Protein AF-A0A1Y4J5Z3-F1 (afdb_monomer)

Structure (mmCIF, N/CA/C/O backbone):
data_AF-A0A1Y4J5Z3-F1
#
_entry.id   AF-A0A1Y4J5Z3-F1
#
loop_
_atom_site.group_PDB
_atom_site.id
_atom_site.type_symbol
_atom_site.label_atom_id
_atom_site.label_alt_id
_atom_site.label_comp_id
_atom_site.label_asym_id
_atom_site.label_entity_id
_atom_site.label_seq_id
_atom_site.pdbx_PDB_ins_code
_atom_site.Cartn_x
_atom_site.Cartn_y
_atom_site.Cartn_z
_atom_site.occupancy
_atom_site.B_iso_or_equiv
_atom_site.auth_seq_id
_atom_site.auth_comp_id
_atom_site.auth_asym_id
_atom_site.auth_atom_id
_atom_site.pdbx_PDB_model_num
ATOM 1 N N . MET A 1 1 ? -24.390 13.255 18.422 1.00 36.12 1 MET A N 1
ATOM 2 C CA . MET A 1 1 ? -24.236 12.480 17.166 1.00 36.12 1 MET A CA 1
ATOM 3 C C . MET A 1 1 ? -24.350 13.373 15.941 1.00 36.12 1 MET A C 1
ATOM 5 O O . MET A 1 1 ? -23.391 13.435 15.186 1.00 36.12 1 MET A O 1
ATOM 9 N N . VAL A 1 2 ? -25.457 14.107 15.794 1.00 35.72 2 VAL A N 1
ATOM 10 C CA . VAL A 1 2 ? -25.795 14.897 14.596 1.00 35.72 2 VAL A CA 1
ATOM 11 C C . VAL A 1 2 ? -24.680 15.852 14.121 1.00 35.72 2 VAL A C 1
ATOM 13 O O . VAL A 1 2 ? -24.298 15.735 12.966 1.00 35.72 2 VAL A O 1
ATOM 16 N N . PRO A 1 3 ? -24.018 16.678 14.960 1.00 42.03 3 PRO A N 1
ATOM 17 C CA . PRO A 1 3 ? -23.011 17.621 14.451 1.00 42.03 3 PRO A CA 1
ATOM 18 C C . PRO A 1 3 ? -21.737 16.954 13.908 1.00 42.03 3 PRO A C 1
ATOM 20 O O . PRO A 1 3 ? -21.152 17.426 12.944 1.00 42.03 3 PRO A O 1
ATOM 23 N N . GLY A 1 4 ? -21.296 15.844 14.511 1.00 39.34 4 GLY A N 1
ATOM 24 C CA . GLY A 1 4 ? -20.069 15.142 14.099 1.00 39.34 4 GLY A CA 1
ATOM 25 C C . GLY A 1 4 ? -20.261 14.242 12.892 1.00 39.34 4 GLY A C 1
ATOM 26 O O . GLY A 1 4 ? -19.364 14.129 12.063 1.00 39.34 4 GLY A O 1
ATOM 27 N N . VAL A 1 5 ? -21.446 13.642 12.777 1.00 40.75 5 VAL A N 1
ATOM 28 C CA . VAL A 1 5 ? -21.857 12.895 11.586 1.00 40.75 5 VAL A CA 1
ATOM 29 C C . VAL A 1 5 ? -22.059 13.859 10.421 1.00 40.75 5 VAL A C 1
ATOM 31 O O . VAL A 1 5 ? -21.490 13.626 9.367 1.00 40.75 5 VAL A O 1
ATOM 34 N N . LEU A 1 6 ? -22.739 14.992 10.628 1.00 46.81 6 LEU A N 1
ATOM 35 C CA . LEU A 1 6 ? -22.904 16.024 9.598 1.00 46.81 6 LEU A CA 1
ATOM 36 C C . LEU A 1 6 ? -21.578 16.659 9.174 1.00 46.81 6 LEU A C 1
ATOM 38 O O . LEU A 1 6 ? -21.412 16.970 8.003 1.00 46.81 6 LEU A O 1
ATOM 42 N N . CYS A 1 7 ? -20.617 16.826 10.084 1.00 55.12 7 CYS A N 1
ATOM 43 C CA . CYS A 1 7 ? -19.304 17.351 9.721 1.00 55.12 7 CYS A CA 1
ATOM 44 C C . CYS A 1 7 ? -18.454 16.308 8.979 1.00 55.12 7 CYS A C 1
ATOM 46 O O . CYS A 1 7 ? -17.844 16.626 7.966 1.00 55.12 7 CYS A O 1
ATOM 48 N N . GLY A 1 8 ? -18.482 15.039 9.406 1.00 49.31 8 GLY A N 1
ATOM 49 C CA . GLY A 1 8 ? -17.863 13.938 8.661 1.00 49.31 8 GLY A CA 1
ATOM 50 C C . GLY A 1 8 ? -18.477 13.747 7.269 1.00 49.31 8 GLY A C 1
ATOM 51 O O . GLY A 1 8 ? -17.743 13.582 6.301 1.00 49.31 8 GLY A O 1
ATOM 52 N N . TRP A 1 9 ? -19.805 13.841 7.154 1.00 51.16 9 TRP A N 1
ATOM 53 C CA . TRP A 1 9 ? -20.548 13.769 5.891 1.00 51.16 9 TRP A CA 1
ATOM 54 C C . TRP A 1 9 ? -20.337 15.001 5.023 1.00 51.16 9 TRP A C 1
ATOM 56 O O . TRP A 1 9 ? -20.187 14.866 3.818 1.00 51.16 9 TRP A O 1
ATOM 66 N N . GLY A 1 10 ? -20.267 16.187 5.623 1.00 57.62 10 GLY A N 1
ATOM 67 C CA . GLY A 1 10 ? -19.922 17.421 4.929 1.00 57.62 10 GLY A CA 1
ATOM 68 C C . GLY A 1 10 ? -18.514 17.342 4.351 1.00 57.62 10 GLY A C 1
ATOM 69 O O . GLY A 1 10 ? -18.338 17.590 3.167 1.00 57.62 10 GLY A O 1
ATOM 70 N N . CYS A 1 11 ? -17.522 16.907 5.137 1.00 55.34 11 CYS A N 1
ATOM 71 C CA . CYS A 1 11 ? -16.155 16.705 4.657 1.00 55.34 11 CYS A CA 1
ATOM 72 C C . CYS A 1 11 ? -16.117 15.670 3.537 1.00 55.34 11 CYS A C 1
ATOM 74 O O . CYS A 1 11 ? -15.604 15.948 2.461 1.00 55.34 11 CYS A O 1
ATOM 76 N N . ALA A 1 12 ? -16.669 14.483 3.775 1.00 48.00 12 ALA A N 1
ATOM 77 C CA . ALA A 1 12 ? -16.576 13.380 2.834 1.00 48.00 12 ALA A CA 1
ATOM 78 C C . ALA A 1 12 ? -17.421 13.616 1.568 1.00 48.00 12 ALA A C 1
ATOM 80 O O . ALA A 1 12 ? -16.990 13.247 0.483 1.00 48.00 12 ALA A O 1
ATOM 81 N N . GLY A 1 13 ? -18.557 14.309 1.678 1.00 55.41 13 GLY A N 1
ATOM 82 C CA . GLY A 1 13 ? -19.369 14.773 0.554 1.00 55.41 13 GLY A CA 1
ATOM 83 C C . GLY A 1 13 ? -18.686 15.882 -0.246 1.00 55.41 13 GLY A C 1
ATOM 84 O O . GLY A 1 13 ? -18.669 15.818 -1.467 1.00 55.41 13 GLY A O 1
ATOM 85 N N . LEU A 1 14 ? -18.045 16.858 0.405 1.00 57.94 14 LEU A N 1
ATOM 86 C CA . LEU A 1 14 ? -17.253 17.889 -0.279 1.00 57.94 14 LEU A CA 1
ATOM 87 C C . LEU A 1 14 ? -16.023 17.295 -0.978 1.00 57.94 14 LEU A C 1
ATOM 89 O O . LEU A 1 14 ? -15.712 17.695 -2.097 1.00 57.94 14 LEU A O 1
ATOM 93 N N . LEU A 1 15 ? -15.349 16.318 -0.361 1.00 52.78 15 LEU A N 1
ATOM 94 C CA . LEU A 1 15 ? -14.253 15.574 -0.993 1.00 52.78 15 LEU A CA 1
ATOM 95 C C . LEU A 1 15 ? -14.764 14.790 -2.195 1.00 52.78 15 LEU A C 1
ATOM 97 O O . LEU A 1 15 ? -14.211 14.922 -3.286 1.00 52.78 15 LEU A O 1
ATOM 101 N N . ALA A 1 16 ? -15.861 14.055 -2.003 1.00 50.66 16 ALA A N 1
ATOM 102 C CA . ALA A 1 16 ? -16.515 13.326 -3.069 1.00 50.66 16 ALA A CA 1
ATOM 103 C C . ALA A 1 16 ? -16.963 14.266 -4.180 1.00 50.66 16 ALA A C 1
ATOM 105 O O . ALA A 1 16 ? -16.905 13.846 -5.312 1.00 50.66 16 ALA A O 1
ATOM 106 N N . LEU A 1 17 ? -17.327 15.525 -3.915 1.00 60.84 17 LEU A N 1
ATOM 107 C CA . LEU A 1 17 ? -17.706 16.510 -4.932 1.00 60.84 17 LEU A CA 1
ATOM 108 C C . LEU A 1 17 ? -16.523 17.194 -5.639 1.00 60.84 17 LEU A C 1
ATOM 110 O O . LEU A 1 17 ? -16.744 17.921 -6.601 1.00 60.84 17 LEU A O 1
ATOM 114 N N . GLY A 1 18 ? -15.275 16.921 -5.245 1.00 52.59 18 GLY A N 1
ATOM 115 C CA . GLY A 1 18 ? -14.092 17.566 -5.827 1.00 52.59 18 GLY A CA 1
ATOM 116 C C . GLY A 1 18 ? -13.733 18.910 -5.182 1.00 52.59 18 GLY A C 1
ATOM 117 O O . GLY A 1 18 ? -13.009 19.705 -5.774 1.00 52.59 18 GLY A O 1
ATOM 118 N N . HIS A 1 19 ? -14.188 19.162 -3.951 1.00 55.19 19 HIS A N 1
ATOM 119 C CA . HIS A 1 19 ? -13.897 20.373 -3.178 1.00 55.19 19 HIS A CA 1
ATOM 120 C C . HIS A 1 19 ? -13.005 20.087 -1.950 1.00 55.19 19 HIS A C 1
ATOM 122 O O . HIS A 1 19 ? -13.427 20.286 -0.804 1.00 55.19 19 HIS A O 1
ATOM 128 N N . PRO A 1 20 ? -11.741 19.656 -2.143 1.00 47.53 20 PRO A N 1
ATOM 129 C CA . PRO A 1 20 ? -10.857 19.254 -1.048 1.00 47.53 20 PRO A CA 1
ATOM 130 C C . PRO A 1 20 ? -10.508 20.405 -0.097 1.00 47.53 20 PRO A C 1
ATOM 132 O O . PRO A 1 20 ? -10.307 20.178 1.092 1.00 47.53 20 PRO A O 1
ATOM 135 N N . TRP A 1 21 ? -10.485 21.649 -0.579 1.00 43.75 21 TRP A N 1
ATOM 136 C CA . TRP A 1 21 ? -10.217 22.823 0.257 1.00 43.75 21 TRP A CA 1
ATOM 137 C C . TRP A 1 21 ? -11.357 23.128 1.228 1.00 43.75 21 TRP A C 1
ATOM 139 O O . TRP A 1 21 ? -11.103 23.382 2.402 1.00 43.75 21 TRP A O 1
ATOM 149 N N . LEU A 1 22 ? -12.608 23.035 0.769 1.00 48.78 22 LEU A N 1
ATOM 150 C CA . LEU A 1 22 ? -13.783 23.227 1.622 1.00 48.78 22 LEU A CA 1
ATOM 151 C C . LEU A 1 22 ? -13.913 22.092 2.638 1.00 48.78 22 LEU A C 1
ATOM 153 O O . LEU A 1 22 ? -14.190 22.344 3.807 1.00 48.78 22 LEU A O 1
ATOM 157 N N . ALA A 1 23 ? -13.640 20.855 2.224 1.00 50.84 23 ALA A N 1
ATOM 158 C CA . ALA A 1 23 ? -13.591 19.726 3.142 1.00 50.84 23 ALA A CA 1
ATOM 159 C C . ALA A 1 23 ? -12.467 19.856 4.179 1.00 50.84 23 ALA A C 1
ATOM 161 O O . ALA A 1 23 ? -12.682 19.586 5.356 1.00 50.84 23 ALA A O 1
ATOM 162 N N . GLY A 1 24 ? -11.281 20.307 3.761 1.00 46.94 24 GLY A N 1
ATOM 163 C CA . GLY A 1 24 ? -10.166 20.596 4.658 1.00 46.94 24 GLY A CA 1
ATOM 164 C C . GLY A 1 24 ? -10.501 21.708 5.653 1.00 46.94 24 GLY A C 1
ATOM 165 O O . GLY A 1 24 ? -10.235 21.563 6.844 1.00 46.94 24 GLY A O 1
ATOM 166 N N . ALA A 1 25 ? -11.151 22.781 5.196 1.00 50.94 25 ALA A N 1
ATOM 167 C CA . ALA A 1 25 ? -11.625 23.868 6.049 1.00 50.94 25 ALA A CA 1
ATOM 168 C C . ALA A 1 25 ? -12.696 23.394 7.045 1.00 50.94 25 ALA A C 1
ATOM 170 O O . ALA A 1 25 ? -12.639 23.753 8.219 1.00 50.94 25 ALA A O 1
ATOM 171 N N . LEU A 1 26 ? -13.628 22.540 6.612 1.00 58.69 26 LEU A N 1
ATOM 172 C CA . LEU A 1 26 ? -14.656 21.956 7.474 1.00 58.69 26 LEU A CA 1
ATOM 173 C C . LEU A 1 26 ? -14.044 20.999 8.513 1.00 58.69 26 LEU A C 1
ATOM 175 O O . LEU A 1 26 ? -14.397 21.059 9.690 1.00 58.69 26 LEU A O 1
ATOM 179 N N . ALA A 1 27 ? -13.071 20.174 8.112 1.00 53.31 27 ALA A N 1
ATOM 180 C CA . ALA A 1 27 ? -12.328 19.289 9.009 1.00 53.31 27 ALA A CA 1
ATOM 181 C C . ALA A 1 27 ? -11.506 20.084 10.034 1.00 53.31 27 ALA A C 1
ATOM 183 O O . ALA A 1 27 ? -11.491 19.739 11.217 1.00 53.31 27 ALA A O 1
ATOM 184 N N . LEU A 1 28 ? -10.867 21.176 9.602 1.00 52.78 28 LEU A N 1
ATOM 185 C CA . LEU A 1 28 ? -10.133 22.086 10.476 1.00 52.78 28 LEU A CA 1
ATOM 186 C C . LEU A 1 28 ? -11.076 22.807 11.444 1.00 52.78 28 LEU A C 1
ATOM 188 O O . LEU A 1 28 ? -10.783 22.868 12.633 1.00 52.78 28 LEU A O 1
ATOM 192 N N . ALA A 1 29 ? -12.231 23.285 10.978 1.00 55.81 29 ALA A N 1
ATOM 193 C CA . ALA A 1 29 ? -13.259 23.876 11.830 1.00 55.81 29 ALA A CA 1
ATOM 194 C C . ALA A 1 29 ? -13.785 22.860 12.859 1.00 55.81 29 ALA A C 1
ATOM 196 O O . ALA A 1 29 ? -13.918 23.183 14.038 1.00 55.81 29 ALA A O 1
ATOM 197 N N . ALA A 1 30 ? -13.994 21.601 12.466 1.00 57.44 30 ALA A N 1
ATOM 198 C CA . ALA A 1 30 ? -14.318 20.525 13.400 1.00 57.44 30 ALA A CA 1
ATOM 199 C C . ALA A 1 30 ? -13.198 20.253 14.404 1.00 57.44 30 ALA A C 1
ATOM 201 O O . ALA A 1 30 ? -13.489 20.032 15.576 1.00 57.44 30 ALA A O 1
ATOM 202 N N . ALA A 1 31 ? -11.932 20.274 13.986 1.00 52.56 31 ALA A N 1
ATOM 203 C CA . ALA A 1 31 ? -10.794 20.104 14.885 1.00 52.56 31 ALA A CA 1
ATOM 204 C C . ALA A 1 31 ? -10.677 21.274 15.875 1.00 52.56 31 ALA A C 1
ATOM 206 O O . ALA A 1 31 ? -10.483 21.045 17.070 1.00 52.56 31 ALA A O 1
ATOM 207 N N . VAL A 1 32 ? -10.895 22.506 15.404 1.00 54.62 32 VAL A N 1
ATOM 208 C CA . VAL A 1 32 ? -11.011 23.727 16.214 1.00 54.62 32 VAL A CA 1
ATOM 209 C C . VAL A 1 32 ? -12.094 23.545 17.270 1.00 54.62 32 VAL A C 1
ATOM 211 O O . VAL A 1 32 ? -11.800 23.749 18.450 1.00 54.62 32 VAL A O 1
ATOM 214 N N . VAL A 1 33 ? -13.289 23.086 16.865 1.00 59.50 33 VAL A N 1
ATOM 215 C CA . VAL A 1 33 ? -14.463 22.830 17.723 1.00 59.50 33 VAL A CA 1
ATOM 216 C C . VAL A 1 33 ? -14.242 21.656 18.699 1.00 59.50 33 VAL A C 1
ATOM 218 O O . VAL A 1 33 ? -14.591 21.727 19.875 1.00 59.50 33 VAL A O 1
ATOM 221 N N . ALA A 1 34 ? -13.612 20.567 18.272 1.00 55.34 34 ALA A N 1
ATOM 222 C CA . ALA A 1 34 ? -13.324 19.424 19.141 1.00 55.34 34 ALA A CA 1
ATOM 223 C C . ALA A 1 34 ? -12.211 19.725 20.156 1.00 55.34 34 ALA A C 1
ATOM 225 O O . ALA A 1 34 ? -12.265 19.276 21.306 1.00 55.34 34 ALA A O 1
ATOM 226 N N . GLY A 1 35 ? -11.191 20.471 19.725 1.00 52.56 35 GLY A N 1
ATOM 227 C CA . GLY A 1 35 ? -9.995 20.790 20.501 1.00 52.56 35 GLY A CA 1
ATOM 228 C C . GLY A 1 35 ? -10.163 21.956 21.473 1.00 52.56 35 GLY A C 1
ATOM 229 O O . GLY A 1 35 ? -9.352 22.108 22.395 1.00 52.56 35 GLY A O 1
ATOM 230 N N . GLY A 1 36 ? -11.212 22.768 21.314 1.00 56.03 36 GLY A N 1
ATOM 231 C CA . GLY A 1 36 ? -11.408 23.952 22.146 1.00 56.03 36 GLY A CA 1
ATOM 232 C C . GLY A 1 36 ? -10.517 25.125 21.741 1.00 56.03 36 GLY A C 1
ATOM 233 O O . GLY A 1 36 ? -10.136 25.889 22.624 1.00 56.03 36 GLY A O 1
ATOM 234 N N . TRP A 1 37 ? -10.117 25.255 20.466 1.00 53.97 37 TRP A N 1
ATOM 235 C CA . TRP A 1 37 ? -9.082 26.228 20.052 1.00 53.97 37 TRP A CA 1
ATOM 236 C C . TRP A 1 37 ? -9.520 27.682 20.238 1.00 53.97 37 TRP A C 1
ATOM 238 O O . TRP A 1 37 ? -8.681 28.568 20.362 1.00 53.97 37 TRP A O 1
ATOM 248 N N . TRP A 1 38 ? -10.827 27.933 20.302 1.00 57.47 38 TRP A N 1
ATOM 249 C CA . TRP A 1 38 ? -11.388 29.255 20.579 1.00 57.47 38 TRP A CA 1
ATOM 250 C C . TRP A 1 38 ? -11.268 29.661 22.055 1.00 57.47 38 TRP A C 1
ATOM 252 O O . TRP A 1 38 ? -11.507 30.815 22.398 1.00 57.47 38 TRP A O 1
ATOM 262 N N . GLN A 1 39 ? -10.914 28.736 22.954 1.00 55.56 39 GLN A N 1
ATOM 263 C CA . GLN A 1 39 ? -10.770 29.047 24.371 1.00 55.56 39 GLN A CA 1
ATOM 264 C C . GLN A 1 39 ? -9.374 29.628 24.650 1.00 55.56 39 GLN A C 1
ATOM 266 O O . GLN A 1 39 ? -8.378 28.956 24.385 1.00 55.56 39 GLN A O 1
ATOM 271 N N . PRO A 1 40 ? -9.249 30.804 25.293 1.00 54.56 40 PRO A N 1
ATOM 272 C CA . PRO A 1 40 ? -7.948 31.389 25.648 1.00 54.56 40 PRO A CA 1
ATOM 273 C C . PRO A 1 40 ? -7.059 30.455 26.488 1.00 54.56 40 PRO A C 1
ATOM 275 O O . PRO A 1 40 ? -5.831 30.465 26.383 1.00 54.56 40 PRO A O 1
ATOM 278 N N . ALA A 1 41 ? -7.679 29.581 27.286 1.00 58.28 41 ALA A N 1
ATOM 279 C CA . ALA A 1 41 ? -6.992 28.549 28.056 1.00 58.28 41 ALA A CA 1
ATOM 280 C C . ALA A 1 41 ? -6.255 27.514 27.178 1.00 58.28 41 ALA A C 1
ATOM 282 O O . ALA A 1 41 ? -5.233 26.992 27.612 1.00 58.28 41 ALA A O 1
ATOM 283 N N . PHE A 1 42 ? -6.729 27.233 25.954 1.00 54.97 42 PHE A N 1
ATOM 284 C CA . PHE A 1 42 ? -6.045 26.368 24.977 1.00 54.97 42 PHE A CA 1
ATOM 285 C C . PHE A 1 42 ? -4.691 26.925 24.576 1.00 54.97 42 PHE A C 1
ATOM 287 O O . PHE A 1 42 ? -3.686 26.219 24.642 1.00 54.97 42 PHE A O 1
ATOM 294 N N . TRP A 1 43 ? -4.650 28.205 24.222 1.00 54.97 43 TRP A N 1
ATOM 295 C CA . TRP A 1 43 ? -3.407 28.862 23.854 1.00 54.97 43 TRP A CA 1
ATOM 296 C C . TRP A 1 43 ? -2.495 28.970 25.074 1.00 54.97 43 TRP A C 1
ATOM 298 O O . TRP A 1 43 ? -1.351 28.533 25.024 1.00 54.97 43 TRP A O 1
ATOM 308 N N . LYS A 1 44 ? -3.013 29.382 26.232 1.00 57.28 44 LYS A N 1
ATOM 309 C CA . LYS A 1 44 ? -2.222 29.431 27.473 1.00 57.28 44 LYS A CA 1
ATOM 310 C C . LYS A 1 44 ? -1.566 28.084 27.830 1.00 57.28 44 LYS A C 1
ATOM 312 O O . LYS A 1 44 ? -0.448 28.075 28.333 1.00 57.28 44 LYS A O 1
ATOM 317 N N . GLU A 1 45 ? -2.231 26.959 27.566 1.00 55.88 45 GLU A N 1
ATOM 318 C CA . GLU A 1 45 ? -1.707 25.598 27.767 1.00 55.88 45 GLU A CA 1
ATOM 319 C C . GLU A 1 45 ? -0.706 25.184 26.669 1.00 55.88 45 GLU A C 1
ATOM 321 O O . GLU A 1 45 ? 0.365 24.668 26.989 1.00 55.88 45 GLU A O 1
ATOM 326 N N . SER A 1 46 ? -1.001 25.501 25.401 1.00 51.25 46 SER A N 1
ATOM 327 C CA . SER A 1 46 ? -0.117 25.261 24.244 1.00 51.25 46 SER A CA 1
ATOM 328 C C . SER A 1 46 ? 1.227 25.982 24.380 1.00 51.25 46 SER A C 1
ATOM 330 O O . SER A 1 46 ? 2.270 25.426 24.051 1.00 51.25 46 SER A O 1
ATOM 332 N N . TRP A 1 47 ? 1.209 27.199 24.929 1.00 54.00 47 TRP A N 1
ATOM 333 C CA . TRP A 1 47 ? 2.392 28.030 25.154 1.00 54.00 47 TRP A CA 1
ATOM 334 C C . TRP A 1 47 ? 3.151 27.678 26.451 1.00 54.00 47 TRP A C 1
ATOM 336 O O . TRP A 1 47 ? 4.348 27.942 26.557 1.00 54.00 47 TRP A O 1
ATOM 346 N N . ARG A 1 48 ? 2.496 27.060 27.450 1.00 52.34 48 ARG A N 1
ATOM 347 C CA . ARG A 1 48 ? 3.125 26.671 28.734 1.00 52.34 48 ARG A CA 1
ATOM 348 C C . ARG A 1 48 ? 3.899 25.346 28.676 1.00 52.34 48 ARG A C 1
ATOM 350 O O . ARG A 1 48 ? 4.796 25.148 29.495 1.00 52.34 48 ARG A O 1
ATOM 357 N N . GLY A 1 49 ? 3.604 24.459 27.724 1.00 51.06 49 GLY A N 1
ATOM 358 C CA . GLY A 1 49 ? 4.360 23.221 27.478 1.00 51.06 49 GLY A CA 1
ATOM 359 C C . GLY A 1 49 ? 5.693 23.476 26.757 1.00 51.06 49 GLY A C 1
ATOM 360 O O . GLY A 1 49 ? 5.798 23.229 25.561 1.00 51.06 49 GLY A O 1
ATOM 361 N N . ARG A 1 50 ? 6.690 24.013 27.475 1.00 50.41 50 ARG A N 1
ATOM 362 C CA . ARG A 1 50 ? 8.000 24.478 26.963 1.00 50.41 50 ARG A CA 1
ATOM 363 C C . ARG A 1 50 ? 8.771 23.461 26.097 1.00 50.41 50 ARG A C 1
ATOM 365 O O . ARG A 1 50 ? 8.761 22.265 26.371 1.00 50.41 50 ARG A O 1
ATOM 372 N N . GLY A 1 51 ? 9.539 23.989 25.132 1.00 45.47 51 GLY A N 1
ATOM 373 C CA . GLY A 1 51 ? 10.718 23.345 24.531 1.00 45.47 51 GLY A CA 1
ATOM 374 C C . GLY A 1 51 ? 10.801 23.437 23.008 1.00 45.47 51 GLY A C 1
ATOM 375 O O . GLY A 1 51 ? 11.822 23.855 22.488 1.00 45.47 51 GLY A O 1
ATOM 376 N N . TRP A 1 52 ? 9.724 23.089 22.298 1.00 45.28 52 TRP A N 1
ATOM 377 C CA . TRP A 1 52 ? 9.797 22.765 20.861 1.00 45.28 52 TRP A CA 1
ATOM 378 C C . TRP A 1 52 ? 9.205 23.824 19.932 1.00 45.28 52 TRP A C 1
ATOM 380 O O . TRP A 1 52 ? 9.601 23.901 18.775 1.00 45.28 52 TRP A O 1
ATOM 390 N N . VAL A 1 53 ? 8.302 24.673 20.429 1.00 46.75 53 VAL A N 1
ATOM 391 C CA . VAL A 1 53 ? 7.649 25.717 19.619 1.00 46.75 53 VAL A CA 1
ATOM 392 C C . VAL A 1 53 ? 8.666 26.752 19.137 1.00 46.75 53 VAL A C 1
ATOM 394 O O . VAL A 1 53 ? 8.670 27.101 17.963 1.00 46.75 53 VAL A O 1
ATOM 397 N N . LEU A 1 54 ? 9.577 27.183 20.016 1.00 44.88 54 LEU A N 1
ATOM 398 C CA . LEU A 1 54 ? 10.603 28.168 19.676 1.00 44.88 54 LEU A CA 1
ATOM 399 C C . LEU A 1 54 ? 11.665 27.595 18.713 1.00 44.88 54 LEU A C 1
ATOM 401 O O . LEU A 1 54 ? 11.884 28.230 17.692 1.00 44.88 54 LEU A O 1
ATOM 405 N N . PRO A 1 55 ? 12.246 26.389 18.910 1.00 45.78 55 PRO A N 1
ATOM 406 C CA . PRO A 1 55 ? 13.100 25.754 17.902 1.00 45.78 55 PRO A CA 1
ATOM 407 C C . PRO A 1 55 ? 12.397 25.474 16.572 1.00 45.78 55 PRO A C 1
ATOM 409 O O . PRO A 1 55 ? 13.023 25.618 15.534 1.00 45.78 55 PRO A O 1
ATOM 412 N N . SER A 1 56 ? 11.108 25.111 16.576 1.00 44.31 56 SER A N 1
ATOM 413 C CA . SER A 1 56 ? 10.349 24.870 15.335 1.00 44.31 56 SER A CA 1
ATOM 414 C C . SER A 1 56 ? 10.096 26.167 14.564 1.00 44.31 56 SER A C 1
ATOM 416 O O . SER A 1 56 ? 10.207 26.185 13.342 1.00 44.31 56 SER A O 1
ATOM 418 N N . LEU A 1 57 ? 9.810 27.264 15.275 1.00 47.19 57 LEU A N 1
ATOM 419 C CA . LEU A 1 57 ? 9.697 28.602 14.692 1.00 47.19 57 LEU A CA 1
ATOM 420 C C . LEU A 1 57 ? 11.056 29.126 14.215 1.00 47.19 57 LEU A C 1
ATOM 422 O O . LEU A 1 57 ? 11.138 29.644 13.112 1.00 47.19 57 LEU A O 1
ATOM 426 N N . VAL A 1 58 ? 12.124 28.949 14.997 1.00 47.66 58 VAL A N 1
ATOM 427 C CA . VAL A 1 58 ? 13.493 29.354 14.635 1.00 47.66 58 VAL A CA 1
ATOM 428 C C . VAL A 1 58 ? 13.997 28.560 13.431 1.00 47.66 58 VAL A C 1
ATOM 430 O O . VAL A 1 58 ? 14.529 29.156 12.506 1.00 47.66 58 VAL A O 1
ATOM 433 N N . LEU A 1 59 ? 13.770 27.246 13.380 1.00 45.53 59 LEU A N 1
ATOM 434 C CA . LEU A 1 59 ? 14.098 26.415 12.221 1.00 45.53 59 LEU A CA 1
ATOM 435 C C . LEU A 1 59 ? 13.254 26.803 10.998 1.00 45.53 59 LEU A C 1
ATOM 437 O O . LEU A 1 59 ? 13.790 26.897 9.900 1.00 45.53 59 LEU A O 1
ATOM 441 N N . GLY A 1 60 ? 11.965 27.107 11.190 1.00 45.12 60 GLY A N 1
ATOM 442 C CA . GLY A 1 60 ? 11.102 27.652 10.139 1.00 45.12 60 GLY A CA 1
ATOM 443 C C . GLY A 1 60 ? 11.594 29.000 9.595 1.00 45.12 60 GLY A C 1
ATOM 444 O O . GLY A 1 60 ? 11.583 29.204 8.386 1.00 45.12 60 GLY A O 1
ATOM 445 N N . VAL A 1 61 ? 12.087 29.889 10.463 1.00 48.16 61 VAL A N 1
ATOM 446 C CA . VAL A 1 61 ? 12.662 31.196 10.097 1.00 48.16 61 VAL A CA 1
ATOM 447 C C . VAL A 1 61 ? 14.032 31.052 9.430 1.00 48.16 61 VAL A C 1
ATOM 449 O O . VAL A 1 61 ? 14.272 31.715 8.430 1.00 48.16 61 VAL A O 1
ATOM 452 N N . ILE A 1 62 ? 14.916 30.176 9.921 1.00 48.44 62 ILE A N 1
ATOM 453 C CA . ILE A 1 62 ? 16.227 29.896 9.307 1.00 48.44 62 ILE A CA 1
ATOM 454 C C . ILE A 1 62 ? 16.039 29.312 7.908 1.00 48.44 62 ILE A C 1
ATOM 456 O O . ILE A 1 62 ? 16.695 29.750 6.971 1.00 48.44 62 ILE A O 1
ATOM 460 N N . LEU A 1 63 ? 15.113 28.368 7.741 1.00 45.53 63 LEU A N 1
ATOM 461 C CA . LEU A 1 63 ? 14.808 27.800 6.431 1.00 45.53 63 LEU A CA 1
ATOM 462 C C . LEU A 1 63 ? 14.189 28.851 5.506 1.00 45.53 63 LEU A C 1
ATOM 464 O O . LEU A 1 63 ? 14.636 28.963 4.374 1.00 45.53 63 LEU A O 1
ATOM 468 N N . ALA A 1 64 ? 13.259 29.684 5.988 1.00 45.00 64 ALA A N 1
ATOM 469 C CA . ALA A 1 64 ? 12.733 30.820 5.222 1.00 45.00 64 ALA A CA 1
ATOM 470 C C . ALA A 1 64 ? 13.819 31.855 4.856 1.00 45.00 64 ALA A C 1
ATOM 472 O O . ALA A 1 64 ? 13.766 32.441 3.780 1.00 45.00 64 ALA A O 1
ATOM 473 N N . ALA A 1 65 ? 14.834 32.051 5.701 1.00 47.81 65 ALA A N 1
ATOM 474 C CA . ALA A 1 65 ? 15.988 32.899 5.406 1.00 47.81 65 ALA A CA 1
ATOM 475 C C . ALA A 1 65 ? 16.924 32.265 4.362 1.00 47.81 65 ALA A C 1
ATOM 477 O O . ALA A 1 65 ? 17.400 32.965 3.474 1.00 47.81 65 ALA A O 1
ATOM 478 N N . VAL A 1 66 ? 17.117 30.940 4.392 1.00 45.88 66 VAL A N 1
ATOM 479 C CA . VAL A 1 66 ? 17.785 30.187 3.312 1.00 45.88 66 VAL A CA 1
ATOM 480 C C . VAL A 1 66 ? 17.014 30.321 1.989 1.00 45.88 66 VAL A C 1
ATOM 482 O O . VAL A 1 66 ? 17.636 30.384 0.935 1.00 45.88 66 VAL A O 1
ATOM 485 N N . MET A 1 67 ? 15.680 30.460 2.028 1.00 43.44 67 MET A N 1
ATOM 486 C CA . MET A 1 67 ? 14.856 30.757 0.841 1.00 43.44 67 MET A CA 1
ATOM 487 C C . MET A 1 67 ? 15.043 32.181 0.290 1.00 43.44 67 MET A C 1
ATOM 489 O O . MET A 1 67 ? 14.802 32.387 -0.895 1.00 43.44 67 MET A O 1
ATOM 493 N N . LEU A 1 68 ? 15.460 33.149 1.116 1.00 43.41 68 LEU A N 1
ATOM 494 C CA . LEU A 1 68 ? 15.722 34.543 0.713 1.00 43.41 68 LEU A CA 1
ATOM 495 C C . LEU A 1 68 ? 17.140 34.756 0.153 1.00 43.41 68 LEU A C 1
ATOM 497 O O . LEU A 1 68 ? 17.436 35.826 -0.369 1.00 43.41 68 LEU A O 1
ATOM 501 N N . LEU A 1 69 ? 18.008 33.739 0.211 1.00 46.47 69 LEU A N 1
ATOM 502 C CA . LEU A 1 69 ? 19.329 33.735 -0.441 1.00 46.47 69 LEU A CA 1
ATOM 503 C C . LEU A 1 69 ? 19.258 33.388 -1.950 1.00 46.47 69 LEU A C 1
ATOM 505 O O . LEU A 1 69 ? 20.281 33.113 -2.575 1.00 46.47 69 LEU A O 1
ATOM 509 N N . GLU A 1 70 ? 18.044 33.463 -2.513 1.00 42.50 70 GLU A N 1
ATOM 510 C CA . GLU A 1 70 ? 17.620 33.517 -3.925 1.00 42.50 70 GLU A CA 1
ATOM 511 C C . GLU A 1 70 ? 18.696 33.847 -4.986 1.00 42.50 70 GLU A C 1
ATOM 513 O O . GLU A 1 70 ? 18.748 33.118 -5.976 1.00 42.50 70 GLU A O 1
ATOM 518 N N . PRO A 1 71 ? 19.566 34.871 -4.852 1.00 42.53 71 PRO A N 1
ATOM 519 C CA . PRO A 1 71 ? 20.387 35.315 -5.982 1.00 42.53 71 PRO A CA 1
ATOM 520 C C . PRO A 1 71 ? 21.706 34.551 -6.171 1.00 42.53 71 PRO A C 1
ATOM 522 O O . PRO A 1 71 ? 22.426 34.836 -7.123 1.00 42.53 71 PRO A O 1
ATOM 525 N N . VAL A 1 72 ? 22.075 33.641 -5.259 1.00 45.91 72 VAL A N 1
ATOM 526 C CA . VAL A 1 72 ? 23.439 33.066 -5.215 1.00 45.91 72 VAL A CA 1
ATOM 527 C C . VAL A 1 72 ? 23.509 31.629 -5.757 1.00 45.91 72 VAL A C 1
ATOM 529 O O . VAL A 1 72 ? 24.597 31.138 -6.046 1.00 45.91 72 VAL A O 1
ATOM 532 N N . ALA A 1 73 ? 22.375 30.944 -5.941 1.00 43.53 73 ALA A N 1
ATOM 533 C CA . ALA A 1 73 ? 22.344 29.560 -6.421 1.00 43.53 73 ALA A CA 1
ATOM 534 C C . ALA A 1 73 ? 21.962 29.482 -7.912 1.00 43.53 73 ALA A C 1
ATOM 536 O O . ALA A 1 73 ? 20.867 29.880 -8.299 1.00 43.53 73 ALA A O 1
ATOM 537 N N . ASP A 1 74 ? 22.877 28.949 -8.725 1.00 43.12 74 ASP A N 1
ATOM 538 C CA . ASP A 1 74 ? 22.838 28.887 -10.192 1.00 43.12 74 ASP A CA 1
ATOM 539 C C . ASP A 1 74 ? 21.465 28.606 -10.836 1.00 43.12 74 ASP A C 1
ATOM 541 O O . ASP A 1 74 ? 20.742 27.658 -10.497 1.00 43.12 74 ASP A O 1
ATOM 545 N N . ALA A 1 75 ? 21.178 29.386 -11.884 1.00 45.81 75 ALA A N 1
ATOM 546 C CA . ALA A 1 75 ? 19.924 29.419 -12.643 1.00 45.81 75 ALA A CA 1
ATOM 547 C C . ALA A 1 75 ? 19.517 28.078 -13.291 1.00 45.81 75 ALA A C 1
ATOM 549 O O . ALA A 1 75 ? 18.348 27.888 -13.628 1.00 45.81 75 ALA A O 1
ATOM 550 N N . TYR A 1 76 ? 20.440 27.123 -13.436 1.00 43.72 76 TYR A N 1
ATOM 551 C CA . TYR A 1 76 ? 20.152 25.815 -14.035 1.00 43.72 76 TYR A CA 1
ATOM 552 C C . TYR A 1 76 ? 19.611 24.789 -13.020 1.00 43.72 76 TYR A C 1
ATOM 554 O O . TYR A 1 76 ? 18.810 23.921 -13.369 1.00 43.72 76 TYR A O 1
ATOM 562 N N . TYR A 1 77 ? 19.990 24.911 -11.743 1.00 45.53 77 TYR A N 1
ATOM 563 C CA . TYR A 1 77 ? 19.516 24.032 -10.668 1.00 45.53 77 TYR A CA 1
ATOM 564 C C . TYR A 1 77 ? 18.186 24.537 -10.077 1.00 45.53 77 TYR A C 1
ATOM 566 O O . TYR A 1 77 ? 17.277 23.750 -9.804 1.00 45.53 77 TYR A O 1
ATOM 574 N N . ALA A 1 78 ? 18.005 25.853 -9.946 1.00 45.09 78 ALA A N 1
ATOM 575 C CA . ALA A 1 78 ? 16.834 26.432 -9.286 1.00 45.09 78 ALA A CA 1
ATOM 576 C C . ALA A 1 78 ? 15.485 26.082 -9.956 1.00 45.09 78 ALA A C 1
ATOM 578 O O . ALA A 1 78 ? 14.504 25.847 -9.258 1.00 45.09 78 ALA A O 1
ATOM 579 N N . ALA A 1 79 ? 15.404 25.963 -11.285 1.00 48.50 79 ALA A N 1
ATOM 580 C CA . ALA A 1 79 ? 14.120 25.755 -11.970 1.00 48.50 79 ALA A CA 1
ATOM 581 C C . ALA A 1 79 ? 13.443 24.399 -11.660 1.00 48.50 79 ALA A C 1
ATOM 583 O O . ALA A 1 79 ? 12.215 24.318 -11.637 1.00 48.50 79 ALA A O 1
ATOM 584 N N . TRP A 1 80 ? 14.222 23.347 -11.381 1.00 45.84 80 TRP A N 1
ATOM 585 C CA . TRP A 1 80 ? 13.702 21.980 -11.216 1.00 45.84 80 TRP A CA 1
ATOM 586 C C . TRP A 1 80 ? 13.584 21.532 -9.756 1.00 45.84 80 TRP A C 1
ATOM 588 O O . TRP A 1 80 ? 12.670 20.778 -9.423 1.00 45.84 80 TRP A O 1
ATOM 598 N N . TYR A 1 81 ? 14.470 21.997 -8.869 1.00 49.47 81 TYR A N 1
ATOM 599 C CA . TYR A 1 81 ? 14.467 21.584 -7.457 1.00 49.47 81 TYR A CA 1
ATOM 600 C C . TYR A 1 81 ? 13.633 22.508 -6.557 1.00 49.47 81 TYR A C 1
ATOM 602 O O . TYR A 1 81 ? 13.219 22.123 -5.463 1.00 49.47 81 TYR A O 1
ATOM 610 N N . TRP A 1 82 ? 13.333 23.725 -7.010 1.00 53.25 82 TRP A N 1
ATOM 611 C CA . TRP A 1 82 ? 12.604 24.715 -6.217 1.00 53.25 82 TRP A CA 1
ATOM 612 C C . TRP A 1 82 ? 11.181 24.315 -5.812 1.00 53.25 82 TRP A C 1
ATOM 614 O O . TRP A 1 82 ? 10.816 24.585 -4.667 1.00 53.25 82 TRP A O 1
ATOM 624 N N . PRO A 1 83 ? 10.378 23.625 -6.645 1.00 51.00 83 PRO A N 1
ATOM 625 C CA . PRO A 1 83 ? 9.076 23.126 -6.211 1.00 51.00 83 PRO A CA 1
ATOM 626 C C . PRO A 1 83 ? 9.193 22.105 -5.064 1.00 51.00 83 PRO A C 1
ATOM 628 O O . PRO A 1 83 ? 8.372 22.113 -4.153 1.00 51.00 83 PRO A O 1
ATOM 631 N N . VAL A 1 84 ? 10.261 21.299 -5.040 1.00 48.34 84 VAL A N 1
ATOM 632 C CA . VAL A 1 84 ? 10.562 20.314 -3.981 1.00 48.34 84 VAL A CA 1
ATOM 633 C C . VAL A 1 84 ? 10.878 21.004 -2.667 1.00 48.34 84 VAL A C 1
ATOM 635 O O . VAL A 1 84 ? 10.275 20.697 -1.640 1.00 48.34 84 VAL A O 1
ATOM 638 N N . TYR A 1 85 ? 11.799 21.967 -2.706 1.00 53.09 85 TYR A N 1
ATOM 639 C CA . TYR A 1 85 ? 12.190 22.733 -1.529 1.00 53.09 85 TYR A CA 1
ATOM 640 C C . TYR A 1 85 ? 11.044 23.608 -1.022 1.00 53.09 85 TYR A C 1
ATOM 642 O O . TYR A 1 85 ? 10.831 23.669 0.184 1.00 53.09 85 TYR A O 1
ATOM 650 N N . LYS A 1 86 ? 10.241 24.202 -1.916 1.00 53.94 86 LYS A N 1
ATOM 651 C CA . LYS A 1 86 ? 8.995 24.899 -1.565 1.00 53.94 86 LYS A CA 1
ATOM 652 C C . LYS A 1 86 ? 7.985 23.970 -0.908 1.00 53.94 86 LYS A C 1
ATOM 654 O O . LYS A 1 86 ? 7.439 24.339 0.123 1.00 53.94 86 LYS A O 1
ATOM 659 N N . GLY A 1 87 ? 7.754 22.782 -1.465 1.00 51.12 87 GLY A N 1
ATOM 660 C CA . GLY A 1 87 ? 6.889 21.766 -0.876 1.00 51.12 87 GLY A CA 1
ATOM 661 C C . GLY A 1 87 ? 7.369 21.378 0.516 1.00 51.12 87 GLY A C 1
ATOM 662 O O . GLY A 1 87 ? 6.652 21.562 1.489 1.00 51.12 87 GLY A O 1
ATOM 663 N N . LEU A 1 88 ? 8.614 20.928 0.658 1.00 52.44 88 LEU A N 1
ATOM 664 C CA . LEU A 1 88 ? 9.175 20.536 1.954 1.00 52.44 88 LEU A CA 1
ATOM 665 C C . LEU A 1 88 ? 9.161 21.684 2.975 1.00 52.44 88 LEU A C 1
ATOM 667 O O . LEU A 1 88 ? 8.734 21.476 4.110 1.00 52.44 88 LEU A O 1
ATOM 671 N N . ALA A 1 89 ? 9.553 22.898 2.580 1.00 52.84 89 ALA A N 1
ATOM 672 C CA . ALA A 1 89 ? 9.557 24.071 3.451 1.00 52.84 89 ALA A CA 1
ATOM 673 C C . ALA A 1 89 ? 8.141 24.496 3.849 1.00 52.84 89 ALA A C 1
ATOM 675 O O . ALA A 1 89 ? 7.878 24.723 5.026 1.00 52.84 89 ALA A O 1
ATOM 676 N N . PHE A 1 90 ? 7.198 24.542 2.909 1.00 54.44 90 PHE A N 1
ATOM 677 C CA . PHE A 1 90 ? 5.802 24.854 3.205 1.00 54.44 90 PHE A CA 1
ATOM 678 C C . PHE A 1 90 ? 5.167 23.783 4.099 1.00 54.44 90 PHE A C 1
ATOM 680 O O . PHE A 1 90 ? 4.407 24.111 5.003 1.00 54.44 90 PHE A O 1
ATOM 687 N N . GLY A 1 91 ? 5.526 22.511 3.923 1.00 53.19 91 GLY A N 1
ATOM 688 C CA . GLY A 1 91 ? 5.063 21.409 4.771 1.00 53.19 91 GLY A CA 1
ATOM 689 C C . GLY A 1 91 ? 5.649 21.461 6.157 1.00 53.19 91 GLY A C 1
ATOM 690 O O . GLY A 1 91 ? 4.957 21.161 7.126 1.00 53.19 91 GLY A O 1
ATOM 691 N N . PHE A 1 92 ? 6.889 21.921 6.259 1.00 55.47 92 PHE A N 1
ATOM 692 C CA . PHE A 1 92 ? 7.530 22.188 7.528 1.00 55.47 92 PHE A CA 1
ATOM 693 C C . PHE A 1 92 ? 6.904 23.394 8.234 1.00 55.47 92 PHE A C 1
ATOM 695 O O . PHE A 1 92 ? 6.591 23.298 9.414 1.00 55.47 92 PHE A O 1
ATOM 702 N N . VAL A 1 93 ? 6.632 24.493 7.524 1.00 56.53 93 VAL A N 1
ATOM 703 C CA . VAL A 1 93 ? 5.946 25.680 8.062 1.00 56.53 93 VAL A CA 1
ATOM 704 C C . VAL A 1 93 ? 4.520 25.334 8.490 1.00 56.53 93 VAL A C 1
ATOM 706 O O . VAL A 1 93 ? 4.134 25.637 9.615 1.00 56.53 93 VAL A O 1
ATOM 709 N N . LEU A 1 94 ? 3.749 24.631 7.658 1.00 55.56 94 LEU A N 1
ATOM 710 C CA . LEU A 1 94 ? 2.427 24.126 8.030 1.00 55.56 94 LEU A CA 1
ATOM 711 C C . LEU A 1 94 ? 2.512 23.153 9.206 1.00 55.56 94 LEU A C 1
ATOM 713 O O . LEU A 1 94 ? 1.702 23.243 10.120 1.00 55.56 94 LEU A O 1
ATOM 717 N N . GLY A 1 95 ? 3.498 22.258 9.232 1.00 54.78 95 GLY A N 1
ATOM 718 C CA . GLY A 1 95 ? 3.754 21.363 10.357 1.00 54.78 95 GLY A CA 1
ATOM 719 C C . GLY A 1 95 ? 4.124 22.115 11.637 1.00 54.78 95 GLY A C 1
ATOM 720 O O . GLY A 1 95 ? 3.668 21.743 12.713 1.00 54.78 95 GLY A O 1
ATOM 721 N N . ALA A 1 96 ? 4.876 23.209 11.543 1.00 56.84 96 ALA A N 1
ATOM 722 C CA . ALA A 1 96 ? 5.267 24.047 12.672 1.00 56.84 96 ALA A CA 1
ATOM 723 C C . ALA A 1 96 ? 4.114 24.935 13.172 1.00 56.84 96 ALA A C 1
ATOM 725 O O . ALA A 1 96 ? 4.006 25.167 14.375 1.00 56.84 96 ALA A O 1
ATOM 726 N N . LEU A 1 97 ? 3.232 25.396 12.279 1.00 57.75 97 LEU A N 1
ATOM 727 C CA . LEU A 1 97 ? 2.065 26.220 12.611 1.00 57.75 97 LEU A CA 1
ATOM 728 C C . LEU A 1 97 ? 0.874 25.380 13.090 1.00 57.75 97 LEU A C 1
ATOM 730 O O . LEU A 1 97 ? 0.247 25.704 14.096 1.00 57.75 97 LEU A O 1
ATOM 734 N N . ALA A 1 98 ? 0.562 24.289 12.389 1.00 56.06 98 ALA A N 1
ATOM 735 C CA . ALA A 1 98 ? -0.560 23.403 12.692 1.00 56.06 98 ALA A CA 1
ATOM 736 C C . ALA A 1 98 ? -0.190 22.305 13.694 1.00 56.06 98 ALA A C 1
ATOM 738 O O . ALA A 1 98 ? -1.068 21.809 14.398 1.00 56.06 98 ALA A O 1
ATOM 739 N N . GLY A 1 99 ? 1.090 21.947 13.809 1.00 59.66 99 GLY A N 1
ATOM 740 C CA . GLY A 1 99 ? 1.565 20.900 14.708 1.00 59.66 99 GLY A CA 1
ATOM 741 C C . GLY A 1 99 ? 1.257 21.182 16.174 1.00 59.66 99 GLY A C 1
ATOM 742 O O . GLY A 1 99 ? 0.555 20.381 16.784 1.00 59.66 99 GLY A O 1
ATOM 743 N N . PRO A 1 100 ? 1.699 22.300 16.778 1.00 61.75 100 PRO A N 1
ATOM 744 C CA . PRO A 1 100 ? 1.423 22.572 18.187 1.00 61.75 100 PRO A CA 1
ATOM 745 C C . PRO A 1 100 ? -0.084 22.586 18.524 1.00 61.75 100 PRO A C 1
ATOM 747 O O . PRO A 1 100 ? -0.467 21.926 19.497 1.00 61.75 100 PRO A O 1
ATOM 750 N N . PRO A 1 101 ? -0.970 23.214 17.720 1.00 60.75 101 PRO A N 1
ATOM 751 C CA . PRO A 1 101 ? -2.418 23.095 17.897 1.00 60.75 101 PRO A CA 1
ATOM 752 C C . PRO A 1 101 ? -2.952 21.662 17.740 1.00 60.75 101 PRO A C 1
ATOM 754 O O . PRO A 1 101 ? -3.730 21.198 18.580 1.00 60.75 101 PRO A O 1
ATOM 757 N N . LEU A 1 102 ? -2.517 20.925 16.711 1.00 62.34 102 LEU A N 1
ATOM 758 C CA . LEU A 1 102 ? -2.890 19.523 16.485 1.00 62.34 102 LEU A CA 1
ATOM 759 C C . LEU A 1 102 ? -2.477 18.659 17.680 1.00 62.34 102 LEU A C 1
ATOM 761 O O . LEU A 1 102 ? -3.270 17.879 18.200 1.00 62.34 102 LEU A O 1
ATOM 765 N N . LEU A 1 103 ? -1.265 18.859 18.185 1.00 63.31 103 LEU A N 1
ATOM 766 C CA . LEU A 1 103 ? -0.732 18.158 19.338 1.00 63.31 103 LEU A CA 1
ATOM 767 C C . LEU A 1 103 ? -1.535 18.450 20.603 1.00 63.31 103 LEU A C 1
ATOM 769 O O . LEU A 1 103 ? -1.876 17.531 21.349 1.00 63.31 103 LEU A O 1
ATOM 773 N N . CYS A 1 104 ? -1.844 19.718 20.863 1.00 65.25 104 CYS A N 1
ATOM 774 C CA . CYS A 1 104 ? -2.645 20.097 22.022 1.00 65.25 104 CYS A CA 1
ATOM 775 C C . CYS A 1 104 ? -4.057 19.511 21.931 1.00 65.25 104 CYS A C 1
ATOM 777 O O . CYS A 1 104 ? -4.599 19.045 22.935 1.00 65.25 104 CYS A O 1
ATOM 779 N N . THR A 1 105 ? -4.614 19.431 20.723 1.00 66.19 105 THR A N 1
ATOM 780 C CA . THR A 1 105 ? -5.888 18.753 20.446 1.00 66.19 105 THR A CA 1
ATOM 781 C C . THR A 1 105 ? -5.810 17.272 20.759 1.00 66.19 105 THR A C 1
ATOM 783 O O . THR A 1 105 ? -6.611 16.772 21.543 1.00 66.19 105 THR A O 1
ATOM 786 N N . LEU A 1 106 ? -4.804 16.586 20.218 1.00 64.69 106 LEU A N 1
ATOM 787 C CA . LEU A 1 106 ? -4.563 15.165 20.443 1.00 64.69 106 LEU A CA 1
ATOM 788 C C . LEU A 1 106 ? -4.358 14.860 21.933 1.00 64.69 106 LEU A C 1
ATOM 790 O O . LEU A 1 106 ? -4.960 13.925 22.459 1.00 64.69 106 LEU A O 1
ATOM 794 N N . ARG A 1 107 ? -3.602 15.694 22.656 1.00 69.12 107 ARG A N 1
ATOM 795 C CA . ARG A 1 107 ? -3.398 15.568 24.109 1.00 69.12 107 ARG A CA 1
ATOM 796 C C . ARG A 1 107 ? -4.681 15.778 24.902 1.00 69.12 107 ARG A C 1
ATOM 798 O O . ARG A 1 107 ? -4.965 15.003 25.814 1.00 69.12 107 ARG A O 1
ATOM 805 N N . ARG A 1 108 ? -5.475 16.795 24.565 1.00 70.38 108 ARG A N 1
ATOM 806 C CA . ARG A 1 108 ? -6.776 17.046 25.205 1.00 70.38 108 ARG A CA 1
ATOM 807 C C . ARG A 1 108 ? -7.760 15.922 24.929 1.00 70.38 108 ARG A C 1
ATOM 809 O O . ARG A 1 108 ? -8.432 15.473 25.855 1.00 70.38 108 ARG A O 1
ATOM 816 N N . MET A 1 109 ? -7.805 15.434 23.693 1.00 68.38 109 MET A N 1
ATOM 817 C CA . MET A 1 109 ? -8.591 14.267 23.308 1.00 68.38 109 MET A CA 1
ATOM 818 C C . MET A 1 109 ? -8.162 13.039 24.107 1.00 68.38 109 MET A C 1
ATOM 820 O O . MET A 1 109 ? -9.019 12.370 24.671 1.00 68.38 109 MET A O 1
ATOM 824 N N . ALA A 1 110 ? -6.860 12.791 24.247 1.00 69.19 110 ALA A N 1
ATOM 825 C CA . ALA A 1 110 ? -6.336 11.682 25.035 1.00 69.19 110 ALA A CA 1
ATOM 826 C C . ALA A 1 110 ? -6.605 11.823 26.540 1.00 69.19 110 ALA A C 1
ATOM 828 O O . ALA A 1 110 ? -6.872 10.830 27.215 1.00 69.19 110 ALA A O 1
ATOM 829 N N . LYS A 1 111 ? -6.545 13.042 27.089 1.00 72.88 111 LYS A N 1
ATOM 830 C CA . LYS A 1 111 ? -6.873 13.320 28.496 1.00 72.88 111 LYS A CA 1
ATOM 831 C C . LYS A 1 111 ? -8.361 13.104 28.768 1.00 72.88 111 LYS A C 1
ATOM 833 O O . LYS A 1 111 ? -8.701 12.389 29.703 1.00 72.88 111 LYS A O 1
ATOM 838 N N . LYS A 1 112 ? -9.237 13.659 27.922 1.00 72.88 112 LYS A N 1
ATOM 839 C CA . LYS A 1 112 ? -10.688 13.419 27.986 1.00 72.88 112 LYS A CA 1
ATOM 840 C C . LYS A 1 112 ? -11.014 11.941 27.811 1.00 72.88 112 LYS A C 1
ATOM 842 O O . LYS A 1 112 ? -11.857 11.424 28.527 1.00 72.88 112 LYS A O 1
ATOM 847 N N . ALA A 1 113 ? -10.326 11.260 26.895 1.00 70.88 113 ALA A N 1
ATOM 848 C CA . ALA A 1 113 ? -10.522 9.838 26.677 1.00 70.88 113 ALA A CA 1
ATOM 849 C C . ALA A 1 113 ? -10.177 9.019 27.919 1.00 70.88 113 ALA A C 1
ATOM 851 O O . ALA A 1 113 ? -10.975 8.192 28.336 1.00 70.88 113 ALA A O 1
ATOM 852 N N . ARG A 1 114 ? -9.038 9.293 28.558 1.00 71.56 114 ARG A N 1
ATOM 853 C CA . ARG A 1 114 ? -8.656 8.626 29.807 1.00 71.56 114 ARG A CA 1
ATOM 854 C C . ARG A 1 114 ? -9.632 8.903 30.945 1.00 71.56 114 ARG A C 1
ATOM 856 O O . ARG A 1 114 ? -10.071 7.954 31.577 1.00 71.56 114 ARG A O 1
ATOM 863 N N . ALA A 1 115 ? -10.036 10.159 31.136 1.00 70.62 115 ALA A N 1
ATOM 864 C CA . ALA A 1 115 ? -11.040 10.517 32.140 1.00 70.62 115 ALA A CA 1
ATOM 865 C C . ALA A 1 115 ? -12.384 9.803 31.904 1.00 70.62 115 ALA A C 1
ATOM 867 O O . ALA A 1 115 ? -13.034 9.386 32.849 1.00 70.62 115 ALA A O 1
ATOM 868 N N . ALA A 1 116 ? -12.766 9.591 30.643 1.00 66.94 116 ALA A N 1
ATOM 869 C CA . ALA A 1 116 ? -13.994 8.887 30.285 1.00 66.94 116 ALA A CA 1
ATOM 870 C C . ALA A 1 116 ? -13.886 7.348 30.338 1.00 66.94 116 ALA A C 1
ATOM 872 O O . ALA A 1 116 ? -14.879 6.679 30.062 1.00 66.94 116 ALA A O 1
ATOM 873 N N . ARG A 1 117 ? -12.714 6.755 30.633 1.00 66.56 117 ARG A N 1
ATOM 874 C CA . ARG A 1 117 ? -12.578 5.288 30.782 1.00 66.56 117 ARG A CA 1
ATOM 875 C C . ARG A 1 117 ? -13.196 4.767 32.081 1.00 66.56 117 ARG A C 1
ATOM 877 O O . ARG A 1 117 ? -13.487 3.580 32.150 1.00 66.56 117 ARG A O 1
ATOM 884 N N . SER A 1 118 ? -13.378 5.628 33.083 1.00 56.81 118 SER A N 1
ATOM 885 C CA . SER A 1 118 ? -14.000 5.282 34.366 1.00 56.81 118 SER A CA 1
ATOM 886 C C . SER A 1 118 ? -15.524 5.438 34.378 1.00 56.81 118 SER A C 1
ATOM 888 O O . SER A 1 118 ? -16.148 5.106 35.377 1.00 56.81 118 SER A O 1
ATOM 890 N N . GLU A 1 119 ? -16.123 5.958 33.303 1.00 62.16 119 GLU A N 1
ATOM 891 C CA . GLU A 1 119 ? -17.570 6.161 33.187 1.00 62.16 119 GLU A CA 1
ATOM 892 C C . GLU A 1 119 ? -18.213 5.036 32.364 1.00 62.16 119 GLU A C 1
ATOM 894 O O . GLU A 1 119 ? -17.653 4.593 31.356 1.00 62.16 119 GLU A O 1
ATOM 899 N N . GLU A 1 120 ? -19.413 4.595 32.750 1.00 69.56 120 GLU A N 1
ATOM 900 C CA . GLU A 1 120 ? -20.230 3.720 31.906 1.00 69.56 120 GLU A CA 1
ATOM 901 C C . GLU A 1 120 ? -20.624 4.469 30.628 1.00 69.56 120 GLU A C 1
ATOM 903 O O . GLU A 1 120 ? -21.369 5.451 30.647 1.00 69.56 120 GLU A O 1
ATOM 908 N N . ARG A 1 121 ? -20.084 4.025 29.490 1.00 73.56 121 ARG A N 1
ATOM 909 C CA . ARG A 1 121 ? -20.363 4.623 28.181 1.00 73.56 121 ARG A CA 1
ATOM 910 C C . ARG A 1 121 ? -21.460 3.851 27.456 1.00 73.56 121 ARG A C 1
ATOM 912 O O . ARG A 1 121 ? -21.491 2.623 27.546 1.00 73.56 121 ARG A O 1
ATOM 919 N N . PRO A 1 122 ? -22.298 4.535 26.655 1.00 82.62 122 PRO A N 1
ATOM 920 C CA . PRO A 1 122 ? -23.240 3.840 25.793 1.00 82.62 122 PRO A CA 1
ATOM 921 C C . PRO A 1 122 ? -22.494 2.946 24.786 1.00 82.62 122 PRO A C 1
ATOM 923 O O . PRO A 1 122 ? -21.333 3.211 24.456 1.00 82.62 122 PRO A O 1
ATOM 926 N N . PRO A 1 123 ? -23.142 1.890 24.269 1.00 86.81 123 PRO A N 1
ATOM 927 C CA . PRO A 1 123 ? -22.528 1.018 23.278 1.00 86.81 123 PRO A CA 1
ATOM 928 C C . PRO A 1 123 ? -22.139 1.801 22.018 1.00 86.81 123 PRO A C 1
ATOM 930 O O . PRO A 1 123 ? -22.816 2.746 21.606 1.00 86.81 123 PRO A O 1
ATOM 933 N N . PHE A 1 124 ? -21.034 1.397 21.384 1.00 88.88 124 PHE A N 1
ATOM 934 C CA . PHE A 1 124 ? -20.592 2.017 20.136 1.00 88.88 124 PHE A CA 1
ATOM 935 C C . PHE A 1 124 ? -21.660 1.814 19.042 1.00 88.88 124 PHE A C 1
ATOM 937 O O . PHE A 1 124 ? -22.028 0.667 18.774 1.00 88.88 124 PHE A O 1
ATOM 944 N N . PRO A 1 125 ? -22.133 2.882 18.374 1.00 87.69 125 PRO A N 1
ATOM 945 C CA . PRO A 1 125 ? -23.155 2.816 17.329 1.00 87.69 125 PRO A CA 1
ATOM 946 C C . PRO A 1 125 ? -22.558 2.303 16.006 1.00 87.69 125 PRO A C 1
ATOM 948 O O . PRO A 1 125 ? -22.467 3.035 15.021 1.00 87.69 125 PRO A O 1
ATOM 951 N N . GLY A 1 126 ? -22.109 1.046 15.996 1.00 89.06 126 GLY A N 1
ATOM 952 C CA . GLY A 1 126 ? -21.283 0.482 14.926 1.00 89.06 126 GLY A CA 1
ATOM 953 C C . GLY A 1 126 ? -21.922 0.535 13.545 1.00 89.06 126 GLY A C 1
ATOM 954 O O . GLY A 1 126 ? -21.277 0.996 12.610 1.00 89.06 126 GLY A O 1
ATOM 955 N N . LEU A 1 127 ? -23.195 0.146 13.431 1.00 89.94 127 LEU A N 1
ATOM 956 C CA . LEU A 1 127 ? -23.921 0.181 12.158 1.00 89.94 127 LEU A CA 1
ATOM 957 C C . LEU A 1 127 ? -24.008 1.604 11.589 1.00 89.94 127 LEU A C 1
ATOM 959 O O . LEU A 1 127 ? -23.728 1.818 10.416 1.00 89.94 127 LEU A O 1
ATOM 963 N N . TRP A 1 128 ? -24.331 2.593 12.424 1.00 84.69 128 TRP A N 1
ATOM 964 C CA . TRP A 1 128 ? -24.419 3.987 11.988 1.00 84.69 128 TRP A CA 1
ATOM 965 C C . TRP A 1 128 ? -23.067 4.550 11.565 1.00 84.69 128 TRP A C 1
ATOM 967 O O . TRP A 1 128 ? -22.997 5.283 10.583 1.00 84.69 128 TRP A O 1
ATOM 977 N N . PHE A 1 129 ? -21.992 4.200 12.276 1.00 86.81 129 PHE A N 1
ATOM 978 C CA . PHE A 1 129 ? -20.646 4.604 11.877 1.00 86.81 129 PHE A CA 1
ATOM 979 C C . PHE A 1 129 ? -20.237 3.947 10.554 1.00 86.81 129 PHE A C 1
ATOM 981 O O . PHE A 1 129 ? -19.718 4.623 9.671 1.00 86.81 129 PHE A O 1
ATOM 988 N N . PHE A 1 130 ? -20.532 2.656 10.389 1.00 88.69 130 PHE A N 1
ATOM 989 C CA . PHE A 1 130 ? -20.282 1.924 9.151 1.00 88.69 130 PHE A CA 1
ATOM 990 C C . PHE A 1 130 ? -21.003 2.564 7.961 1.00 88.69 130 PHE A C 1
ATOM 992 O O . PHE A 1 130 ? -20.366 2.884 6.961 1.00 88.69 130 PHE A O 1
ATOM 999 N N . LEU A 1 131 ? -22.304 2.841 8.095 1.00 84.75 131 LEU A N 1
ATOM 1000 C CA . LEU A 1 131 ? -23.086 3.527 7.063 1.00 84.75 131 LEU A CA 1
ATOM 1001 C C . LEU A 1 131 ? -22.567 4.946 6.796 1.00 84.75 131 LEU A C 1
ATOM 1003 O O . LEU A 1 131 ? -22.525 5.379 5.647 1.00 84.75 131 LEU A O 1
ATOM 1007 N N . ALA A 1 132 ? -22.118 5.656 7.834 1.00 79.62 132 ALA A N 1
ATOM 1008 C CA . ALA A 1 132 ? -21.549 6.991 7.694 1.00 79.62 132 ALA A CA 1
ATOM 1009 C C . ALA A 1 132 ? -20.227 7.016 6.910 1.00 79.62 132 ALA A C 1
ATOM 1011 O O . ALA A 1 132 ? -19.930 8.029 6.282 1.00 79.62 132 ALA A O 1
ATOM 1012 N N . VAL A 1 133 ? -19.452 5.929 6.940 1.00 85.94 133 VAL A N 1
ATOM 1013 C CA . VAL A 1 133 ? -18.245 5.754 6.118 1.00 85.94 133 VAL A CA 1
ATOM 1014 C C . VAL A 1 133 ? -18.598 5.263 4.714 1.00 85.94 133 VAL A C 1
ATOM 1016 O O . VAL A 1 133 ? -18.021 5.733 3.735 1.00 85.94 133 VAL A O 1
ATOM 1019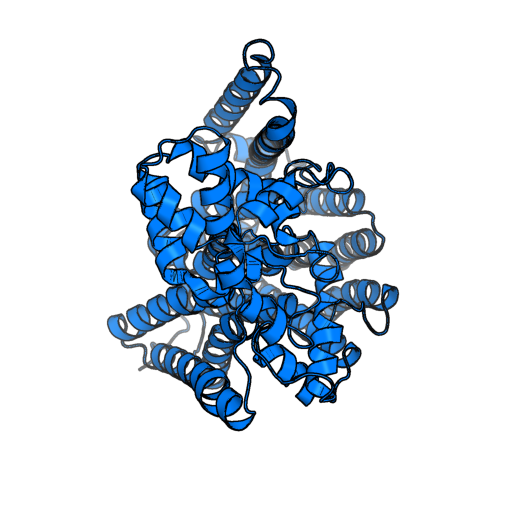 N N . LEU A 1 134 ? -19.551 4.336 4.608 1.00 87.62 134 LEU A N 1
ATOM 1020 C CA . LEU A 1 134 ? -19.938 3.724 3.340 1.00 87.62 134 LEU A CA 1
ATOM 1021 C C . LEU A 1 134 ? -20.624 4.718 2.396 1.00 87.62 134 LEU A C 1
ATOM 1023 O O . LEU A 1 134 ? -20.390 4.662 1.195 1.00 87.62 134 LEU A O 1
ATOM 1027 N N . LEU A 1 135 ? -21.441 5.641 2.911 1.00 84.12 135 LEU A N 1
ATOM 1028 C CA . LEU A 1 135 ? -22.193 6.582 2.077 1.00 84.12 135 LEU A CA 1
ATOM 1029 C C . LEU A 1 135 ? -21.277 7.476 1.211 1.00 84.12 135 LEU A C 1
ATOM 1031 O O . LEU A 1 135 ? -21.470 7.497 -0.003 1.00 84.12 135 LEU A O 1
ATOM 1035 N N . PRO A 1 136 ? -20.247 8.160 1.749 1.00 80.19 136 PRO A N 1
ATOM 1036 C CA . PRO A 1 136 ? -19.299 8.895 0.912 1.00 80.19 136 PRO A CA 1
ATOM 1037 C C . PRO A 1 136 ? -18.544 8.020 -0.092 1.00 80.19 136 PRO A C 1
ATOM 1039 O O . PRO A 1 136 ? -18.322 8.441 -1.223 1.00 80.19 136 PRO A O 1
ATOM 1042 N N . LEU A 1 137 ? -18.174 6.797 0.298 1.00 86.06 137 LEU A N 1
ATOM 1043 C CA . LEU A 1 137 ? -17.531 5.834 -0.599 1.00 86.06 137 LEU A CA 1
ATOM 1044 C C . LEU A 1 137 ? -18.450 5.431 -1.762 1.00 86.06 137 LEU A C 1
ATOM 1046 O O . LEU A 1 137 ? -18.002 5.350 -2.902 1.00 86.06 137 LEU A O 1
ATOM 1050 N N . ALA A 1 138 ? -19.744 5.256 -1.496 1.00 86.50 138 ALA A N 1
ATOM 1051 C CA . ALA A 1 138 ? -20.741 5.001 -2.528 1.00 86.50 138 ALA A CA 1
ATOM 1052 C C . ALA A 1 138 ? -20.876 6.183 -3.502 1.00 86.50 138 ALA A C 1
ATOM 1054 O O . ALA A 1 138 ? -21.070 5.959 -4.691 1.00 86.50 138 ALA A O 1
ATOM 1055 N N . VAL A 1 139 ? -20.711 7.431 -3.040 1.00 84.19 139 VAL A N 1
ATOM 1056 C CA . VAL A 1 139 ? -20.688 8.609 -3.931 1.00 84.19 139 VAL A CA 1
ATOM 1057 C C . VAL A 1 139 ? -19.461 8.595 -4.848 1.00 84.19 139 VAL A C 1
ATOM 1059 O O . VAL A 1 139 ? -19.597 8.915 -6.027 1.00 84.19 139 VAL A O 1
ATOM 1062 N N . TYR A 1 140 ? -18.281 8.200 -4.351 1.00 84.06 140 TYR A N 1
ATOM 1063 C CA . TYR A 1 140 ? -17.111 7.998 -5.217 1.00 84.06 140 TYR A CA 1
ATOM 1064 C C . TYR A 1 140 ? -17.382 6.930 -6.273 1.00 84.06 140 TYR A C 1
ATOM 1066 O O . TYR A 1 140 ? -17.135 7.162 -7.453 1.00 84.06 140 TYR A O 1
ATOM 1074 N N . TRP A 1 141 ? -17.947 5.794 -5.866 1.00 88.38 141 TRP A N 1
ATOM 1075 C CA . TRP A 1 141 ? -18.243 4.703 -6.787 1.00 88.38 141 TRP A CA 1
ATOM 1076 C C . TRP A 1 141 ? -19.302 5.070 -7.828 1.00 88.38 141 TRP A C 1
ATOM 1078 O O . TRP A 1 141 ? -19.128 4.758 -9.000 1.00 88.38 141 TRP A O 1
ATOM 1088 N N . ALA A 1 142 ? -20.343 5.811 -7.440 1.00 87.56 142 ALA A N 1
ATOM 1089 C CA . ALA A 1 142 ? -21.399 6.261 -8.346 1.00 87.56 142 ALA A CA 1
ATOM 1090 C C . ALA A 1 142 ? -20.869 7.071 -9.544 1.00 87.56 142 ALA A C 1
ATOM 1092 O O . ALA A 1 142 ? -21.481 7.058 -10.607 1.00 87.56 142 ALA A O 1
ATOM 1093 N N . ARG A 1 143 ? -19.727 7.754 -9.396 1.00 85.38 143 ARG A N 1
ATOM 1094 C CA . ARG A 1 143 ? -19.101 8.542 -10.474 1.00 85.38 143 ARG A CA 1
ATOM 1095 C C . ARG A 1 143 ? -18.435 7.702 -11.547 1.00 85.38 143 ARG A C 1
ATOM 1097 O O . ARG A 1 143 ? -18.286 8.166 -12.670 1.00 85.38 143 ARG A O 1
ATOM 1104 N N . VAL A 1 144 ? -18.002 6.507 -11.176 1.00 83.50 144 VAL A N 1
ATOM 1105 C CA . VAL A 1 144 ? -17.254 5.595 -12.040 1.00 83.50 144 VAL A CA 1
ATOM 1106 C C . VAL A 1 144 ? -17.985 4.263 -12.166 1.00 83.50 144 VAL A C 1
ATOM 1108 O O . VAL A 1 144 ? -17.364 3.257 -12.455 1.00 83.50 144 VAL A O 1
ATOM 1111 N N . PHE A 1 145 ? -19.294 4.218 -11.904 1.00 86.94 145 PHE A N 1
ATOM 1112 C CA . PHE A 1 145 ? -20.048 2.968 -11.886 1.00 86.94 145 PHE A CA 1
ATOM 1113 C C . PHE A 1 145 ? -20.073 2.321 -13.288 1.00 86.94 145 PHE A C 1
ATOM 1115 O O . PHE A 1 145 ? -20.374 3.017 -14.258 1.00 86.94 145 PHE A O 1
ATOM 1122 N N . PRO A 1 146 ? -19.818 1.003 -13.422 1.00 86.94 146 PRO A N 1
ATOM 1123 C CA . PRO A 1 146 ? -19.622 0.023 -12.349 1.00 86.94 146 PRO A CA 1
ATOM 1124 C C . PRO A 1 146 ? -18.195 -0.046 -11.783 1.00 86.94 146 PRO A C 1
ATOM 1126 O O . PRO A 1 146 ? -18.018 -0.627 -10.715 1.00 86.94 146 PRO A O 1
ATOM 1129 N N . TYR A 1 147 ? -17.190 0.502 -12.465 1.00 87.50 147 TYR A N 1
ATOM 1130 C CA . TYR A 1 147 ? -15.817 0.676 -11.978 1.00 87.50 147 TYR A CA 1
ATOM 1131 C C . TYR A 1 147 ? -15.008 1.602 -12.910 1.00 87.50 147 TYR A C 1
ATOM 1133 O O . TYR A 1 147 ? -15.326 1.747 -14.090 1.00 87.50 147 TYR A O 1
ATOM 1141 N N . GLU A 1 148 ? -13.915 2.178 -12.403 1.00 82.38 148 GLU A N 1
ATOM 1142 C CA . GLU A 1 148 ? -12.920 2.877 -13.231 1.00 82.38 148 GLU A CA 1
ATOM 1143 C C . GLU A 1 148 ? -11.955 1.852 -13.849 1.00 82.38 148 GLU A C 1
ATOM 1145 O O . GLU A 1 148 ? -11.257 1.147 -13.116 1.00 82.38 148 GLU A O 1
ATOM 1150 N N . SER A 1 149 ? -11.934 1.720 -15.181 1.00 83.06 149 SER A N 1
ATOM 1151 C CA . SER A 1 149 ? -10.974 0.826 -15.843 1.00 83.06 149 SER A CA 1
ATOM 1152 C C . SER A 1 149 ? -9.559 1.408 -15.776 1.00 83.06 149 SER A C 1
ATOM 1154 O O . SER A 1 149 ? -9.353 2.621 -15.741 1.00 83.06 149 SER A O 1
ATOM 1156 N N . SER A 1 150 ? -8.572 0.519 -15.738 1.00 83.06 150 SER A N 1
ATOM 1157 C CA . SER A 1 150 ? -7.157 0.865 -15.782 1.00 83.06 150 SER A CA 1
ATOM 1158 C C . SER A 1 150 ? -6.425 -0.157 -16.630 1.00 83.06 150 SER A C 1
ATOM 1160 O O . SER A 1 150 ? -6.878 -1.291 -16.773 1.00 83.06 150 SER A O 1
ATOM 1162 N N . PHE A 1 151 ? -5.268 0.230 -17.148 1.00 79.44 151 PHE A N 1
ATOM 1163 C CA . PHE A 1 151 ? -4.473 -0.677 -17.957 1.00 79.44 151 PHE A CA 1
ATOM 1164 C C . PHE A 1 151 ? -4.060 -1.947 -17.179 1.00 79.44 151 PHE A C 1
ATOM 1166 O O . PHE A 1 151 ? -4.225 -3.052 -17.686 1.00 79.44 151 PHE A O 1
ATOM 1173 N N . ASP A 1 152 ? -3.663 -1.805 -15.905 1.00 81.75 152 ASP A N 1
ATOM 1174 C CA . ASP A 1 152 ? -3.398 -2.933 -14.996 1.00 81.75 152 ASP A CA 1
ATOM 1175 C C . ASP A 1 152 ? -4.585 -3.909 -14.895 1.00 81.75 152 ASP A C 1
ATOM 1177 O O . ASP A 1 152 ? -4.386 -5.120 -14.811 1.00 81.75 152 ASP A O 1
ATOM 1181 N N . LEU A 1 153 ? -5.816 -3.384 -14.860 1.00 88.56 153 LEU A N 1
ATOM 1182 C CA . LEU A 1 153 ? -7.025 -4.200 -14.758 1.00 88.56 153 LEU A CA 1
ATOM 1183 C C . LEU A 1 153 ? -7.261 -4.984 -16.046 1.00 88.56 153 LEU A C 1
ATOM 1185 O O . LEU A 1 153 ? -7.486 -6.189 -15.974 1.00 88.56 153 LEU A O 1
ATOM 1189 N N . GLU A 1 154 ? -7.233 -4.311 -17.199 1.00 88.25 154 GLU A N 1
ATOM 1190 C CA . GLU A 1 154 ? -7.485 -4.968 -18.485 1.00 88.25 154 GLU A CA 1
ATOM 1191 C C . GLU A 1 154 ? -6.451 -6.066 -18.740 1.00 88.25 154 GLU A C 1
ATOM 1193 O O . GLU A 1 154 ? -6.837 -7.187 -19.050 1.00 88.25 154 GLU A O 1
ATOM 1198 N N . TYR A 1 155 ? -5.174 -5.814 -18.437 1.00 86.31 155 TYR A N 1
ATOM 1199 C CA . TYR A 1 155 ? -4.114 -6.823 -18.509 1.00 86.31 155 TYR A CA 1
ATOM 1200 C C . TYR A 1 155 ? -4.417 -8.068 -17.652 1.00 86.31 155 TYR A C 1
ATOM 1202 O O . TYR A 1 155 ? -4.256 -9.210 -18.081 1.00 86.31 155 TYR A O 1
ATOM 1210 N N . GLN A 1 156 ? -4.919 -7.878 -16.426 1.00 90.62 156 GLN A N 1
ATOM 1211 C CA . GLN A 1 156 ? -5.309 -9.000 -15.565 1.00 90.62 156 GLN A CA 1
ATOM 1212 C C . GLN A 1 156 ? -6.570 -9.723 -16.045 1.00 90.62 156 GLN A C 1
ATOM 1214 O O . GLN A 1 156 ? -6.694 -10.932 -15.843 1.00 90.62 156 GLN A O 1
ATOM 1219 N N . LEU A 1 157 ? -7.499 -9.017 -16.688 1.00 92.12 157 LEU A N 1
ATOM 1220 C CA . LEU A 1 157 ? -8.675 -9.627 -17.301 1.00 92.12 157 LEU A CA 1
ATOM 1221 C C . LEU A 1 157 ? -8.307 -10.418 -18.561 1.00 92.12 157 LEU A C 1
ATOM 1223 O O . LEU A 1 157 ? -8.841 -11.506 -18.749 1.00 92.12 157 LEU A O 1
ATOM 1227 N N . GLU A 1 158 ? -7.379 -9.931 -19.382 1.00 90.88 158 GLU A N 1
ATOM 1228 C CA . GLU A 1 158 ? -6.840 -10.650 -20.544 1.00 90.88 158 GLU A CA 1
ATOM 1229 C C . GLU A 1 158 ? -6.183 -11.973 -20.122 1.00 90.88 158 GLU A C 1
ATOM 1231 O O . GLU A 1 158 ? -6.466 -13.016 -20.719 1.00 90.88 158 GLU A O 1
ATOM 1236 N N . MET A 1 159 ? -5.409 -11.968 -19.026 1.00 91.31 159 MET A N 1
ATOM 1237 C CA . MET A 1 159 ? -4.874 -13.193 -18.414 1.00 91.31 159 MET A CA 1
ATOM 1238 C C . MET A 1 159 ? -5.984 -14.174 -18.005 1.00 91.31 159 MET A C 1
ATOM 1240 O O . MET A 1 159 ? -5.914 -15.366 -18.297 1.00 91.31 159 MET A O 1
ATOM 1244 N N . LEU A 1 160 ? -7.039 -13.688 -17.341 1.00 93.69 160 LEU A N 1
ATOM 1245 C CA . LEU A 1 160 ? -8.158 -14.530 -16.891 1.00 93.69 160 LEU A CA 1
ATOM 1246 C C . LEU A 1 160 ? -9.035 -15.048 -18.040 1.00 93.69 160 LEU A C 1
ATOM 1248 O O . LEU A 1 160 ? -9.687 -16.083 -17.896 1.00 93.69 160 LEU A O 1
ATOM 1252 N N . ARG A 1 161 ? -9.064 -14.338 -19.171 1.00 94.12 161 ARG A N 1
ATOM 1253 C CA . ARG A 1 161 ? -9.754 -14.746 -20.404 1.00 94.12 161 ARG A CA 1
ATOM 1254 C C . ARG A 1 161 ? -8.918 -15.701 -21.261 1.00 94.12 161 ARG A C 1
ATOM 1256 O O . ARG A 1 161 ? -9.430 -16.198 -22.259 1.00 94.12 161 ARG A O 1
ATOM 1263 N N . GLY A 1 162 ? -7.659 -15.952 -20.892 1.00 91.00 162 GLY A N 1
ATOM 1264 C CA . GLY A 1 162 ? -6.726 -16.770 -21.671 1.00 91.00 162 GLY A CA 1
ATOM 1265 C C . GLY A 1 162 ? -6.255 -16.100 -22.964 1.00 91.00 162 GLY A C 1
ATOM 1266 O O . GLY A 1 162 ? -5.815 -16.792 -23.876 1.00 91.00 162 GLY A O 1
ATOM 1267 N N . GLN A 1 163 ? -6.378 -14.772 -23.061 1.00 89.62 163 GLN A N 1
ATOM 1268 C CA . GLN A 1 163 ? -5.906 -13.991 -24.212 1.00 89.62 163 GLN A CA 1
ATOM 1269 C C . GLN A 1 163 ? -4.385 -13.814 -24.175 1.00 89.62 163 GLN A C 1
ATOM 1271 O O . GLN A 1 163 ? -3.744 -13.808 -25.220 1.00 89.62 163 GLN A O 1
ATOM 1276 N N . ILE A 1 164 ? -3.823 -13.737 -22.967 1.00 87.62 164 ILE A N 1
ATOM 1277 C CA . ILE A 1 164 ? -2.384 -13.779 -22.704 1.00 87.62 164 ILE A CA 1
ATOM 1278 C C . ILE A 1 164 ? -2.088 -14.810 -21.602 1.00 87.62 164 ILE A C 1
ATOM 1280 O O . ILE A 1 164 ? -2.975 -15.107 -20.792 1.00 87.62 164 ILE A O 1
ATOM 1284 N N . PRO A 1 165 ? -0.866 -15.371 -21.537 1.00 88.44 165 PRO A N 1
ATOM 1285 C CA . PRO A 1 165 ? -0.486 -16.290 -20.470 1.00 88.44 165 PRO A CA 1
ATOM 1286 C C . PRO A 1 165 ? -0.562 -15.631 -19.089 1.00 88.44 165 PRO A C 1
ATOM 1288 O O . PRO A 1 165 ? -0.203 -14.461 -18.930 1.00 88.44 165 PRO A O 1
ATOM 1291 N N . LEU A 1 166 ? -0.959 -16.402 -18.071 1.00 90.94 166 LEU A N 1
ATOM 1292 C CA . LEU A 1 166 ? -0.821 -15.971 -16.680 1.00 90.94 166 LEU A CA 1
ATOM 1293 C C . LEU A 1 166 ? 0.649 -15.688 -16.383 1.00 90.94 166 LEU A C 1
ATOM 1295 O O . LEU A 1 166 ? 1.511 -16.517 -16.663 1.00 90.94 166 LEU A O 1
ATOM 1299 N N . ASN A 1 167 ? 0.924 -14.540 -15.782 1.00 88.19 167 ASN A N 1
ATOM 1300 C CA . ASN A 1 167 ? 2.269 -14.136 -15.405 1.00 88.19 167 ASN A CA 1
ATOM 1301 C C . ASN A 1 167 ? 2.268 -13.314 -14.109 1.00 88.19 167 ASN A C 1
ATOM 1303 O O . ASN A 1 167 ? 1.208 -13.009 -13.552 1.00 88.19 167 ASN A O 1
ATOM 1307 N N . ASP A 1 168 ? 3.462 -12.981 -13.623 1.00 84.56 168 ASP A N 1
ATOM 1308 C CA . ASP A 1 168 ? 3.678 -12.235 -12.382 1.00 84.56 168 ASP A CA 1
ATOM 1309 C C . ASP A 1 168 ? 4.177 -10.791 -12.584 1.00 84.56 168 ASP A C 1
ATOM 1311 O O . ASP A 1 168 ? 4.607 -10.145 -11.624 1.00 84.56 168 ASP A O 1
ATOM 1315 N N . VAL A 1 169 ? 4.058 -10.230 -13.799 1.00 79.12 169 VAL A N 1
ATOM 1316 C CA . VAL A 1 169 ? 4.317 -8.792 -14.049 1.00 79.12 169 VAL A CA 1
ATOM 1317 C C . VAL A 1 169 ? 3.488 -7.938 -13.089 1.00 79.12 169 VAL A C 1
ATOM 1319 O O . VAL A 1 169 ? 3.925 -6.900 -12.575 1.00 79.12 169 VAL A O 1
ATOM 1322 N N . HIS A 1 170 ? 2.275 -8.409 -12.812 1.00 78.19 170 HIS A N 1
ATOM 1323 C CA . HIS A 1 170 ? 1.482 -8.009 -11.669 1.00 78.19 170 HIS A CA 1
ATOM 1324 C C . HIS A 1 170 ? 1.297 -9.191 -10.729 1.00 78.19 170 HIS A C 1
ATOM 1326 O O . HIS A 1 170 ? 1.220 -10.340 -11.144 1.00 78.19 170 HIS A O 1
ATOM 1332 N N . THR A 1 171 ? 1.171 -8.890 -9.444 1.00 85.00 171 THR A N 1
ATOM 1333 C CA . THR A 1 171 ? 0.998 -9.893 -8.402 1.00 85.00 171 THR A CA 1
ATOM 1334 C C . THR A 1 171 ? -0.153 -10.863 -8.690 1.00 85.00 171 THR A C 1
ATOM 1336 O O . THR A 1 171 ? -1.319 -10.464 -8.801 1.00 85.00 171 THR A O 1
ATOM 1339 N N . LEU A 1 172 ? 0.172 -12.160 -8.724 1.00 91.44 172 LEU A N 1
ATOM 1340 C CA . LEU A 1 172 ? -0.763 -13.242 -9.040 1.00 91.44 172 LEU A CA 1
ATOM 1341 C C . LEU A 1 172 ? -2.016 -13.222 -8.156 1.00 91.44 172 LEU A C 1
ATOM 1343 O O . LEU A 1 172 ? -3.125 -13.440 -8.639 1.00 91.44 172 LEU A O 1
ATOM 1347 N N . ALA A 1 173 ? -1.869 -12.916 -6.864 1.00 94.25 173 ALA A N 1
ATOM 1348 C CA . ALA A 1 173 ? -2.983 -12.961 -5.920 1.00 94.25 173 ALA A CA 1
ATOM 1349 C C . ALA A 1 173 ? -4.141 -12.027 -6.302 1.00 94.25 173 ALA A C 1
ATOM 1351 O O . ALA A 1 173 ? -5.298 -12.367 -6.060 1.00 94.25 173 ALA A O 1
ATOM 1352 N N . HIS A 1 174 ? -3.859 -10.864 -6.902 1.00 93.44 174 HIS A N 1
ATOM 1353 C CA . HIS A 1 174 ? -4.920 -9.962 -7.349 1.00 93.44 174 HIS A CA 1
ATOM 1354 C C . HIS A 1 174 ? -5.653 -10.515 -8.577 1.00 93.44 174 HIS A C 1
ATOM 1356 O O . HIS A 1 174 ? -6.881 -10.478 -8.626 1.00 93.44 174 HIS A O 1
ATOM 1362 N N . THR A 1 175 ? -4.913 -11.097 -9.525 1.00 94.06 175 THR A N 1
ATOM 1363 C CA . THR A 1 175 ? -5.485 -11.784 -10.691 1.00 94.06 175 THR A CA 1
ATOM 1364 C C . THR A 1 175 ? -6.388 -12.938 -10.243 1.00 94.06 175 THR A C 1
ATOM 1366 O O . THR A 1 175 ? -7.533 -13.039 -10.675 1.00 94.06 175 THR A O 1
ATOM 1369 N N . LEU A 1 176 ? -5.936 -13.761 -9.290 1.00 94.00 176 LEU A N 1
ATOM 1370 C CA . LEU A 1 176 ? -6.745 -14.852 -8.734 1.00 94.00 176 LEU A CA 1
ATOM 1371 C C . LEU A 1 176 ? -7.980 -14.346 -7.982 1.00 94.00 176 LEU A C 1
ATOM 1373 O O . LEU A 1 176 ? -9.050 -14.937 -8.111 1.00 94.00 176 LEU A O 1
ATOM 1377 N N . LEU A 1 177 ? -7.866 -13.244 -7.234 1.00 94.94 177 LEU A N 1
ATOM 1378 C CA . LEU A 1 177 ? -9.009 -12.621 -6.566 1.00 94.94 177 LEU A CA 1
ATOM 1379 C C . LEU A 1 177 ? -10.080 -12.186 -7.577 1.00 94.94 177 LEU A C 1
ATOM 1381 O O . LEU A 1 177 ? -11.257 -12.473 -7.373 1.00 94.94 177 LEU A O 1
ATOM 1385 N N . LEU A 1 178 ? -9.682 -11.545 -8.679 1.00 94.62 178 LEU A N 1
ATOM 1386 C CA . LEU A 1 178 ? -10.593 -11.200 -9.776 1.00 94.62 178 LEU A CA 1
ATOM 1387 C C . LEU A 1 178 ? -11.246 -12.449 -10.389 1.00 94.62 178 LEU A C 1
ATOM 1389 O O . LEU A 1 178 ? -12.449 -12.442 -10.652 1.00 94.62 178 LEU A O 1
ATOM 1393 N N . GLY A 1 179 ? -10.482 -13.531 -10.559 1.00 94.06 179 GLY A N 1
ATOM 1394 C CA . GLY A 1 179 ? -10.989 -14.816 -11.045 1.00 94.06 179 GLY A CA 1
ATOM 1395 C C . GLY A 1 179 ? -12.047 -15.434 -10.123 1.00 94.06 179 GLY A C 1
ATOM 1396 O O . GLY A 1 179 ? -13.118 -15.815 -10.589 1.00 94.06 179 GLY A O 1
ATOM 1397 N N . VAL A 1 180 ? -11.797 -15.461 -8.808 1.00 94.38 180 VAL A N 1
ATOM 1398 C CA . VAL A 1 180 ? -12.753 -15.956 -7.793 1.00 94.38 180 VAL A CA 1
ATOM 1399 C C . VAL A 1 180 ? -14.043 -15.133 -7.780 1.00 94.38 180 VAL A C 1
ATOM 1401 O O . VAL A 1 180 ? -15.121 -15.674 -7.547 1.00 94.38 180 VAL A O 1
ATOM 1404 N N . LEU A 1 181 ? -13.951 -13.837 -8.077 1.00 94.88 181 LEU A N 1
ATOM 1405 C CA . LEU A 1 181 ? -15.102 -12.942 -8.213 1.00 94.88 181 LEU A CA 1
ATOM 1406 C C . LEU A 1 181 ? -15.771 -13.023 -9.598 1.00 94.88 181 LEU A C 1
ATOM 1408 O O . LEU A 1 181 ? -16.539 -12.135 -9.966 1.00 94.88 181 LEU A O 1
ATOM 1412 N N . GLY A 1 182 ? -15.487 -14.069 -10.378 1.00 94.00 182 GLY A N 1
ATOM 1413 C CA . GLY A 1 182 ? -16.130 -14.326 -11.665 1.00 94.00 182 GLY A CA 1
ATOM 1414 C C . GLY A 1 182 ? -15.765 -13.314 -12.748 1.00 94.00 182 GLY A C 1
ATOM 1415 O O . GLY A 1 182 ? -16.583 -13.053 -13.624 1.00 94.00 182 GLY A O 1
ATOM 1416 N N . GLN A 1 183 ? -14.569 -12.718 -12.675 1.00 93.69 183 GLN A N 1
ATOM 1417 C CA . GLN A 1 183 ? -14.114 -11.670 -13.597 1.00 93.69 183 GLN A CA 1
ATOM 1418 C C . GLN A 1 183 ? -15.028 -10.430 -13.594 1.00 93.69 183 GLN A C 1
ATOM 1420 O O . GLN A 1 183 ? -15.181 -9.770 -14.618 1.00 93.69 183 GLN A O 1
ATOM 1425 N N . GLN A 1 184 ? -15.648 -10.111 -12.448 1.00 93.62 184 GLN A N 1
ATOM 1426 C CA . GLN A 1 184 ? -16.519 -8.943 -12.275 1.00 93.62 184 GLN A CA 1
ATOM 1427 C C . GLN A 1 184 ? -15.818 -7.841 -11.460 1.00 93.62 184 GLN A C 1
ATOM 1429 O O . GLN A 1 184 ? -15.865 -7.863 -10.225 1.00 93.62 184 GLN A O 1
ATOM 1434 N N . PRO A 1 185 ? -15.205 -6.823 -12.098 1.00 94.06 185 PRO A N 1
ATOM 1435 C CA . PRO A 1 185 ? -14.454 -5.800 -11.369 1.00 94.06 185 PRO A CA 1
ATOM 1436 C C . PRO A 1 185 ? -15.346 -4.945 -10.458 1.00 94.06 185 PRO A C 1
ATOM 1438 O O . PRO A 1 185 ? -14.922 -4.551 -9.376 1.00 94.06 185 PRO A O 1
ATOM 1441 N N . GLY A 1 186 ? -16.612 -4.725 -10.831 1.00 94.56 186 GLY A N 1
ATOM 1442 C CA . GLY A 1 186 ? -17.580 -4.022 -9.980 1.00 94.56 186 GLY A CA 1
ATOM 1443 C C . GLY A 1 186 ? -17.873 -4.747 -8.658 1.00 94.56 186 GLY A C 1
ATOM 1444 O O . GLY A 1 186 ? -18.048 -4.098 -7.627 1.00 94.56 186 GLY A O 1
ATOM 1445 N N . LEU A 1 187 ? -17.858 -6.088 -8.649 1.00 95.00 187 LEU A N 1
ATOM 1446 C CA . LEU A 1 187 ? -17.993 -6.869 -7.415 1.00 95.00 187 LEU A CA 1
ATOM 1447 C C . LEU A 1 187 ? -16.753 -6.710 -6.529 1.00 95.00 187 LEU A C 1
ATOM 1449 O O . LEU A 1 187 ? -16.882 -6.565 -5.313 1.00 95.00 187 LEU A O 1
ATOM 1453 N N . LEU A 1 188 ? -15.560 -6.675 -7.132 1.00 95.12 188 LEU A N 1
ATOM 1454 C CA . LEU A 1 188 ? -14.329 -6.379 -6.404 1.00 95.12 188 LEU A CA 1
ATOM 1455 C C . LEU A 1 188 ? -14.391 -4.988 -5.758 1.00 95.12 188 LEU A C 1
ATOM 1457 O O . LEU A 1 188 ? -14.092 -4.872 -4.570 1.00 95.12 188 LEU A O 1
ATOM 1461 N N . VAL A 1 189 ? -14.839 -3.962 -6.489 1.00 95.19 189 VAL A N 1
ATOM 1462 C CA . VAL A 1 189 ? -15.044 -2.616 -5.926 1.00 95.19 189 VAL A CA 1
ATOM 1463 C C . VAL A 1 189 ? -16.012 -2.672 -4.743 1.00 95.19 189 VAL A C 1
ATOM 1465 O O . VAL A 1 189 ? -15.669 -2.212 -3.656 1.00 95.19 189 VAL A O 1
ATOM 1468 N N . ALA A 1 190 ? -17.173 -3.319 -4.886 1.00 95.19 190 ALA A N 1
ATOM 1469 C CA . ALA A 1 190 ? -18.135 -3.458 -3.791 1.00 95.19 190 ALA A CA 1
ATOM 1470 C C . ALA A 1 190 ? -17.510 -4.097 -2.534 1.00 95.19 190 ALA A C 1
ATOM 1472 O O . ALA A 1 190 ? -17.675 -3.584 -1.424 1.00 95.19 190 ALA A O 1
ATOM 1473 N N . VAL A 1 191 ? -16.738 -5.178 -2.699 1.00 94.94 191 VAL A N 1
ATOM 1474 C CA . VAL A 1 191 ? -16.016 -5.840 -1.600 1.00 94.94 191 VAL A CA 1
ATOM 1475 C C . VAL A 1 191 ? -14.999 -4.896 -0.952 1.00 94.94 191 VAL A C 1
ATOM 1477 O O . VAL A 1 191 ? -14.930 -4.831 0.277 1.00 94.94 191 VAL A O 1
ATOM 1480 N N . GLN A 1 192 ? -14.242 -4.132 -1.742 1.00 94.62 192 GLN A N 1
ATOM 1481 C CA . GLN A 1 192 ? -13.262 -3.170 -1.231 1.00 94.62 192 GLN A CA 1
ATOM 1482 C C . GLN A 1 192 ? -13.920 -2.040 -0.429 1.00 94.62 192 GLN A C 1
ATOM 1484 O O . GLN A 1 192 ? -13.432 -1.705 0.653 1.00 94.62 192 GLN A O 1
ATOM 1489 N N . LEU A 1 193 ? -15.051 -1.492 -0.894 1.00 94.44 193 LEU A N 1
ATOM 1490 C CA . LEU A 1 193 ? -15.791 -0.452 -0.168 1.00 94.44 193 LEU A CA 1
ATOM 1491 C C . LEU A 1 193 ? -16.305 -0.964 1.181 1.00 94.44 193 LEU A C 1
ATOM 1493 O O . LEU A 1 193 ? -16.143 -0.297 2.207 1.00 94.44 193 LEU A O 1
ATOM 1497 N N . LEU A 1 194 ? -16.891 -2.166 1.193 1.00 96.25 194 LEU A N 1
ATOM 1498 C CA . LEU A 1 194 ? -17.381 -2.805 2.415 1.00 96.25 194 LEU A CA 1
ATOM 1499 C C . LEU A 1 194 ? -16.232 -3.105 3.386 1.00 96.25 194 LEU A C 1
ATOM 1501 O O . LEU A 1 194 ? -16.353 -2.845 4.586 1.00 96.25 194 LEU A O 1
ATOM 1505 N N . ALA A 1 195 ? -15.102 -3.601 2.878 1.00 96.38 195 ALA A N 1
ATOM 1506 C CA . ALA A 1 195 ? -13.915 -3.880 3.676 1.00 96.38 195 ALA A CA 1
ATOM 1507 C C . ALA A 1 195 ? -13.307 -2.601 4.272 1.00 96.38 195 ALA A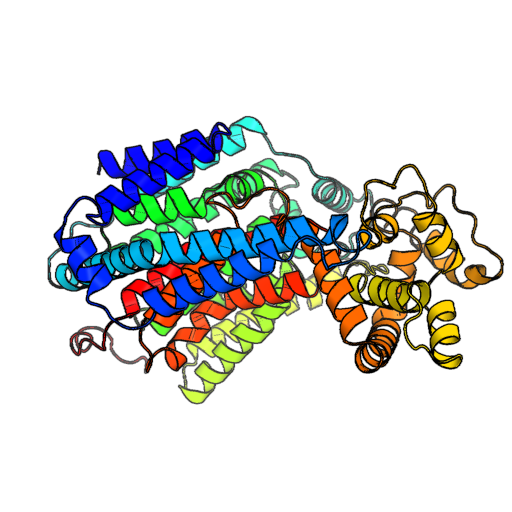 C 1
ATOM 1509 O O . ALA A 1 195 ? -12.970 -2.581 5.458 1.00 96.38 195 ALA A O 1
ATOM 1510 N N . LEU A 1 196 ? -13.224 -1.514 3.497 1.00 95.50 196 LEU A N 1
ATOM 1511 C CA . LEU A 1 196 ? -12.737 -0.216 3.968 1.00 95.50 196 LEU A CA 1
ATOM 1512 C C . LEU A 1 196 ? -13.647 0.369 5.055 1.00 95.50 196 LEU A C 1
ATOM 1514 O O . LEU A 1 196 ? -13.164 0.777 6.117 1.00 95.50 196 LEU A O 1
ATOM 1518 N N . ALA A 1 197 ? -14.963 0.352 4.832 1.00 94.56 197 ALA A N 1
ATOM 1519 C CA . ALA A 1 197 ? -15.938 0.793 5.824 1.00 94.56 197 ALA A CA 1
ATOM 1520 C C . ALA A 1 197 ? -15.864 -0.050 7.107 1.00 94.56 197 ALA A C 1
ATOM 1522 O O . ALA A 1 197 ? -15.867 0.496 8.216 1.00 94.56 197 ALA A O 1
ATOM 1523 N N . GLY A 1 198 ? -15.720 -1.371 6.973 1.00 96.50 198 GLY A N 1
ATOM 1524 C CA . GLY A 1 198 ? -15.557 -2.297 8.091 1.00 96.50 198 GLY A CA 1
ATOM 1525 C C . GLY A 1 198 ? -14.283 -2.027 8.892 1.00 96.50 198 GLY A C 1
ATOM 1526 O O . GLY A 1 198 ? -14.334 -1.929 10.120 1.00 96.50 198 GLY A O 1
ATOM 1527 N N . LEU A 1 199 ? -13.154 -1.827 8.211 1.00 96.44 199 LEU A N 1
ATOM 1528 C CA . LEU A 1 199 ? -11.862 -1.544 8.832 1.00 96.44 199 LEU A CA 1
ATOM 1529 C C . LEU A 1 199 ? -11.879 -0.223 9.617 1.00 96.44 199 LEU A C 1
ATOM 1531 O O . LEU A 1 199 ? -11.482 -0.192 10.785 1.00 96.44 199 LEU A O 1
ATOM 1535 N N . LEU A 1 200 ? -12.378 0.864 9.020 1.00 94.06 200 LEU A N 1
ATOM 1536 C CA . LEU A 1 200 ? -12.479 2.159 9.704 1.00 94.06 200 LEU A CA 1
ATOM 1537 C C . LEU A 1 200 ? -13.454 2.104 10.887 1.00 94.06 200 LEU A C 1
ATOM 1539 O O . LEU A 1 200 ? -13.184 2.686 11.940 1.00 94.06 200 LEU A O 1
ATOM 1543 N N . THR A 1 201 ? -14.541 1.341 10.760 1.00 94.44 201 THR A N 1
ATOM 1544 C CA . THR A 1 201 ? -15.474 1.080 11.866 1.00 94.44 201 THR A CA 1
ATOM 1545 C C . THR A 1 201 ? -14.804 0.293 12.992 1.00 94.44 201 THR A C 1
ATOM 1547 O O . THR A 1 201 ? -15.014 0.606 14.165 1.00 94.44 201 THR A O 1
ATOM 1550 N N . ALA A 1 202 ? -13.950 -0.684 12.673 1.00 95.00 202 ALA A N 1
ATOM 1551 C CA . ALA A 1 202 ? -13.198 -1.448 13.665 1.00 95.00 202 ALA A CA 1
ATOM 1552 C C . ALA A 1 202 ? -12.208 -0.566 14.445 1.00 95.00 202 ALA A C 1
ATOM 1554 O O . ALA A 1 202 ? -12.151 -0.660 15.678 1.00 95.00 202 ALA A O 1
ATOM 1555 N N . PHE A 1 203 ? -11.484 0.330 13.761 1.00 95.00 203 PHE A N 1
ATOM 1556 C CA . PHE A 1 203 ? -10.648 1.345 14.411 1.00 95.00 203 PHE A CA 1
ATOM 1557 C C . PHE A 1 203 ? -11.479 2.270 15.304 1.00 95.00 203 PHE A C 1
ATOM 1559 O O . PHE A 1 203 ? -11.142 2.459 16.474 1.00 95.00 203 PHE A O 1
ATOM 1566 N N . ALA A 1 204 ? -12.590 2.807 14.795 1.00 91.31 204 ALA A N 1
ATOM 1567 C CA . ALA A 1 204 ? -13.458 3.706 15.549 1.00 91.31 204 ALA A CA 1
ATOM 1568 C C . ALA A 1 204 ? -14.019 3.042 16.814 1.00 91.31 204 ALA A C 1
ATOM 1570 O O . ALA A 1 204 ? -13.909 3.606 17.902 1.00 91.31 204 ALA A O 1
ATOM 1571 N N . ALA A 1 205 ? -14.545 1.820 16.700 1.00 92.00 205 ALA A N 1
ATOM 1572 C CA . ALA A 1 205 ? -15.058 1.053 17.832 1.00 92.00 205 ALA A CA 1
ATOM 1573 C C . ALA A 1 205 ? -13.979 0.832 18.898 1.00 92.00 205 ALA A C 1
ATOM 1575 O O . ALA A 1 205 ? -14.229 0.949 20.100 1.00 92.00 205 ALA A O 1
ATOM 1576 N N . TRP A 1 206 ? -12.763 0.520 18.456 1.00 91.94 206 TRP A N 1
ATOM 1577 C CA . TRP A 1 206 ? -11.632 0.290 19.339 1.00 91.94 206 TRP A CA 1
ATOM 1578 C C . TRP A 1 206 ? -11.204 1.556 20.089 1.00 91.94 206 TRP A C 1
ATOM 1580 O O . TRP A 1 206 ? -11.095 1.547 21.317 1.00 91.94 206 TRP A O 1
ATOM 1590 N N . PHE A 1 207 ? -11.046 2.669 19.377 1.00 89.69 207 PHE A N 1
ATOM 1591 C CA . PHE A 1 207 ? -10.718 3.955 19.980 1.00 89.69 207 PHE A CA 1
ATOM 1592 C C . PHE A 1 207 ? -11.831 4.498 20.886 1.00 89.69 207 PHE A C 1
ATOM 1594 O O . PHE A 1 207 ? -11.550 5.102 21.926 1.00 89.69 207 PHE A O 1
ATOM 1601 N N . TYR A 1 208 ? -13.095 4.248 20.537 1.00 87.81 208 TYR A N 1
ATOM 1602 C CA . TYR A 1 208 ? -14.250 4.625 21.347 1.00 87.81 208 TYR A CA 1
ATOM 1603 C C . TYR A 1 208 ? -14.243 3.923 22.709 1.00 87.81 208 TYR A C 1
ATOM 1605 O O . TYR A 1 208 ? -14.399 4.582 23.740 1.00 87.81 208 TYR A O 1
ATOM 1613 N N . ARG A 1 209 ? -13.970 2.608 22.733 1.00 86.88 209 ARG A N 1
ATOM 1614 C CA . ARG A 1 209 ? -13.784 1.844 23.983 1.00 86.88 209 ARG A CA 1
ATOM 1615 C C . ARG A 1 209 ? -12.609 2.354 24.813 1.00 86.88 209 ARG A C 1
ATOM 1617 O O . ARG A 1 209 ? -12.617 2.237 26.030 1.00 86.88 209 ARG A O 1
ATOM 1624 N N . ARG A 1 210 ? -11.617 2.970 24.169 1.00 84.00 210 ARG A N 1
ATOM 1625 C CA . ARG A 1 210 ? -10.486 3.626 24.837 1.00 84.00 210 ARG A CA 1
ATOM 1626 C C . ARG A 1 210 ? -10.760 5.062 25.280 1.00 84.00 210 ARG A C 1
ATOM 1628 O O . ARG A 1 210 ? -9.828 5.718 25.751 1.00 84.00 210 ARG A O 1
ATOM 1635 N N . GLY A 1 211 ? -12.006 5.522 25.177 1.00 80.00 211 GLY A N 1
ATOM 1636 C CA . GLY A 1 211 ? -12.461 6.797 25.719 1.00 80.00 211 GLY A CA 1
ATOM 1637 C C . GLY A 1 211 ? -12.614 7.914 24.685 1.00 80.00 211 GLY A C 1
ATOM 1638 O O . GLY A 1 211 ? -13.143 8.981 25.003 1.00 80.00 211 GLY A O 1
ATOM 1639 N N . MET A 1 212 ? -12.224 7.708 23.424 1.00 82.19 212 MET A N 1
ATOM 1640 C CA . MET A 1 212 ? -12.400 8.752 22.410 1.00 82.19 212 MET A CA 1
ATOM 1641 C C . MET A 1 212 ? -13.885 9.054 22.171 1.00 82.19 212 MET A C 1
ATOM 1643 O O . MET A 1 212 ? -14.728 8.158 22.196 1.00 82.19 212 MET A O 1
ATOM 1647 N N . GLY A 1 213 ? -14.222 10.331 21.983 1.00 78.25 213 GLY A N 1
ATOM 1648 C CA . GLY A 1 213 ? -15.591 10.752 21.676 1.00 78.25 213 GLY A CA 1
ATOM 1649 C C . GLY A 1 213 ? -15.947 10.501 20.209 1.00 78.25 213 GLY A C 1
ATOM 1650 O O . GLY A 1 213 ? -15.104 10.681 19.333 1.00 78.25 213 GLY A O 1
ATOM 1651 N N . LEU A 1 214 ? -17.207 10.148 19.929 1.00 75.62 214 LEU A N 1
ATOM 1652 C CA . LEU A 1 214 ? -17.687 9.853 18.568 1.00 75.62 214 LEU A CA 1
ATOM 1653 C C . LEU A 1 214 ? -17.439 10.992 17.576 1.00 75.62 214 LEU A C 1
ATOM 1655 O O . LEU A 1 214 ? -17.035 10.729 16.452 1.00 75.62 214 LEU A O 1
ATOM 1659 N N . PHE A 1 215 ? -17.625 12.248 17.996 1.00 67.50 215 PHE A N 1
ATOM 1660 C CA . PHE A 1 215 ? -17.370 13.410 17.137 1.00 67.50 215 PHE A CA 1
ATOM 1661 C C . PHE A 1 215 ? -15.931 13.418 16.614 1.00 67.50 215 PHE A C 1
ATOM 1663 O O . PHE A 1 215 ? -15.700 13.575 15.420 1.00 67.50 215 PHE A O 1
ATOM 1670 N N . ALA A 1 216 ? -14.968 13.200 17.510 1.00 69.94 216 ALA A N 1
ATOM 1671 C CA . ALA A 1 216 ? -13.562 13.203 17.151 1.00 69.94 216 ALA A CA 1
ATOM 1672 C C . ALA A 1 216 ? -13.199 12.002 16.267 1.00 69.94 216 ALA A C 1
ATOM 1674 O O . ALA A 1 216 ? -12.401 12.139 15.349 1.00 69.94 216 ALA A O 1
ATOM 1675 N N . LEU A 1 217 ? -13.822 10.843 16.497 1.00 77.81 217 LEU A N 1
ATOM 1676 C CA . LEU A 1 217 ? -13.633 9.667 15.646 1.00 77.81 217 LEU A CA 1
ATOM 1677 C C . LEU A 1 217 ? -14.174 9.887 14.235 1.00 77.81 217 LEU A C 1
ATOM 1679 O O . LEU A 1 217 ? -13.473 9.574 13.278 1.00 77.81 217 LEU A O 1
ATOM 1683 N N . CYS A 1 218 ? -15.367 10.469 14.094 1.00 70.81 218 CYS A N 1
ATOM 1684 C CA . CYS A 1 218 ? -15.910 10.830 12.786 1.00 70.81 218 CYS A CA 1
ATOM 1685 C C . CYS A 1 218 ? -15.012 11.857 12.082 1.00 70.81 218 CYS A C 1
ATOM 1687 O O . CYS A 1 218 ? -14.634 11.647 10.933 1.00 70.81 218 CYS A O 1
ATOM 1689 N N . ALA A 1 219 ? -14.610 12.930 12.772 1.00 65.19 219 ALA A N 1
ATOM 1690 C CA . ALA A 1 219 ? -13.768 13.975 12.190 1.00 65.19 219 ALA A CA 1
ATOM 1691 C C . ALA A 1 219 ? -12.394 13.443 11.746 1.00 65.19 219 ALA A C 1
ATOM 1693 O O . ALA A 1 219 ? -11.964 13.714 10.628 1.00 65.19 219 ALA A O 1
ATOM 1694 N N . CYS A 1 220 ? -11.724 12.648 12.584 1.00 69.88 220 CYS A N 1
ATOM 1695 C CA . CYS A 1 220 ? -10.400 12.122 12.271 1.00 69.88 220 CYS A CA 1
ATOM 1696 C C . CYS A 1 220 ? -10.455 10.987 11.241 1.00 69.88 220 CYS A C 1
ATOM 1698 O O . CYS A 1 220 ? -9.737 11.040 10.251 1.00 69.88 220 CYS A O 1
ATOM 1700 N N . LEU A 1 221 ? -11.292 9.966 11.440 1.00 73.25 221 LEU A N 1
ATOM 1701 C CA . LEU A 1 221 ? -11.270 8.777 10.582 1.00 73.25 221 LEU A CA 1
ATOM 1702 C C . LEU A 1 221 ? -12.032 8.992 9.271 1.00 73.25 221 LEU A C 1
ATOM 1704 O O . LEU A 1 221 ? -11.531 8.609 8.224 1.00 73.25 221 LEU A O 1
ATOM 1708 N N . CYS A 1 222 ? -13.198 9.647 9.281 1.00 67.50 222 CYS A N 1
ATOM 1709 C CA . CYS A 1 222 ? -13.907 9.926 8.025 1.00 67.50 222 CYS A CA 1
ATOM 1710 C C . CYS A 1 222 ? -13.237 11.087 7.283 1.00 67.50 222 CYS A C 1
ATOM 1712 O O . CYS A 1 222 ? -12.919 10.964 6.107 1.00 67.50 222 CYS A O 1
ATOM 1714 N N . GLY A 1 223 ? -12.962 12.195 7.979 1.00 63.12 223 GLY A N 1
ATOM 1715 C CA . GLY A 1 223 ? -12.335 13.369 7.366 1.00 63.12 223 GLY A CA 1
ATOM 1716 C C . GLY A 1 223 ? -10.878 13.146 6.966 1.00 63.12 223 GLY A C 1
ATOM 1717 O O . GLY A 1 223 ? -10.434 13.717 5.981 1.00 63.12 223 GLY A O 1
ATOM 1718 N N . GLY A 1 224 ? -10.139 12.311 7.699 1.00 64.19 224 GLY A N 1
ATOM 1719 C CA . GLY A 1 224 ? -8.716 12.081 7.468 1.00 64.19 224 GLY A CA 1
ATOM 1720 C C . GLY A 1 224 ? -8.382 10.831 6.656 1.00 64.19 224 GLY A C 1
ATOM 1721 O O . GLY A 1 224 ? -7.329 10.825 6.035 1.00 64.19 224 GLY A O 1
ATOM 1722 N N . CYS A 1 225 ? -9.234 9.800 6.605 1.00 70.88 225 CYS A N 1
ATOM 1723 C CA . CYS A 1 225 ? -8.953 8.591 5.814 1.00 70.88 225 CYS A CA 1
ATOM 1724 C C . CYS A 1 225 ? -9.754 8.506 4.507 1.00 70.88 225 CYS A C 1
ATOM 1726 O O . CYS A 1 225 ? -9.376 7.720 3.651 1.00 70.88 225 CYS A O 1
ATOM 1728 N N . LEU A 1 226 ? -10.822 9.293 4.310 1.00 73.50 226 LEU A N 1
ATOM 1729 C CA . LEU A 1 226 ? -11.641 9.273 3.078 1.00 73.50 226 LEU A CA 1
ATOM 1730 C C . LEU A 1 226 ? -11.301 10.423 2.115 1.00 73.50 226 LEU A C 1
ATOM 1732 O O . LEU A 1 226 ? -12.166 10.938 1.404 1.00 73.50 226 LEU A O 1
ATOM 1736 N N . GLY A 1 227 ? -10.034 10.847 2.109 1.00 72.88 227 GLY A N 1
ATOM 1737 C CA . GLY A 1 227 ? -9.524 11.832 1.154 1.00 72.88 227 GLY A CA 1
ATOM 1738 C C . GLY A 1 227 ? -9.683 11.371 -0.304 1.00 72.88 227 GLY A C 1
ATOM 1739 O O . GLY A 1 227 ? -9.896 10.182 -0.547 1.00 72.88 227 GLY A O 1
ATOM 1740 N N . PRO A 1 228 ? -9.516 12.267 -1.295 1.00 71.94 228 PRO A N 1
ATOM 1741 C CA . PRO A 1 228 ? -9.815 11.972 -2.697 1.00 71.94 228 PRO A CA 1
ATOM 1742 C C . PRO A 1 228 ? -8.996 10.807 -3.251 1.00 71.94 228 PRO A C 1
ATOM 1744 O O . PRO A 1 228 ? -9.521 9.995 -3.999 1.00 71.94 228 PRO A O 1
ATOM 1747 N N . VAL A 1 229 ? -7.740 10.671 -2.812 1.00 78.00 229 VAL A N 1
ATOM 1748 C CA . VAL A 1 229 ? -6.861 9.557 -3.204 1.00 78.00 229 VAL A CA 1
ATOM 1749 C C . VAL A 1 229 ? -7.411 8.215 -2.721 1.00 78.00 229 VAL A C 1
ATOM 1751 O O . VAL A 1 229 ? -7.436 7.256 -3.484 1.00 78.00 229 VAL A O 1
ATOM 1754 N N . VAL A 1 230 ? -7.866 8.140 -1.465 1.00 83.38 230 VAL A N 1
ATOM 1755 C CA . VAL A 1 230 ? -8.416 6.899 -0.900 1.00 83.38 230 VAL A CA 1
ATOM 1756 C C . VAL A 1 230 ? -9.781 6.601 -1.505 1.00 83.38 230 VAL A C 1
ATOM 1758 O O . VAL A 1 230 ? -10.028 5.463 -1.878 1.00 83.38 230 VAL A O 1
ATOM 1761 N N . GLY A 1 231 ? -10.644 7.612 -1.634 1.00 82.06 231 GLY A N 1
ATOM 1762 C CA . GLY A 1 231 ? -11.973 7.464 -2.226 1.00 82.06 231 GLY A CA 1
ATOM 1763 C C . GLY A 1 231 ? -11.924 6.992 -3.678 1.00 82.06 231 GLY A C 1
ATOM 1764 O O . GLY A 1 231 ? -12.627 6.047 -4.023 1.00 82.06 231 GLY A O 1
ATOM 1765 N N . GLN A 1 232 ? -11.051 7.585 -4.501 1.00 82.38 232 GLN A N 1
ATOM 1766 C CA . GLN A 1 232 ? -10.849 7.150 -5.883 1.00 82.38 232 GLN A CA 1
ATOM 1767 C C . GLN A 1 232 ? -10.275 5.733 -5.933 1.00 82.38 232 GLN A C 1
ATOM 1769 O O . GLN A 1 232 ? -10.874 4.865 -6.551 1.00 82.38 232 GLN A O 1
ATOM 1774 N N . ALA A 1 233 ? -9.190 5.458 -5.200 1.00 86.94 233 ALA A N 1
ATOM 1775 C CA . ALA A 1 233 ? -8.591 4.124 -5.189 1.00 86.94 233 ALA A CA 1
ATOM 1776 C C . ALA A 1 233 ? -9.538 3.034 -4.655 1.00 86.94 233 ALA A C 1
ATOM 1778 O O . ALA A 1 233 ? -9.386 1.880 -5.027 1.00 86.94 233 ALA A O 1
ATOM 1779 N N . ALA A 1 234 ? -10.498 3.378 -3.788 1.00 89.00 234 ALA A N 1
ATOM 1780 C CA . ALA A 1 234 ? -11.524 2.448 -3.310 1.00 89.00 234 ALA A CA 1
ATOM 1781 C C . ALA A 1 234 ? -12.555 2.105 -4.394 1.00 89.00 234 ALA A C 1
ATOM 1783 O O . ALA A 1 234 ? -13.165 1.042 -4.340 1.00 89.00 234 ALA A O 1
ATOM 1784 N N . ALA A 1 235 ? -12.771 3.022 -5.341 1.00 87.69 235 ALA A N 1
ATOM 1785 C CA . ALA A 1 235 ? -13.701 2.877 -6.455 1.00 87.69 235 ALA A CA 1
ATOM 1786 C C . ALA A 1 235 ? -13.047 2.283 -7.720 1.00 87.69 235 ALA A C 1
ATOM 1788 O O . ALA A 1 235 ? -13.753 1.962 -8.679 1.00 87.69 235 ALA A O 1
ATOM 1789 N N . SER A 1 236 ? -11.722 2.114 -7.722 1.00 89.62 236 SER A N 1
ATOM 1790 C CA . SER A 1 236 ? -10.967 1.473 -8.799 1.00 89.62 236 SER A CA 1
ATOM 1791 C C . SER A 1 236 ? -10.586 0.034 -8.391 1.00 89.62 236 SER A C 1
ATOM 1793 O O . SER A 1 236 ? -10.048 -0.173 -7.304 1.00 89.62 236 SER A O 1
ATOM 1795 N N . PRO A 1 237 ? -10.794 -0.986 -9.241 1.00 91.69 237 PRO A N 1
ATOM 1796 C CA . PRO A 1 237 ? -10.474 -2.392 -8.970 1.00 91.69 237 PRO A CA 1
ATOM 1797 C C . PRO A 1 237 ? -8.970 -2.662 -9.153 1.00 91.69 237 PRO A C 1
ATOM 1799 O O . PRO A 1 237 ? -8.556 -3.510 -9.938 1.00 91.69 237 PRO A O 1
ATOM 1802 N N . ILE A 1 238 ? -8.143 -1.901 -8.439 1.00 88.00 238 ILE A N 1
ATOM 1803 C CA . ILE A 1 238 ? -6.683 -1.958 -8.510 1.00 88.00 238 ILE A CA 1
ATOM 1804 C C . ILE A 1 238 ? -6.111 -2.682 -7.290 1.00 88.00 238 ILE A C 1
ATOM 1806 O O . ILE A 1 238 ? -6.607 -2.543 -6.169 1.00 88.00 238 ILE A O 1
ATOM 1810 N N . LYS A 1 239 ? -5.006 -3.402 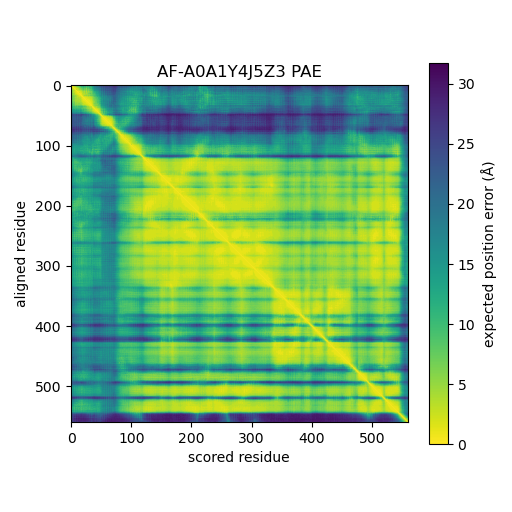-7.496 1.00 89.06 239 LYS A N 1
ATOM 1811 C CA . LYS A 1 239 ? -4.281 -4.174 -6.468 1.00 89.06 239 LYS A CA 1
ATOM 1812 C C . LYS A 1 239 ? -3.816 -3.354 -5.257 1.00 89.06 239 LYS A C 1
ATOM 1814 O O . LYS A 1 239 ? -3.625 -3.902 -4.169 1.00 89.06 239 LYS A O 1
ATOM 1819 N N . ASP A 1 240 ? -3.669 -2.039 -5.424 1.00 89.75 240 ASP A N 1
ATOM 1820 C CA . ASP A 1 240 ? -3.249 -1.105 -4.380 1.00 89.75 240 ASP A CA 1
ATOM 1821 C C . ASP A 1 240 ? -4.188 -1.106 -3.166 1.00 89.75 240 ASP A C 1
ATOM 1823 O O . ASP A 1 240 ? -3.719 -1.093 -2.024 1.00 89.75 240 ASP A O 1
ATOM 1827 N N . MET A 1 241 ? -5.504 -1.124 -3.401 1.00 92.56 241 MET A N 1
ATOM 1828 C CA . MET A 1 241 ? -6.498 -1.016 -2.333 1.00 92.56 241 MET A CA 1
ATOM 1829 C C . MET A 1 241 ? -6.583 -2.293 -1.479 1.00 92.56 241 MET A C 1
ATOM 1831 O O . MET A 1 241 ? -6.470 -2.179 -0.255 1.00 92.56 241 MET A O 1
ATOM 1835 N N . PRO A 1 242 ? -6.672 -3.514 -2.049 1.00 95.12 242 PRO A N 1
ATOM 1836 C CA . PRO A 1 242 ? -6.555 -4.752 -1.278 1.00 95.12 242 PRO A CA 1
ATOM 1837 C C . PRO A 1 242 ? -5.275 -4.819 -0.432 1.00 95.12 242 PRO A C 1
ATOM 1839 O O . PRO A 1 242 ? -5.337 -5.178 0.748 1.00 95.12 242 PRO A O 1
ATOM 1842 N N . ALA A 1 243 ? -4.129 -4.402 -0.983 1.00 94.81 243 ALA A N 1
ATOM 1843 C CA . ALA A 1 243 ? -2.869 -4.344 -0.240 1.00 94.81 243 ALA A CA 1
ATOM 1844 C C . ALA A 1 243 ? -2.929 -3.340 0.931 1.00 94.81 243 ALA A C 1
ATOM 1846 O O . ALA A 1 243 ? -2.489 -3.649 2.046 1.00 94.81 243 ALA A O 1
ATOM 1847 N N . ALA A 1 244 ? -3.511 -2.154 0.719 1.00 95.00 244 ALA A N 1
ATOM 1848 C CA . ALA A 1 244 ? -3.690 -1.142 1.762 1.00 95.00 244 ALA A CA 1
ATOM 1849 C C . ALA A 1 244 ? -4.632 -1.615 2.882 1.00 95.00 244 ALA A C 1
ATOM 1851 O O . ALA A 1 244 ? -4.326 -1.424 4.062 1.00 95.00 244 ALA A O 1
ATOM 1852 N N . LEU A 1 245 ? -5.731 -2.293 2.538 1.00 96.94 245 LEU A N 1
ATOM 1853 C CA . LEU A 1 245 ? -6.664 -2.885 3.502 1.00 96.94 245 LEU A CA 1
ATOM 1854 C C . LEU A 1 245 ? -5.988 -3.956 4.361 1.00 96.94 245 LEU A C 1
ATOM 1856 O O . LEU A 1 245 ? -6.102 -3.919 5.588 1.00 96.94 245 LEU A O 1
ATOM 1860 N N . CYS A 1 246 ? -5.222 -4.857 3.740 1.00 98.00 246 CYS A N 1
ATOM 1861 C CA . CYS A 1 246 ? -4.432 -5.864 4.450 1.00 98.00 246 CYS A CA 1
ATOM 1862 C C . CYS A 1 246 ? -3.434 -5.208 5.417 1.00 98.00 246 CYS A C 1
ATOM 1864 O O . CYS A 1 246 ? -3.367 -5.563 6.595 1.00 98.00 246 CYS A O 1
ATOM 1866 N N . THR A 1 247 ? -2.743 -4.161 4.959 1.00 97.50 247 THR A N 1
ATOM 1867 C CA . THR A 1 247 ? -1.816 -3.370 5.780 1.00 97.50 247 THR A CA 1
ATOM 1868 C C . THR A 1 247 ? -2.530 -2.722 6.977 1.00 97.50 247 THR A C 1
ATOM 1870 O O . THR A 1 247 ? -1.999 -2.690 8.090 1.00 97.50 247 THR A O 1
ATOM 1873 N N . GLY A 1 248 ? -3.767 -2.256 6.792 1.00 96.94 248 GLY A N 1
ATOM 1874 C CA . GLY A 1 248 ? -4.593 -1.715 7.870 1.00 96.94 248 GLY A CA 1
ATOM 1875 C C . GLY A 1 248 ? -5.065 -2.742 8.885 1.00 96.94 248 GLY A C 1
ATOM 1876 O O . GLY A 1 248 ? -5.064 -2.449 10.082 1.00 96.94 248 GLY A O 1
ATOM 1877 N N . VAL A 1 249 ? -5.383 -3.960 8.451 1.00 97.94 249 VAL A N 1
ATOM 1878 C CA . VAL A 1 249 ? -5.674 -5.074 9.363 1.00 97.94 249 VAL A CA 1
ATOM 1879 C C . VAL A 1 249 ? -4.434 -5.434 10.188 1.00 97.94 249 VAL A C 1
ATOM 1881 O O . VAL A 1 249 ? -4.543 -5.607 11.406 1.00 97.94 249 VAL A O 1
ATOM 1884 N N . VAL A 1 250 ? -3.248 -5.474 9.568 1.00 98.25 250 VAL A N 1
ATOM 1885 C CA . VAL A 1 250 ? -1.973 -5.675 10.280 1.00 98.25 250 VAL A CA 1
ATOM 1886 C C . VAL A 1 250 ? -1.779 -4.591 11.342 1.00 98.25 250 VAL A C 1
ATOM 1888 O O . VAL A 1 250 ? -1.578 -4.917 12.513 1.00 98.25 250 VAL A O 1
ATOM 1891 N N . LEU A 1 251 ? -1.922 -3.312 10.977 1.00 97.38 251 LEU A N 1
ATOM 1892 C CA . LEU A 1 251 ? -1.811 -2.198 11.922 1.00 97.38 251 LEU A CA 1
ATOM 1893 C C . LEU A 1 251 ? -2.799 -2.323 13.087 1.00 97.38 251 LEU A C 1
ATOM 1895 O O . LEU A 1 251 ? -2.407 -2.175 14.246 1.00 97.38 251 LEU A O 1
ATOM 1899 N N . TYR A 1 252 ? -4.066 -2.619 12.788 1.00 97.06 252 TYR A N 1
ATOM 1900 C CA . TYR A 1 252 ? -5.114 -2.787 13.790 1.00 97.06 252 TYR A CA 1
ATOM 1901 C C . TYR A 1 252 ? -4.723 -3.834 14.839 1.00 97.06 252 TYR A C 1
ATOM 1903 O O . TYR A 1 252 ? -4.770 -3.570 16.042 1.00 97.06 252 TYR A O 1
ATOM 1911 N N . TYR A 1 253 ? -4.268 -5.011 14.405 1.00 96.88 253 TYR A N 1
ATOM 1912 C CA . TYR A 1 253 ? -3.821 -6.054 15.325 1.00 96.88 253 TYR A CA 1
ATOM 1913 C C . TYR A 1 253 ? -2.545 -5.678 16.075 1.00 96.88 253 TYR A C 1
ATOM 1915 O O . TYR A 1 253 ? -2.467 -5.927 17.279 1.00 96.88 253 TYR A O 1
ATOM 1923 N N . MET A 1 254 ? -1.567 -5.049 15.418 1.00 95.31 254 MET A N 1
ATOM 1924 C CA . MET A 1 254 ? -0.339 -4.594 16.076 1.00 95.31 254 MET A CA 1
ATOM 1925 C C . MET A 1 254 ? -0.635 -3.602 17.201 1.00 95.31 254 MET A C 1
ATOM 1927 O O . MET A 1 254 ? -0.121 -3.764 18.307 1.00 95.31 254 MET A O 1
ATOM 1931 N N . MET A 1 255 ? -1.514 -2.627 16.962 1.00 94.19 255 MET A N 1
ATOM 1932 C CA . MET A 1 255 ? -1.956 -1.674 17.981 1.00 94.19 255 MET A CA 1
ATOM 1933 C C . MET A 1 255 ? -2.592 -2.375 19.183 1.00 94.19 255 MET A C 1
ATOM 1935 O O . MET A 1 255 ? -2.238 -2.085 20.324 1.00 94.19 255 MET A O 1
ATOM 1939 N N . ARG A 1 256 ? -3.482 -3.345 18.947 1.00 93.44 256 ARG A N 1
ATOM 1940 C CA . ARG A 1 256 ? -4.128 -4.111 20.026 1.00 93.44 256 ARG A CA 1
ATOM 1941 C C . ARG A 1 256 ? -3.166 -5.027 20.782 1.00 93.44 256 ARG A C 1
ATOM 1943 O O . ARG A 1 256 ? -3.296 -5.198 21.990 1.00 93.44 256 ARG A O 1
ATOM 1950 N N . LEU A 1 257 ? -2.179 -5.599 20.093 1.00 92.62 257 LEU A N 1
ATOM 1951 C CA . LEU A 1 257 ? -1.110 -6.385 20.715 1.00 92.62 257 LEU A CA 1
ATOM 1952 C C . LEU A 1 257 ? -0.186 -5.513 21.571 1.00 92.62 257 LEU A C 1
ATOM 1954 O O . LEU A 1 257 ? 0.311 -5.968 22.599 1.00 92.62 257 LEU A O 1
ATOM 1958 N N . LEU A 1 258 ? 0.101 -4.285 21.140 1.00 91.25 258 LEU A N 1
ATOM 1959 C CA . LEU A 1 258 ? 0.921 -3.329 21.890 1.00 91.25 258 LEU A CA 1
ATOM 1960 C C . LEU A 1 258 ? 0.177 -2.747 23.091 1.00 91.25 258 LEU A C 1
ATOM 1962 O O . LEU A 1 258 ? 0.796 -2.499 24.121 1.00 91.25 258 LEU A O 1
ATOM 1966 N N . ALA A 1 259 ? -1.134 -2.566 22.961 1.00 88.62 259 ALA A N 1
ATOM 1967 C CA . ALA A 1 259 ? -1.996 -2.060 24.018 1.00 88.62 259 ALA A CA 1
ATOM 1968 C C . ALA A 1 259 ? -2.566 -3.166 24.931 1.00 88.62 259 ALA A C 1
ATOM 1970 O O . ALA A 1 259 ? -3.367 -2.872 25.816 1.00 88.62 259 ALA A O 1
ATOM 1971 N N . GLU A 1 260 ? -2.164 -4.421 24.695 1.00 88.06 260 GLU A N 1
ATOM 1972 C CA . GLU A 1 260 ? -2.438 -5.609 25.519 1.00 88.06 260 GLU A CA 1
ATOM 1973 C C . GLU A 1 260 ? -3.934 -5.882 25.781 1.00 88.06 260 GLU A C 1
ATOM 1975 O O . GLU A 1 260 ? -4.301 -6.506 26.769 1.00 88.06 260 GLU A O 1
ATOM 1980 N N . ASP A 1 261 ? -4.813 -5.481 24.854 1.00 85.94 261 ASP A N 1
ATOM 1981 C CA . ASP A 1 261 ? -6.276 -5.657 24.945 1.00 85.94 261 ASP A CA 1
ATOM 1982 C C . ASP A 1 261 ? -6.841 -6.633 23.896 1.00 85.94 261 ASP A C 1
ATOM 1984 O O . ASP A 1 261 ? -8.028 -6.609 23.543 1.00 85.94 261 ASP A O 1
ATOM 1988 N N . LEU A 1 262 ? -5.980 -7.491 23.348 1.00 86.25 262 LEU A N 1
ATOM 1989 C CA . LEU A 1 262 ? -6.360 -8.528 22.398 1.00 86.25 262 LEU A CA 1
ATOM 1990 C C . LEU A 1 262 ? -6.356 -9.903 23.060 1.00 86.25 262 LEU A C 1
ATOM 1992 O O . LEU A 1 262 ? -5.302 -10.474 23.331 1.00 86.25 262 LEU A O 1
ATOM 1996 N N . ARG A 1 263 ? -7.543 -10.494 23.216 1.00 86.69 263 ARG A N 1
ATOM 1997 C CA . ARG A 1 263 ? -7.668 -11.936 23.459 1.00 86.69 263 ARG A CA 1
ATOM 1998 C C . ARG A 1 263 ? -7.439 -12.672 22.141 1.00 86.69 263 ARG A C 1
ATOM 2000 O O . ARG A 1 263 ? -8.319 -12.707 21.284 1.00 86.69 263 ARG A O 1
ATOM 2007 N N . PHE A 1 264 ? -6.237 -13.212 21.954 1.00 88.25 264 PHE A N 1
ATOM 2008 C CA . PHE A 1 264 ? -5.777 -13.698 20.651 1.00 88.25 264 PHE A CA 1
ATOM 2009 C C . PHE A 1 264 ? -6.268 -15.126 20.327 1.00 88.25 264 PHE A C 1
ATOM 2011 O O . PHE A 1 264 ? -5.532 -16.118 20.391 1.00 88.25 264 PHE A O 1
ATOM 2018 N N . THR A 1 265 ? -7.557 -15.222 19.992 1.00 93.06 265 THR A N 1
ATOM 2019 C CA . THR A 1 265 ? -8.226 -16.457 19.535 1.00 93.06 265 THR A CA 1
ATOM 2020 C C . THR A 1 265 ? -7.785 -16.878 18.124 1.00 93.06 265 THR A C 1
ATOM 2022 O O . THR A 1 265 ? -7.137 -16.109 17.414 1.00 93.06 265 THR A O 1
ATOM 2025 N N . TRP A 1 266 ? -8.117 -18.105 17.707 1.00 94.56 266 TRP A N 1
ATOM 2026 C CA . TRP A 1 266 ? -7.681 -18.659 16.418 1.00 94.56 266 TRP A CA 1
ATOM 2027 C C . TRP A 1 266 ? -8.100 -17.834 15.179 1.00 94.56 266 TRP A C 1
ATOM 2029 O O . TRP A 1 266 ? -7.235 -17.660 14.319 1.00 94.56 266 TRP A O 1
ATOM 2039 N N . PRO A 1 267 ? -9.304 -17.219 15.083 1.00 96.06 267 PRO A N 1
ATOM 2040 C CA . PRO A 1 267 ? -9.656 -16.401 13.922 1.00 96.06 267 PRO A CA 1
ATOM 2041 C C . PRO A 1 267 ? -8.772 -15.161 13.808 1.00 96.06 267 PRO A C 1
ATOM 2043 O O . PRO A 1 267 ? -8.407 -14.766 12.708 1.00 96.06 267 PRO A O 1
ATOM 2046 N N . HIS A 1 268 ? -8.357 -14.573 14.936 1.00 95.38 268 HIS A N 1
ATOM 2047 C CA . HIS A 1 268 ? -7.443 -13.431 14.922 1.00 95.38 268 HIS A CA 1
ATOM 2048 C C . HIS A 1 268 ? -6.052 -13.815 14.405 1.00 95.38 268 HIS A C 1
ATOM 2050 O O . HIS A 1 268 ? -5.404 -13.010 13.743 1.00 95.38 268 HIS A O 1
ATOM 2056 N N . ARG A 1 269 ? -5.588 -15.039 14.698 1.00 96.00 269 ARG A N 1
ATOM 2057 C CA . ARG A 1 269 ? -4.292 -15.549 14.216 1.00 96.00 269 ARG A CA 1
ATOM 2058 C C . ARG A 1 269 ? -4.318 -15.728 12.705 1.00 96.00 269 ARG A C 1
ATOM 2060 O O . ARG A 1 269 ? -3.384 -15.296 12.039 1.00 96.00 269 ARG A O 1
ATOM 2067 N N . ILE A 1 270 ? -5.404 -16.307 12.189 1.00 97.75 270 ILE A N 1
ATOM 2068 C CA . ILE A 1 270 ? -5.613 -16.463 10.749 1.00 97.75 270 ILE A CA 1
ATOM 2069 C C . ILE A 1 270 ? -5.720 -15.093 10.086 1.00 97.75 270 ILE A C 1
ATOM 2071 O O . ILE A 1 270 ? -4.993 -14.827 9.141 1.00 97.75 270 ILE A O 1
ATOM 2075 N N . ALA A 1 271 ? -6.554 -14.199 10.621 1.00 97.38 271 ALA A N 1
ATOM 2076 C CA . ALA A 1 271 ? -6.743 -12.866 10.065 1.00 97.38 271 ALA A CA 1
ATOM 2077 C C . ALA A 1 271 ? -5.441 -12.052 10.041 1.00 97.38 271 ALA A C 1
ATOM 2079 O O . ALA A 1 271 ? -5.143 -11.436 9.025 1.00 97.38 271 ALA A O 1
ATOM 2080 N N . LEU A 1 272 ? -4.648 -12.062 11.120 1.00 98.00 272 LEU A N 1
ATOM 2081 C CA . LEU A 1 272 ? -3.356 -11.371 11.150 1.00 98.00 272 LEU A CA 1
ATOM 2082 C C . LEU A 1 272 ? -2.348 -12.007 10.186 1.00 98.00 272 LEU A C 1
ATOM 2084 O O . LEU A 1 272 ? -1.696 -11.284 9.441 1.00 98.00 272 LEU A O 1
ATOM 2088 N N . GLY A 1 273 ? -2.211 -13.335 10.205 1.00 98.44 273 GLY A N 1
ATOM 2089 C CA . GLY A 1 273 ? -1.259 -14.046 9.351 1.00 98.44 273 GLY A CA 1
ATOM 2090 C C . GLY A 1 273 ? -1.576 -13.891 7.866 1.00 98.44 273 GLY A C 1
ATOM 2091 O O . GLY A 1 273 ? -0.696 -13.529 7.090 1.00 98.44 273 GLY A O 1
ATOM 2092 N N . ALA A 1 274 ? -2.842 -14.081 7.489 1.00 98.38 274 ALA A N 1
ATOM 2093 C CA . ALA A 1 274 ? -3.308 -13.884 6.123 1.00 98.38 274 ALA A CA 1
ATOM 2094 C C . ALA A 1 274 ? -3.168 -12.416 5.706 1.00 98.38 274 ALA A C 1
ATOM 2096 O O . ALA A 1 274 ? -2.550 -12.144 4.685 1.00 98.38 274 ALA A O 1
ATOM 2097 N N . ALA A 1 275 ? -3.648 -11.456 6.506 1.00 98.31 275 ALA A N 1
ATOM 2098 C CA . ALA A 1 275 ? -3.496 -10.041 6.167 1.00 98.31 275 ALA A CA 1
ATOM 2099 C C . ALA A 1 275 ? -2.025 -9.653 5.983 1.00 98.31 275 ALA A C 1
ATOM 2101 O O . ALA A 1 275 ? -1.719 -8.923 5.049 1.00 98.31 275 ALA A O 1
ATOM 2102 N N . LEU A 1 276 ? -1.112 -10.168 6.816 1.00 98.50 276 LEU A N 1
ATOM 2103 C CA . LEU A 1 276 ? 0.318 -9.935 6.640 1.00 98.50 276 LEU A CA 1
ATOM 2104 C C . LEU A 1 276 ? 0.822 -10.515 5.315 1.00 98.50 276 LEU A C 1
ATOM 2106 O O . LEU A 1 276 ? 1.421 -9.780 4.546 1.00 98.50 276 LEU A O 1
ATOM 2110 N N . ALA A 1 277 ? 0.536 -11.780 4.999 1.00 98.31 277 ALA A N 1
ATOM 2111 C CA . ALA A 1 277 ? 0.939 -12.377 3.722 1.00 98.31 277 ALA A CA 1
ATOM 2112 C C . ALA A 1 277 ? 0.405 -11.585 2.520 1.00 98.31 277 ALA A C 1
ATOM 2114 O O . ALA A 1 277 ? 1.154 -11.235 1.607 1.00 98.31 277 ALA A O 1
ATOM 2115 N N . PHE A 1 278 ? -0.880 -11.233 2.551 1.00 97.62 278 PHE A N 1
ATOM 2116 C CA . PHE A 1 278 ? -1.547 -10.534 1.461 1.00 97.62 278 PHE A CA 1
ATOM 2117 C C . PHE A 1 278 ? -1.120 -9.069 1.302 1.00 97.62 278 PHE A C 1
ATOM 2119 O O . PHE A 1 278 ? -1.385 -8.496 0.246 1.00 97.62 278 PHE A O 1
ATOM 2126 N N . THR A 1 279 ? -0.372 -8.466 2.242 1.00 95.81 279 THR A N 1
ATOM 2127 C CA . THR A 1 279 ? 0.301 -7.189 1.940 1.00 95.81 279 THR A CA 1
ATOM 2128 C C . THR A 1 279 ? 1.358 -7.363 0.853 1.00 95.81 279 THR A C 1
ATOM 2130 O O . THR A 1 279 ? 1.441 -6.520 -0.034 1.00 95.81 279 THR A O 1
A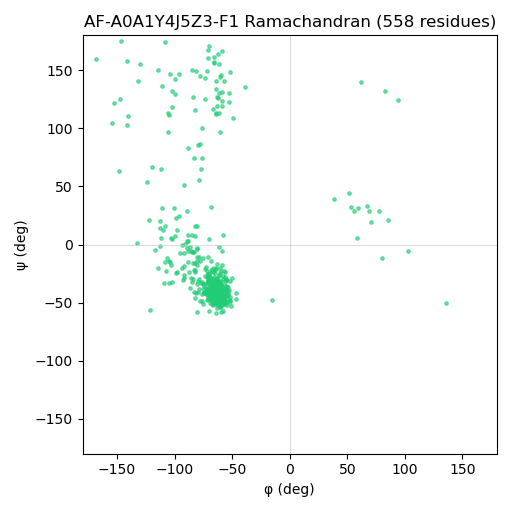TOM 2133 N N . GLY A 1 280 ? 2.147 -8.445 0.916 1.00 93.31 280 GLY A N 1
ATOM 2134 C CA . GLY A 1 280 ? 3.174 -8.788 -0.076 1.00 93.31 280 GLY A CA 1
ATOM 2135 C C . GLY A 1 280 ? 2.596 -9.455 -1.324 1.00 93.31 280 GLY A C 1
ATOM 2136 O O . GLY A 1 280 ? 2.962 -9.104 -2.443 1.00 93.31 280 GLY A O 1
ATOM 2137 N N . LEU A 1 281 ? 1.626 -10.355 -1.141 1.00 95.06 281 LEU A N 1
ATOM 2138 C CA . LEU A 1 281 ? 1.025 -11.086 -2.257 1.00 95.06 281 LEU A CA 1
ATOM 2139 C C . LEU A 1 281 ? 0.135 -10.212 -3.139 1.00 95.06 281 LEU A C 1
ATOM 2141 O O . LEU A 1 281 ? 0.048 -10.494 -4.320 1.00 95.06 281 LEU A O 1
ATOM 2145 N N . PHE A 1 282 ? -0.511 -9.152 -2.631 1.00 93.44 282 PHE A N 1
ATOM 2146 C CA . PHE A 1 282 ? -1.189 -8.181 -3.506 1.00 93.44 282 PHE A CA 1
ATOM 2147 C C . PHE A 1 282 ? -0.238 -7.127 -4.065 1.00 93.44 282 PHE A C 1
ATOM 2149 O O . PHE A 1 282 ? -0.532 -6.533 -5.102 1.00 93.44 282 PHE A O 1
ATOM 2156 N N . ARG A 1 283 ? 0.909 -6.890 -3.422 1.00 87.94 283 ARG A N 1
ATOM 2157 C CA . ARG A 1 283 ? 1.907 -5.935 -3.905 1.00 87.94 283 ARG A CA 1
ATOM 2158 C C . ARG A 1 283 ? 3.304 -6.312 -3.431 1.00 87.94 283 ARG A C 1
ATOM 2160 O O . ARG A 1 283 ? 3.560 -6.267 -2.233 1.00 87.94 283 ARG A O 1
ATOM 2167 N N . HIS A 1 284 ? 4.242 -6.528 -4.354 1.00 85.12 284 HIS A N 1
ATOM 2168 C CA . HIS A 1 284 ? 5.602 -6.951 -3.993 1.00 85.12 284 HIS A CA 1
ATOM 2169 C C . HIS A 1 284 ? 6.299 -6.017 -2.984 1.00 85.12 284 HIS A C 1
ATOM 2171 O O . HIS A 1 284 ? 6.953 -6.488 -2.058 1.00 85.12 284 HIS A O 1
ATOM 2177 N N . ASN A 1 285 ? 6.080 -4.700 -3.066 1.00 84.69 285 ASN A N 1
ATOM 2178 C CA . ASN A 1 285 ? 6.603 -3.731 -2.090 1.00 84.69 285 ASN A CA 1
ATOM 2179 C C . ASN A 1 285 ? 6.145 -4.010 -0.644 1.00 84.69 285 ASN A C 1
ATOM 2181 O O . ASN A 1 285 ? 6.849 -3.693 0.315 1.00 84.69 285 ASN A O 1
ATOM 2185 N N . GLY A 1 286 ? 4.983 -4.642 -0.469 1.00 90.19 286 GLY A N 1
ATOM 2186 C CA . GLY A 1 286 ? 4.467 -5.057 0.827 1.00 90.19 286 GLY A CA 1
ATOM 2187 C C . GLY A 1 286 ? 5.265 -6.186 1.481 1.00 90.19 286 GLY A C 1
ATOM 2188 O O . GLY A 1 286 ? 5.122 -6.377 2.689 1.00 90.19 286 GLY A O 1
ATOM 2189 N N . PHE A 1 287 ? 6.150 -6.890 0.759 1.00 92.62 287 PHE A N 1
ATOM 2190 C CA . PHE A 1 287 ? 7.049 -7.874 1.375 1.00 92.62 287 PHE A CA 1
ATOM 2191 C C . PHE A 1 287 ? 8.044 -7.236 2.349 1.00 92.62 287 PHE A C 1
ATOM 2193 O O . PHE A 1 287 ? 8.443 -7.887 3.312 1.00 92.62 287 PHE A O 1
ATOM 2200 N N . VAL A 1 288 ? 8.370 -5.945 2.197 1.00 93.12 288 VAL A N 1
ATOM 2201 C CA . VAL A 1 288 ? 9.159 -5.208 3.201 1.00 93.12 288 VAL A CA 1
ATOM 2202 C C . VAL A 1 288 ? 8.455 -5.245 4.562 1.00 93.12 288 VAL A C 1
ATOM 2204 O O . VAL A 1 288 ? 9.086 -5.502 5.589 1.00 93.12 288 VAL A O 1
ATOM 2207 N N . LEU A 1 289 ? 7.129 -5.065 4.574 1.00 95.88 289 LEU A N 1
ATOM 2208 C CA . LEU A 1 289 ? 6.333 -5.183 5.792 1.00 95.88 289 LEU A CA 1
ATOM 2209 C C . LEU A 1 289 ? 6.216 -6.633 6.267 1.00 95.88 289 LEU A C 1
ATOM 2211 O O . LEU A 1 289 ? 6.333 -6.868 7.469 1.00 95.88 289 LEU A O 1
ATOM 2215 N N . VAL A 1 290 ? 6.017 -7.594 5.356 1.00 97.56 290 VAL A N 1
ATOM 2216 C CA . VAL A 1 290 ? 5.993 -9.032 5.691 1.00 97.56 290 VAL A CA 1
ATOM 2217 C C . VAL A 1 290 ? 7.243 -9.412 6.474 1.00 97.56 290 VAL A C 1
ATOM 2219 O O . VAL A 1 290 ? 7.135 -9.997 7.551 1.00 97.56 290 VAL A O 1
ATOM 2222 N N . LEU A 1 291 ? 8.417 -9.025 5.975 1.00 96.94 291 LEU A N 1
ATOM 2223 C CA . LEU A 1 291 ? 9.697 -9.317 6.608 1.00 96.94 291 LEU A CA 1
ATOM 2224 C C . LEU A 1 291 ? 9.837 -8.592 7.949 1.00 96.94 291 LEU A C 1
ATOM 2226 O O . LEU A 1 291 ? 10.090 -9.233 8.968 1.00 96.94 291 LEU A O 1
ATOM 2230 N N . ALA A 1 292 ? 9.626 -7.273 7.986 1.00 97.19 292 ALA A N 1
ATOM 2231 C CA . ALA A 1 292 ? 9.848 -6.487 9.197 1.00 97.19 292 ALA A CA 1
ATOM 2232 C C . ALA A 1 292 ? 8.848 -6.821 10.322 1.00 97.19 292 ALA A C 1
ATOM 2234 O O . ALA A 1 292 ? 9.244 -7.075 11.463 1.00 97.19 292 ALA A O 1
ATOM 2235 N N . ALA A 1 293 ? 7.546 -6.854 10.019 1.00 97.50 293 ALA A N 1
ATOM 2236 C CA . ALA A 1 293 ? 6.517 -7.190 11.001 1.00 97.50 293 ALA A CA 1
ATOM 2237 C C . ALA A 1 293 ? 6.495 -8.690 11.319 1.00 97.50 293 ALA A C 1
ATOM 2239 O O . ALA A 1 293 ? 6.289 -9.050 12.477 1.00 97.50 293 ALA A O 1
ATOM 2240 N N . GLY A 1 294 ? 6.759 -9.563 10.341 1.00 97.88 294 GLY A N 1
ATOM 2241 C CA . GLY A 1 294 ? 6.894 -11.004 10.557 1.00 97.88 294 GLY A CA 1
ATOM 2242 C C . GLY A 1 294 ? 8.049 -11.335 11.498 1.00 97.88 294 GLY A C 1
ATOM 2243 O O . GLY A 1 294 ? 7.848 -12.060 12.472 1.00 97.88 294 GLY A O 1
ATOM 2244 N N . LEU A 1 295 ? 9.222 -10.727 11.289 1.00 97.75 295 LEU A N 1
ATOM 2245 C CA . LEU A 1 295 ? 10.368 -10.863 12.190 1.00 97.75 295 LEU A CA 1
ATOM 2246 C C . LEU A 1 295 ? 10.046 -10.327 13.587 1.00 97.75 295 LEU A C 1
ATOM 2248 O O . LEU A 1 295 ? 10.334 -10.990 14.581 1.00 97.75 295 LEU A O 1
ATOM 2252 N N . TRP A 1 296 ? 9.400 -9.162 13.687 1.00 96.81 296 TRP A N 1
ATOM 2253 C CA . TRP A 1 296 ? 8.983 -8.624 14.982 1.00 96.81 296 TRP A CA 1
ATOM 2254 C C . TRP A 1 296 ? 8.011 -9.561 15.719 1.00 96.81 296 TRP A C 1
ATOM 2256 O O . TRP A 1 296 ? 8.193 -9.815 16.913 1.00 96.81 296 TRP A O 1
ATOM 2266 N N . LEU A 1 297 ? 7.006 -10.111 15.027 1.00 97.06 297 LEU A N 1
ATOM 2267 C CA . LEU A 1 297 ? 6.059 -11.082 15.587 1.00 97.06 297 LEU A CA 1
ATOM 2268 C C . LEU A 1 297 ? 6.758 -12.378 16.011 1.00 97.06 297 LEU A C 1
ATOM 2270 O O . LEU A 1 297 ? 6.446 -12.906 17.078 1.00 97.06 297 LEU A O 1
ATOM 2274 N N . LEU A 1 298 ? 7.709 -12.862 15.210 1.00 97.81 298 LEU A N 1
ATOM 2275 C CA . LEU A 1 298 ? 8.506 -14.053 15.488 1.00 97.81 298 LEU A CA 1
ATOM 2276 C C . LEU A 1 298 ? 9.363 -13.860 16.743 1.00 97.81 298 LEU A C 1
ATOM 2278 O O . LEU A 1 298 ? 9.234 -14.624 17.699 1.00 97.81 298 LEU A O 1
ATOM 2282 N N . VAL A 1 299 ? 10.173 -12.798 16.781 1.00 96.94 299 VAL A N 1
ATOM 2283 C CA . VAL A 1 299 ? 11.036 -12.460 17.923 1.00 96.94 299 VAL A CA 1
ATOM 2284 C C . VAL A 1 299 ? 10.194 -12.263 19.179 1.00 96.94 299 VAL A C 1
ATOM 2286 O O . VAL A 1 299 ? 10.473 -12.864 20.214 1.00 96.94 299 VAL A O 1
ATOM 2289 N N . ARG A 1 300 ? 9.104 -11.488 19.099 1.00 93.94 300 ARG A N 1
ATOM 2290 C CA . ARG A 1 300 ? 8.190 -11.301 20.233 1.00 93.94 300 ARG A CA 1
ATOM 2291 C C . ARG A 1 300 ? 7.565 -12.625 20.676 1.00 93.94 300 ARG A C 1
ATOM 2293 O O . ARG A 1 300 ? 7.497 -12.882 21.876 1.00 93.94 300 ARG A O 1
ATOM 2300 N N . GLY A 1 301 ? 7.132 -13.459 19.733 1.00 95.31 301 GLY A N 1
ATOM 2301 C CA . GLY A 1 301 ? 6.553 -14.777 19.982 1.00 95.31 301 GLY A CA 1
ATOM 2302 C C . GLY A 1 301 ? 7.509 -15.712 20.719 1.00 95.31 301 GLY A C 1
ATOM 2303 O O . GLY A 1 301 ? 7.106 -16.334 21.699 1.00 95.31 301 GLY A O 1
ATOM 2304 N N . ILE A 1 302 ? 8.780 -15.751 20.313 1.00 96.88 302 ILE A N 1
ATOM 2305 C CA . ILE A 1 302 ? 9.829 -16.559 20.949 1.00 96.88 302 ILE A CA 1
ATOM 2306 C C . ILE A 1 302 ? 10.184 -15.982 22.324 1.00 96.88 302 ILE A C 1
ATOM 2308 O O . ILE A 1 302 ? 10.025 -16.658 23.342 1.00 96.88 302 ILE A O 1
ATOM 2312 N N . CYS A 1 303 ? 10.596 -14.711 22.383 1.00 95.00 303 CYS A N 1
ATOM 2313 C CA . CYS A 1 303 ? 11.085 -14.080 23.610 1.00 95.00 303 CYS A CA 1
ATOM 2314 C C . CYS A 1 303 ? 10.015 -13.987 24.706 1.00 95.00 303 CYS A C 1
ATOM 2316 O O . CYS A 1 303 ? 10.344 -14.010 25.889 1.00 95.00 303 CYS A O 1
ATOM 2318 N N . ARG A 1 304 ? 8.729 -13.880 24.340 1.00 91.38 304 ARG A N 1
ATOM 2319 C CA . ARG A 1 304 ? 7.603 -13.843 25.292 1.00 91.38 304 ARG A CA 1
ATOM 2320 C C . ARG A 1 304 ? 6.844 -15.169 25.393 1.00 91.38 304 ARG A C 1
ATOM 2322 O O . ARG A 1 304 ? 5.826 -15.209 26.075 1.00 91.38 304 ARG A O 1
ATOM 2329 N N . ARG A 1 305 ? 7.308 -16.233 24.722 1.00 93.06 305 ARG A N 1
ATOM 2330 C CA . ARG A 1 305 ? 6.657 -17.559 24.660 1.00 93.06 305 ARG A CA 1
ATOM 2331 C C . ARG A 1 305 ? 5.183 -17.511 24.218 1.00 93.06 305 ARG A C 1
ATOM 2333 O O . ARG A 1 305 ? 4.365 -18.335 24.618 1.00 93.06 305 ARG A O 1
ATOM 2340 N N . GLN A 1 306 ? 4.834 -16.555 23.361 1.00 92.25 306 GLN A N 1
ATOM 2341 C CA . GLN A 1 306 ? 3.476 -16.355 22.855 1.00 92.25 306 GLN A CA 1
ATOM 2342 C C . GLN A 1 306 ? 3.244 -17.198 21.594 1.00 92.25 306 GLN A C 1
ATOM 2344 O O . GLN A 1 306 ? 3.319 -16.694 20.473 1.00 92.25 306 GLN A O 1
ATOM 2349 N N . LYS A 1 307 ? 2.911 -18.485 21.777 1.00 94.06 307 LYS A N 1
ATOM 2350 C CA . LYS A 1 307 ? 2.646 -19.445 20.680 1.00 94.06 307 LYS A CA 1
ATOM 2351 C C . LYS A 1 307 ? 1.617 -18.940 19.664 1.00 94.06 307 LYS A C 1
ATOM 2353 O O . LYS A 1 307 ? 1.709 -19.238 18.480 1.00 94.06 307 LYS A O 1
ATOM 2358 N N . CYS A 1 308 ? 0.656 -18.135 20.111 1.00 94.69 308 CYS A N 1
ATOM 2359 C CA . CYS A 1 308 ? -0.353 -17.540 19.243 1.00 94.69 308 CYS A CA 1
ATOM 2360 C C . CYS A 1 308 ? 0.252 -16.605 18.178 1.00 94.69 308 CYS A C 1
ATOM 2362 O O . CYS A 1 308 ? -0.253 -16.575 17.061 1.00 94.69 308 CYS A O 1
ATOM 2364 N N . LEU A 1 309 ? 1.330 -15.872 18.497 1.00 95.69 309 LEU A N 1
ATOM 2365 C CA . LEU A 1 309 ? 2.042 -15.036 17.520 1.00 95.69 309 LEU A CA 1
ATOM 2366 C C . LEU A 1 309 ? 2.802 -15.895 16.507 1.00 95.69 309 LEU A C 1
ATOM 2368 O O . LEU A 1 309 ? 2.756 -15.611 15.315 1.00 95.69 309 LEU A O 1
ATOM 2372 N N . LEU A 1 310 ? 3.425 -16.984 16.970 1.00 97.25 310 LEU A N 1
ATOM 2373 C CA . LEU A 1 310 ? 4.099 -17.949 16.096 1.00 97.25 310 LEU A CA 1
ATOM 2374 C C . LEU A 1 310 ? 3.114 -18.595 15.116 1.00 97.25 310 LEU A C 1
ATOM 2376 O O . LEU A 1 310 ? 3.430 -18.752 13.944 1.00 97.25 310 LEU A O 1
ATOM 2380 N N . ALA A 1 311 ? 1.893 -18.890 15.569 1.00 97.06 311 ALA A N 1
ATOM 2381 C CA . ALA A 1 311 ? 0.832 -19.387 14.701 1.00 97.06 311 ALA A CA 1
ATOM 2382 C C . ALA A 1 311 ? 0.431 -18.368 13.618 1.00 97.06 311 ALA A C 1
ATOM 2384 O O . ALA A 1 311 ? 0.202 -18.764 12.482 1.00 97.06 311 ALA A O 1
ATOM 2385 N N . ALA A 1 312 ? 0.380 -17.066 13.926 1.00 97.94 312 ALA A N 1
ATOM 2386 C CA . ALA A 1 312 ? 0.114 -16.040 12.912 1.00 97.94 312 ALA A CA 1
ATOM 2387 C C . ALA A 1 312 ? 1.250 -15.950 11.873 1.00 97.94 312 ALA A C 1
ATOM 2389 O O . ALA A 1 312 ? 0.978 -15.830 10.681 1.00 97.94 312 ALA A O 1
ATOM 2390 N N . VAL A 1 313 ? 2.512 -16.073 12.304 1.00 98.25 313 VAL A N 1
ATOM 2391 C CA . VAL A 1 313 ? 3.673 -16.151 11.396 1.00 98.25 313 VAL A CA 1
ATOM 2392 C C . VAL A 1 313 ? 3.607 -17.411 10.524 1.00 98.25 313 VAL A C 1
ATOM 2394 O O . VAL A 1 313 ? 3.839 -17.328 9.322 1.00 98.25 313 VAL A O 1
ATOM 2397 N N . ALA A 1 314 ? 3.222 -18.555 11.094 1.00 98.38 314 ALA A N 1
ATOM 2398 C CA . ALA A 1 314 ? 3.047 -19.798 10.345 1.00 98.38 314 ALA A CA 1
ATOM 2399 C C . ALA A 1 314 ? 1.925 -19.695 9.299 1.00 98.38 314 ALA A C 1
ATOM 2401 O O . ALA A 1 314 ? 2.112 -20.140 8.173 1.00 98.38 314 ALA A O 1
ATOM 2402 N N . VAL A 1 315 ? 0.791 -19.062 9.632 1.00 98.56 315 VAL A N 1
ATOM 2403 C CA . VAL A 1 315 ? -0.275 -18.784 8.653 1.00 98.56 315 VAL A CA 1
ATOM 2404 C C . VAL A 1 315 ? 0.234 -17.871 7.538 1.00 98.56 315 VAL A C 1
ATOM 2406 O O . VAL A 1 315 ? -0.040 -18.143 6.375 1.00 98.56 315 VAL A O 1
ATOM 2409 N N . CYS A 1 316 ? 0.995 -16.824 7.870 1.00 98.56 316 CYS A N 1
ATOM 2410 C CA . CYS A 1 316 ? 1.590 -15.936 6.869 1.00 98.56 316 CYS A CA 1
ATOM 2411 C C . CYS A 1 316 ? 2.470 -16.720 5.878 1.00 98.56 316 CYS A C 1
ATOM 2413 O O . CYS A 1 316 ? 2.261 -16.645 4.668 1.00 98.56 316 CYS A O 1
ATOM 2415 N N . ALA A 1 317 ? 3.388 -17.542 6.394 1.00 98.38 317 ALA A N 1
ATOM 2416 C CA . ALA A 1 317 ? 4.240 -18.397 5.571 1.00 98.38 317 ALA A CA 1
ATOM 2417 C C . ALA A 1 317 ? 3.423 -19.390 4.728 1.00 98.38 317 ALA A C 1
ATOM 2419 O O . ALA A 1 317 ? 3.686 -19.540 3.539 1.00 98.38 317 ALA A O 1
ATOM 2420 N N . ALA A 1 318 ? 2.398 -20.019 5.312 1.00 98.38 318 ALA A N 1
ATOM 2421 C CA . ALA A 1 318 ? 1.525 -20.945 4.599 1.00 98.38 318 ALA A CA 1
ATOM 2422 C C . ALA A 1 318 ? 0.785 -20.264 3.438 1.00 98.38 318 ALA A C 1
ATOM 2424 O O . ALA A 1 318 ? 0.740 -20.823 2.350 1.00 98.38 318 ALA A O 1
ATOM 2425 N N . CYS A 1 319 ? 0.251 -19.053 3.625 1.00 98.06 319 CYS A N 1
ATOM 2426 C CA . CYS A 1 319 ? -0.395 -18.302 2.545 1.00 98.06 319 CYS A CA 1
ATOM 2427 C C . CYS A 1 319 ? 0.570 -18.000 1.391 1.00 98.06 319 CYS A C 1
ATOM 2429 O O . CYS A 1 319 ? 0.192 -18.176 0.237 1.00 98.06 319 CYS A O 1
ATOM 2431 N N . ILE A 1 320 ? 1.807 -17.588 1.691 1.00 97.31 320 ILE A N 1
ATOM 2432 C CA . ILE A 1 320 ? 2.827 -17.316 0.664 1.00 97.31 320 ILE A CA 1
ATOM 2433 C C . ILE A 1 320 ? 3.176 -18.599 -0.095 1.00 97.31 320 ILE A C 1
ATOM 2435 O O . ILE A 1 320 ? 3.144 -18.611 -1.319 1.00 97.31 320 ILE A O 1
ATOM 2439 N N . VAL A 1 321 ? 3.422 -19.704 0.618 1.00 97.31 321 VAL A N 1
ATOM 2440 C CA . VAL A 1 321 ? 3.712 -21.006 -0.004 1.00 97.31 321 VAL A CA 1
ATOM 2441 C C . VAL A 1 321 ? 2.544 -21.488 -0.864 1.00 97.31 321 VAL A C 1
ATOM 2443 O O . VAL A 1 321 ? 2.768 -22.004 -1.951 1.00 97.31 321 VAL A O 1
ATOM 2446 N N . LEU A 1 322 ? 1.299 -21.306 -0.421 1.00 96.50 322 LEU A N 1
ATOM 2447 C CA . LEU A 1 322 ? 0.127 -21.722 -1.192 1.00 96.50 322 LEU A CA 1
ATOM 2448 C C . LEU A 1 322 ? -0.040 -20.921 -2.488 1.00 96.50 322 LEU A C 1
ATOM 2450 O O . LEU A 1 322 ? -0.419 -21.502 -3.501 1.00 96.50 322 LEU A O 1
ATOM 2454 N N . VAL A 1 323 ? 0.230 -19.615 -2.475 1.00 94.50 323 VAL A N 1
ATOM 2455 C CA . VAL A 1 323 ? 0.085 -18.776 -3.674 1.00 94.50 323 VAL A CA 1
ATOM 2456 C C . VAL A 1 323 ? 1.294 -18.926 -4.596 1.00 94.50 323 VAL A C 1
ATOM 2458 O O . VAL A 1 323 ? 1.135 -19.360 -5.735 1.00 94.50 323 VAL A O 1
ATOM 2461 N N . ASP A 1 324 ? 2.496 -18.642 -4.102 1.00 91.38 324 ASP A N 1
ATOM 2462 C CA . ASP A 1 324 ? 3.698 -18.580 -4.942 1.00 91.38 324 ASP A CA 1
ATOM 2463 C C . ASP A 1 324 ? 4.337 -19.964 -5.146 1.00 91.38 324 ASP A C 1
ATOM 2465 O O . ASP A 1 324 ? 4.909 -20.240 -6.193 1.00 91.38 324 ASP A O 1
ATOM 2469 N N . GLY A 1 325 ? 4.238 -20.859 -4.158 1.00 92.75 325 GLY A N 1
ATOM 2470 C CA . GLY A 1 325 ? 4.871 -22.183 -4.203 1.00 92.75 325 GLY A CA 1
ATOM 2471 C C . GLY A 1 325 ? 3.983 -23.311 -4.735 1.00 92.75 325 GLY A C 1
ATOM 2472 O O . GLY A 1 325 ? 4.506 -24.343 -5.147 1.00 92.75 325 GLY A O 1
ATOM 2473 N N . VAL A 1 326 ? 2.656 -23.145 -4.718 1.00 95.06 326 VAL A N 1
ATOM 2474 C CA . VAL A 1 326 ? 1.701 -24.190 -5.127 1.00 95.06 326 VAL A CA 1
ATOM 2475 C C . VAL A 1 326 ? 0.813 -23.714 -6.271 1.00 95.06 326 VAL A C 1
ATOM 2477 O O . VAL A 1 326 ? 0.804 -24.346 -7.324 1.00 95.06 326 VAL A O 1
ATOM 2480 N N . ALA A 1 327 ? 0.089 -22.603 -6.110 1.00 93.69 327 ALA A N 1
ATOM 2481 C CA . ALA A 1 327 ? -0.823 -22.127 -7.148 1.00 93.69 327 ALA A CA 1
ATOM 2482 C C . ALA A 1 327 ? -0.076 -21.662 -8.406 1.00 93.69 327 ALA A C 1
ATOM 2484 O O . ALA A 1 327 ? -0.475 -22.044 -9.503 1.00 93.69 327 ALA A O 1
ATOM 2485 N N . ALA A 1 328 ? 1.015 -20.898 -8.268 1.00 93.81 328 ALA A N 1
ATOM 2486 C CA . ALA A 1 328 ? 1.763 -20.403 -9.424 1.00 93.81 328 ALA A CA 1
ATOM 2487 C C . ALA A 1 328 ? 2.314 -21.536 -10.324 1.00 93.81 328 ALA A C 1
ATOM 2489 O O . ALA A 1 328 ? 2.041 -21.498 -11.527 1.00 93.81 328 ALA A O 1
ATOM 2490 N N . PRO A 1 329 ? 2.963 -22.599 -9.794 1.00 94.44 329 PRO A N 1
ATOM 2491 C CA . PRO A 1 329 ? 3.373 -23.741 -10.614 1.00 94.44 329 PRO A CA 1
ATOM 2492 C C . PRO A 1 329 ? 2.203 -24.524 -11.221 1.00 94.44 329 PRO A C 1
ATOM 2494 O O . PRO A 1 329 ? 2.260 -24.884 -12.391 1.00 94.44 329 PRO A O 1
ATOM 2497 N N . ILE A 1 330 ? 1.124 -24.768 -10.461 1.00 95.88 330 ILE A N 1
ATOM 2498 C CA . ILE A 1 330 ? -0.055 -25.503 -10.964 1.00 95.88 330 ILE A CA 1
ATOM 2499 C C . ILE A 1 330 ? -0.706 -24.770 -12.143 1.00 95.88 330 ILE A C 1
ATOM 2501 O O . ILE A 1 330 ? -1.202 -25.402 -13.074 1.00 95.88 330 ILE A O 1
ATOM 2505 N N . LEU A 1 331 ? -0.709 -23.439 -12.098 1.00 93.88 331 LEU A N 1
ATOM 2506 C CA . LEU A 1 331 ? -1.301 -22.585 -13.123 1.00 93.88 331 LEU A CA 1
ATOM 2507 C C . LEU A 1 331 ? -0.334 -22.241 -14.266 1.00 93.88 331 LEU A C 1
ATOM 2509 O O . LEU A 1 331 ? -0.725 -21.501 -15.164 1.00 93.88 331 LEU A O 1
ATOM 2513 N N . ASN A 1 332 ? 0.895 -22.775 -14.252 1.00 93.50 332 ASN A N 1
ATOM 2514 C CA . ASN A 1 332 ? 1.953 -22.466 -15.220 1.00 93.50 332 ASN A CA 1
ATOM 2515 C C . ASN A 1 332 ? 2.192 -20.952 -15.380 1.00 93.50 332 ASN A C 1
ATOM 2517 O O . ASN A 1 332 ? 2.296 -20.445 -16.498 1.00 93.50 332 ASN A O 1
ATOM 2521 N N . VAL A 1 333 ? 2.241 -20.225 -14.259 1.00 92.00 333 VAL A N 1
ATOM 2522 C CA . VAL A 1 333 ? 2.487 -18.777 -14.257 1.00 92.00 333 VAL A CA 1
ATOM 2523 C C . VAL A 1 333 ? 3.880 -18.492 -14.817 1.00 92.00 333 VAL A C 1
ATOM 2525 O O . VAL A 1 333 ? 4.874 -19.056 -14.365 1.00 92.00 333 VAL A O 1
ATOM 2528 N N . GLN A 1 334 ? 3.947 -17.615 -15.813 1.00 88.81 334 GLN A N 1
ATOM 2529 C CA . GLN A 1 334 ? 5.191 -17.166 -16.421 1.00 88.81 334 GLN A CA 1
ATOM 2530 C C . GLN A 1 334 ? 5.853 -16.068 -15.582 1.00 88.81 334 GLN A C 1
ATOM 2532 O O . GLN A 1 334 ? 5.179 -15.247 -14.960 1.00 88.81 334 GLN A O 1
ATOM 2537 N N . HIS A 1 335 ? 7.183 -16.023 -15.628 1.00 84.50 335 HIS A N 1
ATOM 2538 C CA . HIS A 1 335 ? 8.000 -15.040 -14.915 1.00 84.50 335 HIS A CA 1
ATOM 2539 C C . HIS A 1 335 ? 8.825 -14.208 -15.904 1.00 84.50 335 HIS A C 1
ATOM 2541 O O . HIS A 1 335 ? 10.048 -14.370 -15.976 1.00 84.50 335 HIS A O 1
ATOM 2547 N N . PRO A 1 336 ? 8.180 -13.376 -16.742 1.00 78.50 336 PRO A N 1
ATOM 2548 C CA . PRO A 1 336 ? 8.883 -12.632 -17.774 1.00 78.50 336 PRO A CA 1
ATOM 2549 C C . PRO A 1 336 ? 9.841 -11.596 -17.167 1.00 78.50 336 PRO A C 1
ATOM 2551 O O . PRO A 1 336 ? 9.660 -11.111 -16.044 1.00 78.50 336 PRO A O 1
ATOM 2554 N N . ALA A 1 337 ? 10.866 -11.214 -17.932 1.00 76.94 337 ALA A N 1
ATOM 2555 C CA . ALA A 1 337 ? 11.792 -10.170 -17.514 1.00 76.94 337 ALA A CA 1
ATOM 2556 C C . ALA A 1 337 ? 11.033 -8.853 -17.266 1.00 76.94 337 ALA A C 1
ATOM 2558 O O . ALA A 1 337 ? 10.334 -8.334 -18.134 1.00 76.94 337 ALA A O 1
ATOM 2559 N N . ASN A 1 338 ? 11.177 -8.315 -16.054 1.00 77.31 338 ASN A N 1
ATOM 2560 C CA . ASN A 1 338 ? 10.566 -7.057 -15.635 1.00 77.31 338 ASN A CA 1
ATOM 2561 C C . ASN A 1 338 ? 11.560 -6.267 -14.774 1.00 77.31 338 ASN A C 1
ATOM 2563 O O . ASN A 1 338 ? 11.885 -6.669 -13.647 1.00 77.31 338 ASN A O 1
ATOM 2567 N N . GLY A 1 339 ? 12.051 -5.152 -15.317 1.00 79.62 339 GLY A N 1
ATOM 2568 C CA . GLY A 1 339 ? 13.017 -4.267 -14.670 1.00 79.62 339 GLY A CA 1
ATOM 2569 C C . GLY A 1 339 ? 12.419 -3.130 -13.851 1.00 79.62 339 GLY A C 1
ATOM 2570 O O . GLY A 1 339 ? 13.188 -2.389 -13.243 1.00 79.62 339 GLY A O 1
ATOM 2571 N N . PHE A 1 340 ? 11.091 -2.982 -13.748 1.00 79.06 340 PHE A N 1
ATOM 2572 C CA . PHE A 1 340 ? 10.478 -1.863 -13.012 1.00 79.06 340 PHE A CA 1
ATOM 2573 C C . PHE A 1 340 ? 10.934 -1.770 -11.551 1.00 79.06 340 PHE A C 1
ATOM 2575 O O . PHE A 1 340 ? 11.054 -0.672 -11.007 1.00 79.06 340 PHE A O 1
ATOM 2582 N N . ALA A 1 341 ? 11.227 -2.909 -10.917 1.00 77.19 341 ALA A N 1
ATOM 2583 C CA . ALA A 1 341 ? 11.722 -2.957 -9.542 1.00 77.19 341 ALA A CA 1
ATOM 2584 C C . ALA A 1 341 ? 13.170 -2.452 -9.388 1.00 77.19 341 ALA A C 1
ATOM 2586 O O . ALA A 1 341 ? 13.542 -2.005 -8.307 1.00 77.19 341 ALA A O 1
ATOM 2587 N N . VAL A 1 342 ? 13.984 -2.519 -10.447 1.00 81.75 342 VAL A N 1
ATOM 2588 C CA . VAL A 1 342 ? 15.406 -2.119 -10.435 1.00 81.75 342 VAL A CA 1
ATOM 2589 C C . VAL A 1 342 ? 15.697 -0.880 -11.284 1.00 81.75 342 VAL A C 1
ATOM 2591 O O . VAL A 1 342 ? 16.819 -0.382 -11.304 1.00 81.75 342 VAL A O 1
ATOM 2594 N N . GLN A 1 343 ? 14.681 -0.331 -11.943 1.00 82.44 343 GLN A N 1
ATOM 2595 C CA . GLN A 1 343 ? 14.770 0.857 -12.784 1.00 82.44 343 GLN A CA 1
ATOM 2596 C C . GLN A 1 343 ? 15.415 2.054 -12.071 1.00 82.44 343 GLN A C 1
ATOM 2598 O O . GLN A 1 343 ? 16.174 2.796 -12.689 1.00 82.44 343 GLN A O 1
ATOM 2603 N N . VAL A 1 344 ? 15.126 2.282 -10.785 1.00 80.75 344 VAL A N 1
ATOM 2604 C CA . VAL A 1 344 ? 15.729 3.404 -10.036 1.00 80.75 344 VAL A CA 1
ATOM 2605 C C . VAL A 1 344 ? 17.256 3.301 -10.038 1.00 80.75 344 VAL A C 1
ATOM 2607 O O . VAL A 1 344 ? 17.939 4.306 -10.214 1.00 80.75 344 VAL A O 1
ATOM 2610 N N . TYR A 1 345 ? 17.787 2.085 -9.930 1.00 87.50 345 TYR A N 1
ATOM 2611 C CA . TYR A 1 345 ? 19.221 1.828 -10.011 1.00 87.50 345 TYR A CA 1
ATOM 2612 C C . TYR A 1 345 ? 19.731 2.014 -11.442 1.00 87.50 345 TYR A C 1
ATOM 2614 O O . TYR A 1 345 ? 20.722 2.705 -11.650 1.00 87.50 345 TYR A O 1
ATOM 2622 N N . ALA A 1 346 ? 19.002 1.496 -12.435 1.00 89.62 346 ALA A N 1
ATOM 2623 C CA . ALA A 1 346 ? 19.362 1.599 -13.851 1.00 89.62 346 ALA A CA 1
ATOM 2624 C C . ALA A 1 346 ? 19.451 3.065 -14.308 1.00 89.62 346 ALA A C 1
ATOM 2626 O O . ALA A 1 346 ? 20.435 3.502 -14.896 1.00 89.62 346 ALA A O 1
ATOM 2627 N N . THR A 1 347 ? 18.433 3.856 -13.968 1.00 87.12 347 THR A N 1
ATOM 2628 C CA . THR A 1 347 ? 18.378 5.294 -14.265 1.00 87.12 347 THR A CA 1
ATOM 2629 C C . THR A 1 347 ? 19.435 6.077 -13.489 1.00 87.12 347 THR A C 1
ATOM 2631 O O . THR A 1 347 ? 19.970 7.052 -14.013 1.00 87.12 347 THR A O 1
ATOM 2634 N N . GLY A 1 348 ? 19.779 5.633 -12.277 1.00 88.44 348 GLY A N 1
ATOM 2635 C CA . GLY A 1 348 ? 20.890 6.175 -11.503 1.00 88.44 348 GLY A CA 1
ATOM 2636 C C . GLY A 1 348 ? 22.247 5.963 -12.178 1.00 88.44 348 GLY A C 1
ATOM 2637 O O . GLY A 1 348 ? 23.011 6.918 -12.273 1.00 88.44 348 GLY A O 1
ATOM 2638 N N . ILE A 1 349 ? 22.515 4.765 -12.711 1.00 92.75 349 ILE A N 1
ATOM 2639 C CA . ILE A 1 349 ? 23.736 4.462 -13.484 1.00 92.75 349 ILE A CA 1
ATOM 2640 C C . ILE A 1 349 ? 23.831 5.385 -14.707 1.00 92.75 349 ILE A C 1
ATOM 2642 O O . ILE A 1 349 ? 24.821 6.096 -14.868 1.00 92.75 349 ILE A O 1
ATOM 2646 N N . VAL A 1 350 ? 22.762 5.465 -15.510 1.00 91.00 350 VAL A N 1
ATOM 2647 C CA . VAL A 1 350 ? 22.694 6.362 -16.681 1.00 91.00 350 VAL A CA 1
ATOM 2648 C C . VAL A 1 350 ? 22.944 7.820 -16.286 1.00 91.00 350 VAL A C 1
ATOM 2650 O O . VAL A 1 350 ? 23.577 8.580 -17.015 1.00 91.00 350 VAL A O 1
ATOM 2653 N N . ALA A 1 351 ? 22.438 8.252 -15.133 1.00 86.69 351 ALA A N 1
ATOM 2654 C CA . ALA A 1 351 ? 22.632 9.618 -14.679 1.00 86.69 351 ALA A CA 1
ATOM 2655 C C . ALA A 1 351 ? 24.070 9.915 -14.232 1.00 86.69 351 ALA A C 1
ATOM 2657 O O . ALA A 1 351 ? 24.499 11.054 -14.417 1.00 86.69 351 ALA A O 1
ATOM 2658 N N . VAL A 1 352 ? 24.790 8.930 -13.679 1.00 90.81 352 VAL A N 1
ATOM 2659 C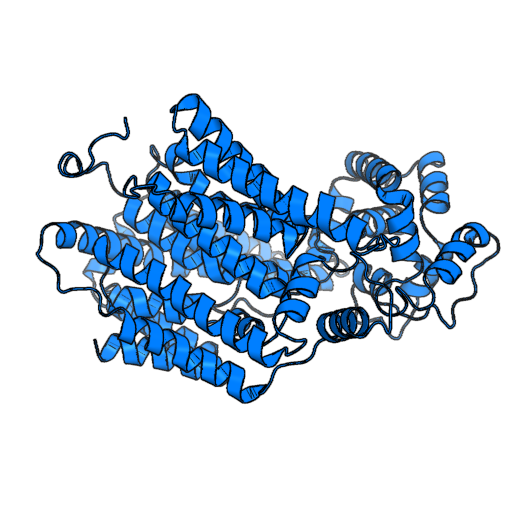 CA . VAL A 1 352 ? 26.220 9.050 -13.349 1.00 90.81 352 VAL A CA 1
ATOM 2660 C C . VAL A 1 352 ? 27.031 9.304 -14.611 1.00 90.81 352 VAL A C 1
ATOM 2662 O O . VAL A 1 352 ? 27.723 10.318 -14.682 1.00 90.81 352 VAL A O 1
ATOM 2665 N N . ASP A 1 353 ? 26.862 8.461 -15.629 1.00 91.81 353 ASP A N 1
ATOM 2666 C CA . ASP A 1 353 ? 27.553 8.599 -16.914 1.00 91.81 353 ASP A CA 1
ATOM 2667 C C . ASP A 1 353 ? 27.338 9.987 -17.538 1.00 91.81 353 ASP A C 1
ATOM 2669 O O . ASP A 1 353 ? 28.260 10.739 -17.847 1.00 91.81 353 ASP A O 1
ATOM 2673 N N . GLN A 1 354 ? 26.076 10.373 -17.637 1.00 86.88 354 GLN A N 1
ATOM 2674 C CA . GLN A 1 354 ? 25.658 11.517 -18.435 1.00 86.88 354 GLN A CA 1
ATOM 2675 C C . GLN A 1 354 ? 25.858 12.873 -17.756 1.00 86.88 354 GLN A C 1
ATOM 2677 O O . GLN A 1 354 ? 25.642 13.915 -18.371 1.00 86.88 354 GLN A O 1
ATOM 2682 N N . ARG A 1 355 ? 26.179 12.881 -16.461 1.00 84.12 355 ARG A N 1
ATOM 2683 C CA . ARG A 1 355 ? 26.455 14.107 -15.698 1.00 84.12 355 ARG A CA 1
ATOM 2684 C C . ARG A 1 355 ? 27.924 14.238 -15.319 1.00 84.12 355 ARG A C 1
ATOM 2686 O O . ARG A 1 355 ? 28.248 15.089 -14.496 1.00 84.12 355 ARG A O 1
ATOM 2693 N N . GLY A 1 356 ? 28.791 13.418 -15.914 1.00 85.06 356 GLY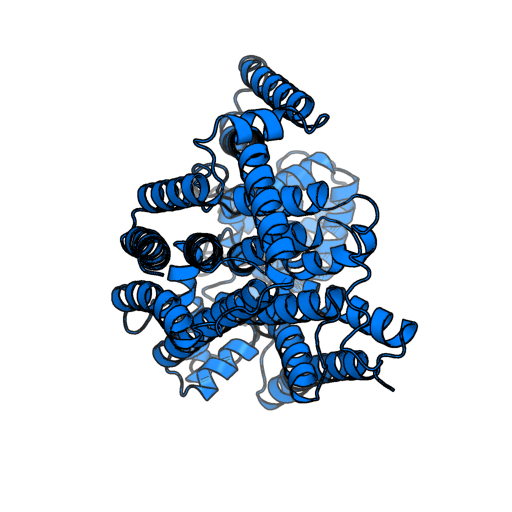 A N 1
ATOM 2694 C CA . GLY A 1 356 ? 30.223 13.440 -15.637 1.00 85.06 356 GLY A CA 1
ATOM 2695 C C . GLY A 1 356 ? 30.559 12.990 -14.218 1.00 85.06 356 GLY A C 1
ATOM 2696 O O . GLY A 1 356 ? 31.491 13.521 -13.621 1.00 85.06 356 GLY A O 1
ATOM 2697 N N . GLY A 1 357 ? 29.779 12.059 -13.657 1.00 89.62 357 GLY A N 1
ATOM 2698 C CA . GLY A 1 357 ? 30.160 11.382 -12.423 1.00 89.62 357 GLY A CA 1
ATOM 2699 C C . GLY A 1 357 ? 31.401 10.512 -12.631 1.00 89.62 357 GLY A C 1
ATOM 2700 O O . GLY A 1 357 ? 31.713 10.099 -13.749 1.00 89.62 357 GLY A O 1
ATOM 2701 N N . GLU A 1 358 ? 32.116 10.234 -11.546 1.00 92.81 358 GLU A N 1
ATOM 2702 C CA . GLU A 1 358 ? 33.290 9.371 -11.563 1.00 92.81 358 GLU A CA 1
ATOM 2703 C C . GLU A 1 358 ? 32.884 7.951 -11.967 1.00 92.81 358 GLU A C 1
ATOM 2705 O O . GLU A 1 358 ? 32.077 7.307 -11.296 1.00 92.81 358 GLU A O 1
ATOM 2710 N N . MET A 1 359 ? 33.438 7.464 -13.074 1.00 95.56 359 MET A N 1
ATOM 2711 C CA . MET A 1 359 ? 33.215 6.110 -13.566 1.00 95.56 359 MET A CA 1
ATOM 2712 C C . MET A 1 359 ? 34.487 5.621 -14.253 1.00 95.56 359 MET A C 1
ATOM 2714 O O . MET A 1 359 ? 35.014 6.280 -15.148 1.00 95.56 359 MET A O 1
ATOM 2718 N N . THR A 1 360 ? 34.997 4.474 -13.815 1.00 95.94 360 THR A N 1
ATOM 2719 C CA . THR A 1 360 ? 36.144 3.817 -14.457 1.00 95.94 360 THR A CA 1
ATOM 2720 C C . THR A 1 360 ? 35.748 3.225 -15.809 1.00 95.94 360 THR A C 1
ATOM 2722 O O . THR A 1 360 ? 34.574 2.949 -16.055 1.00 95.94 360 THR A O 1
ATOM 2725 N N . GLU A 1 361 ? 36.730 2.964 -16.671 1.00 95.12 361 GLU A N 1
ATOM 2726 C CA . GLU A 1 361 ? 36.478 2.352 -17.983 1.00 95.12 361 GLU A CA 1
ATOM 2727 C C . GLU A 1 361 ? 35.824 0.966 -17.868 1.00 95.12 361 GLU A C 1
ATOM 2729 O O . GLU A 1 361 ? 34.918 0.631 -18.624 1.00 95.12 361 GLU A O 1
ATOM 2734 N N . GLU A 1 362 ? 36.206 0.186 -16.853 1.00 96.06 362 GLU A N 1
ATOM 2735 C CA . GLU A 1 362 ? 35.585 -1.113 -16.581 1.00 96.06 362 GLU A CA 1
ATOM 2736 C C . GLU A 1 362 ? 34.103 -0.971 -16.201 1.00 96.06 362 GLU A C 1
ATOM 2738 O O . GLU A 1 362 ? 33.254 -1.725 -16.670 1.00 96.06 362 GLU A O 1
ATOM 2743 N N . GLN A 1 363 ? 33.766 0.020 -15.371 1.00 96.69 363 GLN A N 1
ATOM 2744 C CA . GLN A 1 363 ? 32.379 0.295 -14.988 1.00 96.69 363 GLN A CA 1
ATOM 2745 C C . GLN A 1 363 ? 31.550 0.805 -16.173 1.00 96.69 363 GLN A C 1
ATOM 2747 O O . GLN A 1 363 ? 30.383 0.436 -16.293 1.00 96.69 363 GLN A O 1
ATOM 2752 N N . ARG A 1 364 ? 32.157 1.603 -17.062 1.00 95.31 364 ARG A N 1
ATOM 2753 C CA . ARG A 1 364 ? 31.543 2.064 -18.315 1.00 95.31 364 ARG A CA 1
ATOM 2754 C C . ARG A 1 364 ? 31.228 0.891 -19.240 1.00 95.31 364 ARG A C 1
ATOM 2756 O O . ARG A 1 364 ? 30.093 0.768 -19.685 1.00 95.31 364 ARG A O 1
ATOM 2763 N N . ARG A 1 365 ? 32.186 -0.017 -19.446 1.00 94.38 365 ARG A N 1
ATOM 2764 C CA . ARG A 1 365 ? 31.969 -1.227 -20.248 1.00 94.38 365 ARG A CA 1
ATOM 2765 C C . ARG A 1 365 ? 30.858 -2.100 -19.662 1.00 94.38 365 ARG A C 1
ATOM 2767 O O . ARG A 1 365 ? 29.943 -2.484 -20.379 1.00 94.38 365 ARG A O 1
ATOM 2774 N N . ARG A 1 366 ? 30.878 -2.345 -18.345 1.00 95.44 366 ARG A N 1
ATOM 2775 C CA . ARG A 1 366 ? 29.802 -3.085 -17.658 1.00 95.44 366 ARG A CA 1
ATOM 2776 C C . ARG A 1 366 ? 28.443 -2.408 -17.833 1.00 95.44 366 ARG A C 1
ATOM 2778 O O . ARG A 1 366 ? 27.447 -3.093 -18.011 1.00 95.44 366 ARG A O 1
ATOM 2785 N N . MET A 1 367 ? 28.371 -1.078 -17.779 1.00 95.38 367 MET A N 1
ATOM 2786 C CA . MET A 1 367 ? 27.123 -0.353 -18.037 1.00 95.38 367 MET A CA 1
ATOM 2787 C C . MET A 1 367 ? 26.590 -0.636 -19.449 1.00 95.38 367 MET A C 1
ATOM 2789 O O . MET A 1 367 ? 25.405 -0.927 -19.583 1.00 95.38 367 MET A O 1
ATOM 2793 N N . GLU A 1 368 ? 27.446 -0.576 -20.470 1.00 93.19 368 GLU A N 1
ATOM 2794 C CA . GLU A 1 368 ? 27.083 -0.817 -21.877 1.00 93.19 368 GLU A CA 1
ATOM 2795 C C . GLU A 1 368 ? 26.700 -2.282 -22.159 1.00 93.19 368 GLU A C 1
ATOM 2797 O O . GLU A 1 368 ? 25.866 -2.554 -23.019 1.00 93.19 368 GLU A O 1
ATOM 2802 N N . GLU A 1 369 ? 27.250 -3.235 -21.403 1.00 93.06 369 GLU A N 1
ATOM 2803 C CA . GLU A 1 369 ? 26.833 -4.645 -21.437 1.00 93.06 369 GLU A CA 1
ATOM 2804 C C . GLU A 1 369 ? 25.460 -4.867 -20.779 1.00 93.06 369 GLU A C 1
ATOM 2806 O O . GLU A 1 369 ? 24.698 -5.745 -21.181 1.00 93.06 369 GLU A O 1
ATOM 2811 N N . LEU A 1 370 ? 25.132 -4.084 -19.747 1.00 93.88 370 LEU A N 1
ATOM 2812 C CA . LEU A 1 370 ? 23.924 -4.273 -18.939 1.00 93.88 370 LEU A CA 1
ATOM 2813 C C . LEU A 1 370 ? 22.717 -3.474 -19.444 1.00 93.88 370 LEU A C 1
ATOM 2815 O O . LEU A 1 370 ? 21.580 -3.854 -19.147 1.00 93.88 370 LEU A O 1
ATOM 2819 N N . LEU A 1 371 ? 22.945 -2.351 -20.133 1.00 93.31 371 LEU A N 1
ATOM 2820 C CA . LEU A 1 371 ? 21.919 -1.385 -20.521 1.00 93.31 371 LEU A CA 1
ATOM 2821 C C . LEU A 1 371 ? 22.034 -0.992 -22.005 1.00 93.31 371 LEU A C 1
ATOM 2823 O O . LEU A 1 371 ? 23.139 -0.759 -22.490 1.00 93.31 371 LEU A O 1
ATOM 2827 N N . PRO A 1 372 ? 20.899 -0.828 -22.711 1.00 91.56 372 PRO A N 1
ATOM 2828 C CA . PRO A 1 372 ? 20.872 -0.416 -24.112 1.00 91.56 372 PRO A CA 1
ATOM 2829 C C . PRO A 1 372 ? 21.115 1.098 -24.213 1.00 91.56 372 PRO A C 1
ATOM 2831 O O . PRO A 1 372 ? 20.184 1.906 -24.150 1.00 91.56 372 PRO A O 1
ATOM 2834 N N . MET A 1 373 ? 22.386 1.502 -24.258 1.00 92.00 373 MET A N 1
ATOM 2835 C CA . MET A 1 373 ? 22.770 2.913 -24.159 1.00 92.00 373 MET A CA 1
ATOM 2836 C C . MET A 1 373 ? 22.403 3.749 -25.396 1.00 92.00 373 MET A C 1
ATOM 2838 O O . MET A 1 373 ? 22.162 4.950 -25.245 1.00 92.00 373 MET A O 1
ATOM 2842 N N . ASP A 1 374 ? 22.275 3.140 -26.577 1.00 89.88 374 ASP A N 1
ATOM 2843 C CA . ASP A 1 374 ? 21.831 3.842 -27.787 1.00 89.88 374 ASP A CA 1
ATOM 2844 C C . ASP A 1 374 ? 20.319 4.115 -27.704 1.00 89.88 374 ASP A C 1
ATOM 2846 O O . ASP A 1 374 ? 19.867 5.241 -27.940 1.00 89.88 374 ASP A O 1
ATOM 2850 N N . TYR A 1 375 ? 19.544 3.136 -27.224 1.00 87.12 375 TYR A N 1
ATOM 2851 C CA . TYR A 1 375 ? 18.123 3.313 -26.913 1.00 87.12 375 TYR A CA 1
ATOM 2852 C C . TYR A 1 375 ? 17.905 4.378 -25.825 1.00 87.12 375 TYR A C 1
ATOM 2854 O O . TYR A 1 375 ? 17.001 5.215 -25.911 1.00 87.12 375 TYR A O 1
ATOM 2862 N N . VAL A 1 376 ? 18.752 4.374 -24.787 1.00 89.25 376 VAL A N 1
ATOM 2863 C CA . VAL A 1 376 ? 18.755 5.397 -23.730 1.00 89.25 376 VAL A CA 1
ATOM 2864 C C . VAL A 1 376 ? 18.980 6.782 -24.332 1.00 89.25 376 VAL A C 1
ATOM 2866 O O . VAL A 1 376 ? 18.216 7.693 -24.013 1.00 89.25 376 VAL A O 1
ATOM 2869 N N . ALA A 1 377 ? 19.981 6.959 -25.198 1.00 88.25 377 ALA A N 1
ATOM 2870 C CA . ALA A 1 377 ? 20.255 8.243 -25.842 1.00 88.25 377 ALA A CA 1
ATOM 2871 C C . ALA A 1 377 ? 19.040 8.737 -26.644 1.00 88.25 377 ALA A C 1
ATOM 2873 O O . ALA A 1 377 ? 18.556 9.848 -26.405 1.00 88.25 377 ALA A O 1
ATOM 2874 N N . GLN A 1 378 ? 18.457 7.871 -27.478 1.00 85.25 378 GLN A N 1
ATOM 2875 C CA . GLN A 1 378 ? 17.270 8.199 -28.269 1.00 85.25 378 GLN A CA 1
ATOM 2876 C C . GLN A 1 378 ? 16.077 8.621 -27.393 1.00 85.25 378 GLN A C 1
ATOM 2878 O O . GLN A 1 378 ? 15.417 9.625 -27.670 1.00 85.25 378 GLN A O 1
ATOM 2883 N N . CYS A 1 379 ? 15.806 7.897 -26.301 1.00 83.19 379 CYS A N 1
ATOM 2884 C CA . CYS A 1 379 ? 14.726 8.241 -25.371 1.00 83.19 379 CYS A CA 1
ATOM 2885 C C . CYS A 1 379 ? 14.912 9.629 -24.745 1.00 83.19 379 CYS A C 1
ATOM 2887 O O . CYS A 1 379 ? 13.941 10.325 -24.448 1.00 83.19 379 CYS A O 1
ATOM 2889 N N . LEU A 1 380 ? 16.156 10.029 -24.488 1.00 82.75 380 LEU A N 1
ATOM 2890 C CA . LEU A 1 380 ? 16.459 11.299 -23.840 1.00 82.75 380 LEU A CA 1
ATOM 2891 C C . LEU A 1 380 ? 16.395 12.487 -24.793 1.00 82.75 380 LEU A C 1
ATOM 2893 O O . LEU A 1 380 ? 16.011 13.577 -24.357 1.00 82.75 380 LEU A O 1
ATOM 2897 N N . GLU A 1 381 ? 16.727 12.260 -26.060 1.00 83.06 381 GLU A N 1
ATOM 2898 C CA . GLU A 1 381 ? 16.669 13.248 -27.136 1.00 83.06 381 GLU A CA 1
ATOM 2899 C C . GLU A 1 381 ? 15.255 13.437 -27.701 1.00 83.06 381 GLU A C 1
ATOM 2901 O O . GLU A 1 381 ? 14.997 14.445 -28.358 1.00 83.06 381 GLU A O 1
ATOM 2906 N N . ASN A 1 382 ? 14.316 12.528 -27.400 1.00 74.69 382 ASN A N 1
ATOM 2907 C CA . ASN A 1 382 ? 12.947 12.592 -27.908 1.00 74.69 382 ASN A CA 1
ATOM 2908 C C . ASN A 1 382 ? 12.210 13.882 -27.454 1.00 74.69 382 ASN A C 1
ATOM 2910 O O . ASN A 1 382 ? 11.888 14.028 -26.263 1.00 74.69 382 ASN A O 1
ATOM 2914 N N . PRO A 1 383 ? 11.872 14.797 -28.387 1.00 64.88 383 PRO A N 1
ATOM 2915 C CA . PRO A 1 383 ? 11.254 16.082 -28.067 1.00 64.88 383 PRO A CA 1
ATOM 2916 C C . PRO A 1 383 ? 9.805 15.966 -27.566 1.00 64.88 383 PRO A C 1
ATOM 2918 O O . PRO A 1 383 ? 9.388 16.788 -26.748 1.00 64.88 383 PRO A O 1
ATOM 2921 N N . ASP A 1 384 ? 9.054 14.929 -27.951 1.00 65.19 384 ASP A N 1
ATOM 2922 C CA . ASP A 1 384 ? 7.653 14.737 -27.526 1.00 65.19 384 ASP A CA 1
ATOM 2923 C C . ASP A 1 384 ? 7.543 14.445 -26.024 1.00 65.19 384 ASP A C 1
ATOM 2925 O O . ASP A 1 384 ? 6.541 14.731 -25.362 1.00 65.19 384 ASP A O 1
ATOM 2929 N N . THR A 1 385 ? 8.632 13.944 -25.445 1.00 64.25 385 THR A N 1
ATOM 2930 C CA . THR A 1 385 ? 8.749 13.638 -24.019 1.00 64.25 385 THR A CA 1
ATOM 2931 C C . THR A 1 385 ? 9.451 14.744 -23.228 1.00 64.25 385 THR A C 1
ATOM 2933 O O . THR A 1 385 ? 9.792 14.556 -22.057 1.00 64.25 385 THR A O 1
ATOM 2936 N N . ALA A 1 386 ? 9.637 15.936 -23.815 1.00 65.62 386 ALA A N 1
ATOM 2937 C CA . ALA A 1 386 ? 10.357 17.045 -23.183 1.00 65.62 386 ALA A CA 1
ATOM 2938 C C . ALA A 1 386 ? 9.790 17.442 -21.803 1.00 65.62 386 ALA A C 1
ATOM 2940 O O . ALA A 1 386 ? 10.536 17.848 -20.910 1.00 65.62 386 ALA A O 1
ATOM 2941 N N . HIS A 1 387 ? 8.482 17.261 -21.610 1.00 62.19 387 HIS A N 1
ATOM 2942 C CA . HIS A 1 387 ? 7.766 17.541 -20.366 1.00 62.19 387 HIS A CA 1
ATOM 2943 C C . HIS A 1 387 ? 7.941 16.463 -19.276 1.00 62.19 387 HIS A C 1
ATOM 2945 O O . HIS A 1 387 ? 7.620 16.711 -18.113 1.00 62.19 387 HIS A O 1
ATOM 2951 N N . PHE A 1 388 ? 8.458 15.281 -19.622 1.00 67.56 388 PHE A N 1
ATOM 2952 C CA . PHE A 1 388 ? 8.770 14.205 -18.685 1.00 67.56 388 PHE A CA 1
ATOM 2953 C C . PHE A 1 388 ? 10.161 14.369 -18.061 1.00 67.56 388 PHE A C 1
ATOM 2955 O O . PHE A 1 388 ? 11.097 14.888 -18.678 1.00 67.56 388 PHE A O 1
ATOM 2962 N N . THR A 1 389 ? 10.319 13.878 -16.828 1.00 68.75 389 THR A N 1
ATOM 2963 C CA . THR A 1 389 ? 11.636 13.745 -16.189 1.00 68.75 389 THR A CA 1
ATOM 2964 C C . THR A 1 389 ? 12.489 12.716 -16.924 1.00 68.75 389 THR A C 1
ATOM 2966 O O . THR A 1 389 ? 11.976 11.850 -17.626 1.00 68.75 389 THR A O 1
ATOM 2969 N N . ARG A 1 390 ? 13.809 12.758 -16.720 1.00 72.56 390 ARG A N 1
ATOM 2970 C CA . ARG A 1 390 ? 14.747 11.813 -17.344 1.00 72.56 390 ARG A CA 1
ATOM 2971 C C . ARG A 1 390 ? 14.327 10.353 -17.150 1.00 72.56 390 ARG A C 1
ATOM 2973 O O . ARG A 1 390 ? 14.177 9.623 -18.120 1.00 72.56 390 ARG A O 1
ATOM 2980 N N . ALA A 1 391 ? 14.089 9.955 -15.902 1.00 72.50 391 ALA A N 1
ATOM 2981 C CA . ALA A 1 391 ? 13.635 8.606 -15.593 1.00 72.50 391 ALA A CA 1
ATOM 2982 C C . ALA A 1 391 ? 12.276 8.294 -16.227 1.00 72.50 391 ALA A C 1
ATOM 2984 O O . ALA A 1 391 ? 12.055 7.174 -16.656 1.00 72.50 391 ALA A O 1
ATOM 2985 N N . GLN A 1 392 ? 11.374 9.271 -16.346 1.00 72.38 392 GLN A N 1
ATOM 2986 C CA . GLN A 1 392 ? 10.109 9.047 -17.039 1.00 72.38 392 GLN A CA 1
ATOM 2987 C C . GLN A 1 392 ? 10.306 8.785 -18.534 1.00 72.38 392 GLN A C 1
ATOM 2989 O O . GLN A 1 392 ? 9.692 7.863 -19.061 1.00 72.38 392 GLN A O 1
ATOM 2994 N N . ARG A 1 393 ? 11.190 9.531 -19.204 1.00 76.69 393 ARG A N 1
ATOM 2995 C CA . ARG A 1 393 ? 11.517 9.283 -20.616 1.00 76.69 393 ARG A CA 1
ATOM 2996 C C . ARG A 1 393 ? 12.067 7.876 -20.816 1.00 76.69 393 ARG A C 1
ATOM 2998 O O . ARG A 1 393 ? 11.608 7.162 -21.696 1.00 76.69 393 ARG A O 1
ATOM 3005 N N . LEU A 1 394 ? 12.973 7.434 -19.949 1.00 79.06 394 LEU A N 1
ATOM 3006 C CA . LEU A 1 394 ? 13.575 6.101 -20.055 1.00 79.06 394 LEU A CA 1
ATOM 3007 C C . LEU A 1 394 ? 12.588 4.957 -19.812 1.00 79.06 394 LEU A C 1
ATOM 3009 O O . LEU A 1 394 ? 12.836 3.843 -20.254 1.00 79.06 394 LEU A O 1
ATOM 3013 N N . CYS A 1 395 ? 11.483 5.201 -19.112 1.00 73.31 395 CYS A N 1
ATOM 3014 C CA . CYS A 1 395 ? 10.623 4.122 -18.615 1.00 73.31 395 CYS A CA 1
ATOM 3015 C C . CYS A 1 395 ? 9.235 4.109 -19.241 1.00 73.31 395 CYS A C 1
ATOM 3017 O O . CYS A 1 395 ? 8.580 3.075 -19.223 1.00 73.31 395 CYS A O 1
ATOM 3019 N N . TRP A 1 396 ? 8.804 5.234 -19.812 1.00 70.62 396 TRP A N 1
ATOM 3020 C CA . TRP A 1 396 ? 7.485 5.380 -20.426 1.00 70.62 396 TRP A CA 1
ATOM 3021 C C . TRP A 1 396 ? 7.538 5.679 -21.926 1.00 70.62 396 TRP A C 1
ATOM 3023 O O . TRP A 1 396 ? 6.484 5.702 -22.559 1.00 70.62 396 TRP A O 1
ATOM 3033 N N . THR A 1 397 ? 8.725 5.879 -22.517 1.00 70.94 397 THR A N 1
ATOM 3034 C CA . THR A 1 397 ? 8.850 5.893 -23.984 1.00 70.94 397 THR A CA 1
ATOM 3035 C C . THR A 1 397 ? 8.551 4.486 -24.490 1.00 70.94 397 THR A C 1
ATOM 3037 O O . THR A 1 397 ? 9.220 3.528 -24.099 1.00 70.94 397 THR A O 1
ATOM 3040 N N . ARG A 1 398 ? 7.470 4.383 -25.268 1.00 60.16 398 ARG A N 1
ATOM 3041 C CA . ARG A 1 398 ? 6.748 3.145 -25.602 1.00 60.16 398 ARG A CA 1
ATOM 3042 C C . ARG A 1 398 ? 7.087 2.565 -26.972 1.00 60.16 398 ARG A C 1
ATOM 3044 O O . ARG A 1 398 ? 6.430 1.630 -27.411 1.00 60.16 398 ARG A O 1
ATOM 3051 N N . ASP A 1 399 ? 8.071 3.121 -27.662 1.00 55.97 399 ASP A N 1
ATOM 3052 C CA . ASP A 1 399 ? 8.194 2.910 -29.102 1.00 55.97 399 ASP A CA 1
ATOM 3053 C C . ASP A 1 399 ? 9.096 1.720 -29.466 1.00 55.97 399 ASP A C 1
ATOM 3055 O O . ASP A 1 399 ? 10.024 1.833 -30.260 1.00 55.97 399 ASP A O 1
ATOM 3059 N N . LEU A 1 400 ? 8.833 0.553 -28.860 1.00 55.66 400 LEU A N 1
ATOM 3060 C CA . LEU A 1 400 ? 9.524 -0.688 -29.230 1.00 55.66 400 LEU A CA 1
ATOM 3061 C C . LEU A 1 400 ? 9.227 -1.108 -30.675 1.00 55.66 400 LEU A C 1
ATOM 3063 O O . LEU A 1 400 ? 10.083 -1.697 -31.323 1.00 55.66 400 LEU A O 1
ATOM 3067 N N . GLY A 1 401 ? 8.033 -0.788 -31.187 1.00 55.16 401 GLY A N 1
ATOM 3068 C CA . GLY A 1 401 ? 7.610 -1.162 -32.539 1.00 55.16 401 GLY A CA 1
ATOM 3069 C C . GLY A 1 401 ? 8.296 -0.377 -33.663 1.00 55.16 401 GLY A C 1
ATOM 3070 O O . GLY A 1 401 ? 8.287 -0.836 -34.803 1.00 55.16 401 GLY A O 1
ATOM 3071 N N . SER A 1 402 ? 8.886 0.785 -33.364 1.00 61.47 402 SER A N 1
ATOM 3072 C CA . SER A 1 402 ? 9.640 1.596 -34.332 1.00 61.47 402 SER A CA 1
ATOM 3073 C C . SER A 1 402 ? 11.153 1.576 -34.085 1.00 61.47 402 SER A C 1
ATOM 3075 O O . SER A 1 402 ? 11.927 1.955 -34.970 1.00 61.47 402 SER A O 1
ATOM 3077 N N . TYR A 1 403 ? 11.593 1.122 -32.904 1.00 74.38 403 TYR A N 1
ATOM 3078 C CA . TYR A 1 403 ? 13.007 1.063 -32.569 1.00 74.38 403 TYR A CA 1
ATOM 3079 C C . TYR A 1 403 ? 13.718 -0.075 -33.300 1.00 74.38 403 TYR A C 1
ATOM 3081 O O . TYR A 1 403 ? 13.349 -1.240 -33.186 1.00 74.38 403 TYR A O 1
ATOM 3089 N N . THR A 1 404 ? 14.790 0.266 -34.013 1.00 79.31 404 THR A N 1
ATOM 3090 C CA . THR A 1 404 ? 15.701 -0.711 -34.615 1.00 79.31 404 THR A CA 1
ATOM 3091 C C . THR A 1 404 ? 16.994 -0.730 -33.798 1.00 79.31 404 THR A C 1
ATOM 3093 O O . THR A 1 404 ? 17.703 0.279 -33.814 1.00 79.31 404 THR A O 1
ATOM 3096 N N . PRO A 1 405 ? 17.313 -1.832 -33.090 1.00 82.38 405 PRO A N 1
ATOM 3097 C CA . PRO A 1 405 ? 18.541 -1.935 -32.306 1.00 82.38 405 PRO A CA 1
ATOM 3098 C C . PRO A 1 405 ? 19.794 -1.710 -33.155 1.00 82.38 405 PRO A C 1
ATOM 3100 O O . PRO A 1 405 ? 19.883 -2.177 -34.294 1.00 82.38 405 PRO A O 1
ATOM 3103 N N . SER A 1 406 ? 20.776 -1.007 -32.590 1.00 86.00 406 SER A N 1
ATOM 3104 C CA . SER A 1 406 ? 22.084 -0.823 -33.220 1.00 86.00 406 SER A CA 1
ATOM 3105 C C . SER A 1 406 ? 22.892 -2.129 -33.231 1.00 86.00 406 SER A C 1
ATOM 3107 O O . SER A 1 406 ? 22.545 -3.107 -32.566 1.00 86.00 406 SER A O 1
ATOM 3109 N N . GLU A 1 407 ? 24.027 -2.151 -33.938 1.00 86.00 407 GLU A N 1
ATOM 3110 C CA . GLU A 1 407 ? 24.959 -3.291 -33.909 1.00 86.00 407 GLU A CA 1
ATOM 3111 C C . GLU A 1 407 ? 25.427 -3.625 -32.479 1.00 86.00 407 GLU A C 1
ATOM 3113 O O . GLU A 1 407 ? 25.544 -4.795 -32.119 1.00 86.00 407 GLU A O 1
ATOM 3118 N N . ARG A 1 408 ? 25.614 -2.603 -31.632 1.00 82.88 408 ARG A N 1
ATOM 3119 C CA . ARG A 1 408 ? 26.027 -2.756 -30.225 1.00 82.88 408 ARG A CA 1
ATOM 3120 C C . ARG A 1 408 ? 24.918 -3.315 -29.337 1.00 82.88 408 ARG A C 1
ATOM 3122 O O . ARG A 1 408 ? 25.194 -3.899 -28.292 1.00 82.88 408 ARG A O 1
ATOM 3129 N N . GLU A 1 409 ? 23.669 -3.162 -29.757 1.00 87.25 409 GLU A N 1
ATOM 3130 C CA . GLU A 1 409 ? 22.491 -3.593 -29.010 1.00 87.25 409 GLU A CA 1
ATOM 3131 C C . GLU A 1 409 ? 21.866 -4.882 -29.548 1.00 87.25 409 GLU A C 1
ATOM 3133 O O . GLU A 1 409 ? 20.847 -5.329 -29.020 1.00 87.25 409 GLU A O 1
ATOM 3138 N N . GLN A 1 410 ? 22.489 -5.538 -30.535 1.00 85.62 410 GLN A N 1
ATOM 3139 C CA . GLN A 1 410 ? 22.014 -6.830 -31.045 1.00 85.62 410 GLN A CA 1
ATOM 3140 C C . GLN A 1 410 ? 21.855 -7.880 -29.938 1.00 85.62 410 GLN A C 1
ATOM 3142 O O . GLN A 1 410 ? 20.950 -8.708 -29.995 1.00 85.62 410 GLN A O 1
ATOM 3147 N N . GLN A 1 411 ? 22.673 -7.801 -28.886 1.00 86.31 411 GLN A N 1
ATOM 3148 C CA . GLN A 1 411 ? 22.562 -8.663 -27.707 1.00 86.31 411 GLN A CA 1
ATOM 3149 C C . GLN A 1 411 ? 21.216 -8.549 -26.966 1.00 86.31 411 GLN A C 1
ATOM 3151 O O . GLN A 1 411 ? 20.822 -9.490 -26.281 1.00 86.31 411 GLN A O 1
ATOM 3156 N N . PHE A 1 412 ? 20.492 -7.433 -27.113 1.00 86.00 412 PHE A N 1
ATOM 3157 C CA . PHE A 1 412 ? 19.188 -7.214 -26.485 1.00 86.00 412 PHE A CA 1
ATOM 3158 C C . PHE A 1 412 ? 18.005 -7.558 -27.404 1.00 86.00 412 PHE A C 1
ATOM 3160 O O . PHE A 1 412 ? 16.872 -7.581 -26.931 1.00 86.00 412 PHE A O 1
ATOM 3167 N N . VAL A 1 413 ? 18.236 -7.865 -28.689 1.00 82.00 413 VAL A N 1
ATOM 3168 C CA . VAL A 1 413 ? 17.179 -8.242 -29.653 1.00 82.00 413 VAL A CA 1
ATOM 3169 C C . VAL A 1 413 ? 16.308 -9.404 -29.155 1.00 82.00 413 VAL A C 1
ATOM 3171 O O . VAL A 1 413 ? 15.086 -9.266 -29.229 1.00 82.00 413 VAL A O 1
ATOM 3174 N N . PRO A 1 414 ? 16.859 -10.487 -28.561 1.00 83.69 414 PRO A N 1
ATOM 3175 C CA . PRO A 1 414 ? 16.030 -11.577 -28.044 1.00 83.69 414 PRO A CA 1
ATOM 3176 C C . PRO A 1 414 ? 15.010 -11.121 -26.992 1.00 83.69 414 PRO A C 1
ATOM 3178 O O . PRO A 1 414 ? 13.922 -11.677 -26.910 1.00 83.69 414 PRO A O 1
ATOM 3181 N N . LEU A 1 415 ? 15.310 -10.064 -26.220 1.00 78.62 415 LEU A N 1
ATOM 3182 C CA . LEU A 1 415 ? 14.365 -9.522 -25.239 1.00 78.62 415 LEU A CA 1
ATOM 3183 C C . LEU A 1 415 ? 13.127 -8.918 -25.898 1.00 78.62 415 LEU A C 1
ATOM 3185 O O . LEU A 1 415 ? 12.048 -8.983 -25.317 1.00 78.62 415 LEU A O 1
ATOM 3189 N N . LEU A 1 416 ? 13.279 -8.318 -27.081 1.00 73.94 416 LEU A N 1
ATOM 3190 C CA . LEU A 1 416 ? 12.162 -7.757 -27.838 1.00 73.94 416 LEU A CA 1
ATOM 3191 C C . LEU A 1 416 ? 11.262 -8.879 -28.354 1.00 73.94 416 LEU A C 1
ATOM 3193 O O . LEU A 1 416 ? 10.049 -8.821 -28.161 1.00 73.94 416 LEU A O 1
ATOM 3197 N N . GLU A 1 417 ? 11.863 -9.927 -28.917 1.00 73.62 417 GLU A N 1
ATOM 3198 C CA . GLU A 1 417 ? 11.156 -11.092 -29.460 1.00 73.62 417 GLU A CA 1
ATOM 3199 C C . GLU A 1 417 ? 10.417 -11.881 -28.367 1.00 73.62 417 GLU A C 1
ATOM 3201 O O . GLU A 1 417 ? 9.225 -12.151 -28.510 1.00 73.62 417 GLU A O 1
ATOM 3206 N N . ASP A 1 418 ? 11.073 -12.158 -27.235 1.00 67.00 418 ASP A N 1
ATOM 3207 C CA . ASP A 1 418 ? 10.487 -12.880 -26.095 1.00 67.00 418 ASP A CA 1
ATOM 3208 C C . ASP A 1 418 ? 9.384 -12.078 -25.379 1.00 67.00 418 ASP A C 1
ATOM 3210 O O . ASP A 1 418 ? 8.546 -12.636 -24.665 1.00 67.00 418 ASP A O 1
ATOM 3214 N N . SER A 1 419 ? 9.384 -10.749 -25.535 1.00 63.09 419 SER A N 1
ATOM 3215 C CA . SER A 1 419 ? 8.399 -9.856 -24.914 1.00 63.09 419 SER A CA 1
ATOM 3216 C C . SER A 1 419 ? 7.136 -9.639 -25.755 1.00 63.09 419 SER A C 1
ATOM 3218 O O . SER A 1 419 ? 6.123 -9.172 -25.212 1.00 63.09 419 SER A O 1
ATOM 3220 N N . ALA A 1 420 ? 7.177 -10.003 -27.042 1.00 59.53 420 ALA A N 1
ATOM 3221 C CA . ALA A 1 420 ? 6.087 -9.805 -27.989 1.00 59.53 420 ALA A CA 1
ATOM 3222 C C . ALA A 1 420 ? 4.808 -10.517 -27.509 1.00 59.53 420 ALA A C 1
ATOM 3224 O O . ALA A 1 420 ? 4.774 -11.729 -27.304 1.00 59.53 420 ALA A O 1
ATOM 3225 N N . GLY A 1 421 ? 3.741 -9.745 -27.281 1.00 56.25 421 GLY A N 1
ATOM 3226 C CA . GLY A 1 421 ? 2.440 -10.251 -26.822 1.00 56.25 421 GLY A CA 1
ATOM 3227 C C . GLY A 1 421 ? 2.306 -10.548 -25.319 1.00 56.25 421 GLY A C 1
ATOM 3228 O O . GLY A 1 421 ? 1.183 -10.719 -24.852 1.00 56.25 421 GLY A O 1
ATOM 3229 N N . VAL A 1 422 ? 3.394 -10.561 -24.536 1.00 54.00 422 VAL A N 1
ATOM 3230 C CA . VAL A 1 422 ? 3.346 -10.785 -23.069 1.00 54.00 422 VAL A CA 1
ATOM 3231 C C . VAL A 1 422 ? 3.568 -9.484 -22.284 1.00 54.00 422 VAL A C 1
ATOM 3233 O O . VAL A 1 422 ? 2.980 -9.292 -21.220 1.00 54.00 422 VAL A O 1
ATOM 3236 N N . ASN A 1 423 ? 4.381 -8.566 -22.817 1.00 54.53 423 ASN A N 1
ATOM 3237 C CA . ASN A 1 423 ? 4.920 -7.404 -22.094 1.00 54.53 423 ASN A CA 1
ATOM 3238 C C . ASN A 1 423 ? 4.793 -6.062 -22.841 1.00 54.53 423 ASN A C 1
ATOM 3240 O O . ASN A 1 423 ? 5.228 -5.030 -22.318 1.00 54.53 423 ASN A O 1
ATOM 3244 N N . ASP A 1 424 ? 4.187 -6.082 -24.029 1.00 53.88 424 ASP A N 1
ATOM 3245 C CA . ASP A 1 424 ? 4.276 -5.052 -25.081 1.00 53.88 424 ASP A CA 1
ATOM 3246 C C . ASP A 1 424 ? 3.881 -3.631 -24.628 1.00 53.88 424 ASP A C 1
ATOM 3248 O O . ASP A 1 424 ? 4.303 -2.619 -25.176 1.00 53.88 424 ASP A O 1
ATOM 3252 N N . VAL A 1 425 ? 3.075 -3.525 -23.571 1.00 53.25 425 VAL A N 1
ATOM 3253 C CA . VAL A 1 425 ? 2.490 -2.246 -23.152 1.00 53.25 425 VAL A CA 1
ATOM 3254 C C . VAL A 1 425 ? 3.183 -1.625 -21.930 1.00 53.25 425 VAL A C 1
ATOM 3256 O O . VAL A 1 425 ? 3.017 -0.424 -21.663 1.00 53.25 425 VAL A O 1
ATOM 3259 N N . PHE A 1 426 ? 3.944 -2.425 -21.176 1.00 57.84 426 PHE A N 1
ATOM 3260 C CA . PHE A 1 426 ? 4.592 -2.004 -19.931 1.00 57.84 426 PHE A CA 1
ATOM 3261 C C . PHE A 1 426 ? 6.105 -1.882 -20.055 1.00 57.84 426 PHE A C 1
ATOM 3263 O O . PHE A 1 426 ? 6.677 -1.013 -19.409 1.00 57.84 426 PHE A O 1
ATOM 3270 N N . ASN A 1 427 ? 6.763 -2.709 -20.862 1.00 68.06 427 ASN A N 1
ATOM 3271 C CA . ASN A 1 427 ? 8.218 -2.747 -20.879 1.00 68.06 427 ASN A CA 1
ATOM 3272 C C . ASN A 1 427 ? 8.761 -2.186 -22.189 1.00 68.06 427 ASN A C 1
ATOM 3274 O O . ASN A 1 427 ? 8.270 -2.509 -23.260 1.00 68.06 427 ASN A O 1
ATOM 3278 N N . ASN A 1 428 ? 9.802 -1.368 -22.085 1.00 80.12 428 ASN A N 1
ATOM 3279 C CA . ASN A 1 428 ? 10.649 -1.003 -23.211 1.00 80.12 428 ASN A CA 1
ATOM 3280 C C . ASN A 1 428 ? 12.020 -1.682 -23.085 1.00 80.12 428 ASN A C 1
ATOM 3282 O O . ASN A 1 428 ? 12.297 -2.316 -22.064 1.00 80.12 428 ASN A O 1
ATOM 3286 N N . LEU A 1 429 ? 12.887 -1.542 -24.092 1.00 84.75 429 LEU A N 1
ATOM 3287 C CA . LEU A 1 429 ? 14.169 -2.254 -24.149 1.00 84.75 429 LEU A CA 1
ATOM 3288 C C . LEU A 1 429 ? 15.017 -2.008 -22.895 1.00 84.75 429 LEU A C 1
ATOM 3290 O O . LEU A 1 429 ? 15.590 -2.938 -22.332 1.00 84.75 429 LEU A O 1
ATOM 3294 N N . PHE A 1 430 ? 15.010 -0.772 -22.392 1.00 87.75 430 PHE A N 1
ATOM 3295 C CA . PHE A 1 430 ? 15.681 -0.398 -21.150 1.00 87.75 430 PHE A CA 1
ATOM 3296 C C . PHE A 1 430 ? 15.129 -1.145 -19.924 1.00 87.75 430 PHE A C 1
ATOM 3298 O O . PHE A 1 430 ? 15.900 -1.681 -19.125 1.00 87.75 430 PHE A O 1
ATOM 3305 N N . ILE A 1 431 ? 13.803 -1.220 -19.767 1.00 86.50 431 ILE A N 1
ATOM 3306 C CA . ILE A 1 431 ? 13.168 -1.952 -18.659 1.00 86.50 431 ILE A CA 1
ATOM 3307 C C . ILE A 1 43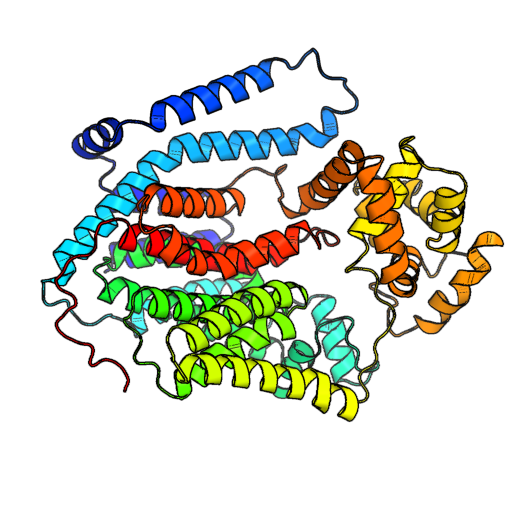1 ? 13.387 -3.465 -18.784 1.00 86.50 431 ILE A C 1
ATOM 3309 O O . ILE A 1 431 ? 13.610 -4.129 -17.770 1.00 86.50 431 ILE A O 1
ATOM 3313 N N . LEU A 1 432 ? 13.357 -4.021 -19.996 1.00 86.19 432 LEU A N 1
ATOM 3314 C CA . LEU A 1 432 ? 13.619 -5.444 -20.229 1.00 86.19 432 LEU A CA 1
ATOM 3315 C C . LEU A 1 432 ? 15.069 -5.803 -19.881 1.00 86.19 432 LEU A C 1
ATOM 3317 O O . LEU A 1 432 ? 15.291 -6.719 -19.088 1.00 86.19 432 LEU A O 1
ATOM 3321 N N . ALA A 1 433 ? 16.041 -5.031 -20.377 1.00 88.62 433 ALA A N 1
ATOM 3322 C CA . ALA A 1 433 ? 17.465 -5.238 -20.108 1.00 88.62 433 ALA A CA 1
ATOM 3323 C C . ALA A 1 433 ? 17.789 -5.120 -18.610 1.00 88.62 433 ALA A C 1
ATOM 3325 O O . ALA A 1 433 ? 18.445 -5.991 -18.028 1.00 88.62 433 ALA A O 1
ATOM 3326 N N . ALA A 1 434 ? 17.231 -4.105 -17.941 1.00 89.00 434 ALA A N 1
ATOM 3327 C CA . ALA A 1 434 ? 17.350 -3.970 -16.492 1.00 89.00 434 ALA A CA 1
ATOM 3328 C C . ALA A 1 434 ? 16.729 -5.171 -15.749 1.00 89.00 434 ALA A C 1
ATOM 3330 O O . ALA A 1 434 ? 17.238 -5.609 -14.715 1.00 89.00 434 ALA A O 1
ATOM 3331 N N . GLY A 1 435 ? 15.633 -5.724 -16.277 1.00 86.81 435 GLY A N 1
ATOM 3332 C CA . GLY A 1 435 ? 14.954 -6.903 -15.745 1.00 86.81 435 GLY A CA 1
ATOM 3333 C C . GLY A 1 435 ? 15.740 -8.205 -15.894 1.00 86.81 435 GLY A C 1
ATOM 3334 O O . GLY A 1 435 ? 15.652 -9.050 -15.002 1.00 86.81 435 GLY A O 1
ATOM 3335 N N . GLN A 1 436 ? 16.515 -8.359 -16.967 1.00 87.56 436 GLN A N 1
ATOM 3336 C CA . GLN A 1 436 ? 17.357 -9.533 -17.203 1.00 87.56 436 GLN A CA 1
ATOM 3337 C C . GLN A 1 436 ? 18.575 -9.552 -16.267 1.00 87.56 436 GLN A C 1
ATOM 3339 O O . GLN A 1 436 ? 18.924 -10.596 -15.720 1.00 87.56 436 GLN A O 1
ATOM 3344 N N . ASN A 1 437 ? 19.169 -8.384 -16.001 1.00 85.12 437 ASN A N 1
ATOM 3345 C CA . ASN A 1 437 ? 20.458 -8.272 -15.314 1.00 85.12 437 ASN A CA 1
ATOM 3346 C C . ASN A 1 437 ? 20.384 -7.675 -13.892 1.00 85.12 437 ASN A C 1
ATOM 3348 O O . ASN A 1 437 ? 21.323 -7.026 -13.426 1.00 85.12 437 ASN A O 1
ATOM 3352 N N . LYS A 1 438 ? 19.278 -7.898 -13.165 1.00 88.81 438 LYS A N 1
ATOM 3353 C CA . LYS A 1 438 ? 18.966 -7.250 -11.866 1.00 88.81 438 LYS A CA 1
ATOM 3354 C C . LYS A 1 438 ? 20.123 -7.237 -10.859 1.00 88.81 438 LYS A C 1
ATOM 3356 O O . LYS A 1 438 ? 20.369 -6.216 -10.220 1.00 88.81 438 LYS A O 1
ATOM 3361 N N . ALA A 1 439 ? 20.798 -8.375 -10.678 1.00 90.56 439 ALA A N 1
ATOM 3362 C CA . ALA A 1 439 ? 21.837 -8.529 -9.659 1.00 90.56 439 ALA A CA 1
ATOM 3363 C C . ALA A 1 439 ? 23.113 -7.748 -10.003 1.00 90.56 439 ALA A C 1
ATOM 3365 O O . ALA A 1 439 ? 23.634 -7.031 -9.150 1.00 90.56 439 ALA A O 1
ATOM 3366 N N . GLU A 1 440 ? 23.593 -7.858 -11.243 1.00 94.12 440 GLU A N 1
ATOM 3367 C CA . GLU A 1 440 ? 24.783 -7.134 -11.705 1.00 94.12 440 GLU A CA 1
ATOM 3368 C C . GLU A 1 440 ? 24.533 -5.629 -11.784 1.00 94.12 440 GLU A C 1
ATOM 3370 O O . GLU A 1 440 ? 25.369 -4.839 -11.352 1.00 94.12 440 GLU A O 1
ATOM 3375 N N . LEU A 1 441 ? 23.338 -5.231 -12.219 1.00 93.69 441 LEU A N 1
ATOM 3376 C CA . LEU A 1 441 ? 22.921 -3.836 -12.250 1.00 93.69 441 LEU A CA 1
ATOM 3377 C C . LEU A 1 441 ? 22.902 -3.219 -10.844 1.00 93.69 441 LEU A C 1
ATOM 3379 O O . LEU A 1 441 ? 23.420 -2.122 -10.641 1.00 93.69 441 LEU A O 1
ATOM 3383 N N . LEU A 1 442 ? 22.373 -3.935 -9.846 1.00 92.12 442 LEU A N 1
ATOM 3384 C CA . LEU A 1 442 ? 22.411 -3.473 -8.458 1.00 92.12 442 LEU A CA 1
ATOM 3385 C C . LEU A 1 442 ? 23.851 -3.358 -7.934 1.00 92.12 442 LEU A C 1
ATOM 3387 O O . LEU A 1 442 ? 24.163 -2.392 -7.242 1.00 92.12 442 LEU A O 1
ATOM 3391 N N . ARG A 1 443 ? 24.732 -4.314 -8.262 1.00 95.44 443 ARG A N 1
ATOM 3392 C CA . ARG A 1 443 ? 26.150 -4.259 -7.868 1.00 95.44 443 ARG A CA 1
ATOM 3393 C C . ARG A 1 443 ? 26.846 -3.037 -8.460 1.00 95.44 443 ARG A C 1
ATOM 3395 O O . ARG A 1 443 ? 27.428 -2.266 -7.702 1.00 95.44 443 ARG A O 1
ATOM 3402 N N . LEU A 1 444 ? 26.714 -2.821 -9.770 1.00 96.44 444 LEU A N 1
ATOM 3403 C CA . LEU A 1 444 ? 27.286 -1.658 -10.449 1.00 96.44 444 LEU A CA 1
ATOM 3404 C C . LEU A 1 444 ? 26.746 -0.349 -9.859 1.00 96.44 444 LEU A C 1
ATOM 3406 O O . LEU A 1 444 ? 27.518 0.559 -9.562 1.00 96.44 444 LEU A O 1
ATOM 3410 N N . TYR A 1 445 ? 25.437 -0.264 -9.608 1.00 94.56 445 TYR A N 1
ATOM 3411 C CA . TYR A 1 445 ? 24.855 0.912 -8.965 1.00 94.56 445 TYR A CA 1
ATOM 3412 C C . TYR A 1 445 ? 25.445 1.173 -7.575 1.00 94.56 445 TYR A C 1
ATOM 3414 O O . TYR A 1 445 ? 25.726 2.320 -7.248 1.00 94.56 445 TYR A O 1
ATOM 3422 N N . LEU A 1 446 ? 25.649 0.141 -6.749 1.00 94.94 446 LEU A N 1
ATOM 3423 C CA . LEU A 1 446 ? 26.235 0.305 -5.415 1.00 94.94 446 LEU A CA 1
ATOM 3424 C C . LEU A 1 446 ? 27.695 0.772 -5.477 1.00 94.94 446 LEU A C 1
ATOM 3426 O O . LEU A 1 446 ? 28.083 1.637 -4.694 1.00 94.94 446 LEU A O 1
ATOM 3430 N N . GLU A 1 447 ? 28.486 0.250 -6.415 1.00 96.19 447 GLU A N 1
ATOM 3431 C CA . GLU A 1 447 ? 29.854 0.723 -6.662 1.00 96.19 447 GLU A CA 1
ATOM 3432 C C . GLU A 1 447 ? 29.860 2.212 -7.045 1.00 96.19 447 GLU A C 1
ATOM 3434 O O . GLU A 1 447 ? 30.553 3.017 -6.419 1.00 96.19 447 GLU A O 1
ATOM 3439 N N . LEU A 1 448 ? 29.020 2.594 -8.013 1.00 95.69 448 LEU A N 1
ATOM 3440 C CA . LEU A 1 448 ? 28.886 3.982 -8.457 1.00 95.69 448 LEU A CA 1
ATOM 3441 C C . LEU A 1 448 ? 28.288 4.885 -7.376 1.00 95.69 448 LEU A C 1
ATOM 3443 O O . LEU A 1 448 ? 28.633 6.060 -7.314 1.00 95.69 448 LEU A O 1
ATOM 3447 N N . PHE A 1 449 ? 27.418 4.370 -6.506 1.00 93.75 449 PHE A N 1
ATOM 3448 C CA . PHE A 1 449 ? 26.874 5.113 -5.370 1.00 93.75 449 PHE A CA 1
ATOM 3449 C C . PHE A 1 449 ? 27.973 5.486 -4.377 1.00 93.75 449 PHE A C 1
ATOM 3451 O O . PHE A 1 449 ? 27.977 6.605 -3.872 1.00 93.75 449 PHE A O 1
ATOM 3458 N N . LEU A 1 450 ? 28.910 4.578 -4.097 1.00 94.50 450 LEU A N 1
ATOM 3459 C CA . LEU A 1 450 ? 30.021 4.854 -3.184 1.00 94.50 450 LEU A CA 1
ATOM 3460 C C . LEU A 1 450 ? 30.988 5.903 -3.749 1.00 94.50 450 LEU A C 1
ATOM 3462 O O . LEU A 1 450 ? 31.521 6.699 -2.980 1.00 94.50 450 LEU A O 1
ATOM 3466 N N . GLN A 1 451 ? 31.173 5.932 -5.071 1.00 94.94 451 GLN A N 1
ATOM 3467 C CA . GLN A 1 451 ? 31.992 6.931 -5.772 1.00 94.94 451 GLN A CA 1
ATOM 3468 C C . GLN A 1 451 ? 31.256 8.272 -5.941 1.00 94.94 451 GLN A C 1
ATOM 3470 O O . GLN A 1 451 ? 31.834 9.339 -5.769 1.00 94.94 451 GLN A O 1
ATOM 3475 N N . ASN A 1 452 ? 29.948 8.226 -6.208 1.00 92.62 452 ASN A N 1
ATOM 3476 C CA . ASN A 1 452 ? 29.114 9.379 -6.551 1.00 92.62 452 ASN A CA 1
ATOM 3477 C C . ASN A 1 452 ? 27.903 9.540 -5.609 1.00 92.62 452 ASN A C 1
ATOM 3479 O O . ASN A 1 452 ? 26.761 9.648 -6.079 1.00 92.62 452 ASN A O 1
ATOM 3483 N N . PRO A 1 453 ? 28.089 9.589 -4.275 1.00 88.69 453 PRO A N 1
ATOM 3484 C CA . PRO A 1 453 ? 26.979 9.497 -3.325 1.00 88.69 453 PRO A CA 1
ATOM 3485 C C . PRO A 1 453 ? 25.996 10.662 -3.459 1.00 88.69 453 PRO A C 1
ATOM 3487 O O . PRO A 1 453 ? 24.782 10.473 -3.357 1.00 88.69 453 PRO A O 1
ATOM 3490 N N . TRP A 1 454 ? 26.497 11.869 -3.738 1.00 82.88 454 TRP A N 1
ATOM 3491 C CA . TRP A 1 454 ? 25.660 13.056 -3.908 1.00 82.88 454 TRP A CA 1
ATOM 3492 C C . TRP A 1 454 ? 24.778 12.976 -5.159 1.00 82.88 454 TRP A C 1
ATOM 3494 O O . TRP A 1 454 ? 23.571 13.228 -5.097 1.00 82.88 454 TRP A O 1
ATOM 3504 N N . LEU A 1 455 ? 25.375 12.582 -6.285 1.00 82.50 455 LEU A N 1
ATOM 3505 C CA . LEU A 1 455 ? 24.694 12.473 -7.569 1.00 82.50 455 LEU A CA 1
ATOM 3506 C C . LEU A 1 455 ? 23.611 11.391 -7.531 1.00 82.50 455 LEU A C 1
ATOM 3508 O O . LEU A 1 455 ? 22.455 11.661 -7.860 1.00 82.50 455 LEU A O 1
ATOM 3512 N N . CYS A 1 456 ? 23.959 10.199 -7.044 1.00 83.56 456 CYS A N 1
ATOM 3513 C CA . CYS A 1 456 ? 23.026 9.086 -6.916 1.00 83.56 456 CYS A CA 1
ATOM 3514 C C . CYS A 1 456 ? 21.875 9.403 -5.949 1.00 83.56 456 CYS A C 1
ATOM 3516 O O . CYS A 1 456 ? 20.719 9.101 -6.245 1.00 83.56 456 CYS A O 1
ATOM 3518 N N . THR A 1 457 ? 22.160 10.073 -4.826 1.00 80.44 457 THR A N 1
ATOM 3519 C CA . THR A 1 457 ? 21.119 10.516 -3.881 1.00 80.44 457 THR A CA 1
ATOM 3520 C C . THR A 1 457 ? 20.194 11.552 -4.515 1.00 80.44 457 THR A C 1
ATOM 3522 O O . THR A 1 457 ? 18.975 11.474 -4.360 1.00 80.44 457 THR A O 1
ATOM 3525 N N . THR A 1 458 ? 20.747 12.501 -5.273 1.00 75.69 458 THR A N 1
ATOM 3526 C CA . THR A 1 458 ? 19.958 13.529 -5.963 1.00 75.69 458 THR A CA 1
ATOM 3527 C C . THR A 1 458 ? 19.030 12.909 -7.003 1.00 75.69 458 THR A C 1
ATOM 3529 O O . THR A 1 458 ? 17.872 13.310 -7.096 1.00 75.69 458 THR A O 1
ATOM 3532 N N . GLU A 1 459 ? 19.478 11.889 -7.734 1.00 76.69 459 GLU A N 1
ATOM 3533 C CA . GLU A 1 459 ? 18.621 11.194 -8.697 1.00 76.69 459 GLU A CA 1
ATOM 3534 C C . GLU A 1 459 ? 17.528 10.357 -8.031 1.00 76.69 459 GLU A C 1
ATOM 3536 O O . GLU A 1 459 ? 16.383 10.402 -8.482 1.00 76.69 459 GLU A O 1
ATOM 3541 N N . ILE A 1 460 ? 17.811 9.688 -6.904 1.00 75.31 460 ILE A N 1
ATOM 3542 C CA . ILE A 1 460 ? 16.757 9.048 -6.097 1.00 75.31 460 ILE A CA 1
ATOM 3543 C C . ILE A 1 460 ? 15.697 10.086 -5.701 1.00 75.31 460 ILE A C 1
ATOM 3545 O O . ILE A 1 460 ? 14.497 9.852 -5.877 1.00 75.31 460 ILE A O 1
ATOM 3549 N N . LEU A 1 461 ? 16.114 11.247 -5.190 1.00 71.81 461 LEU A N 1
ATOM 3550 C CA . LEU A 1 461 ? 15.194 12.314 -4.787 1.00 71.81 461 LEU A CA 1
ATOM 3551 C C . LEU A 1 461 ? 14.410 12.880 -5.981 1.00 71.81 461 LEU A C 1
ATOM 3553 O O . LEU A 1 461 ? 13.208 13.137 -5.868 1.00 71.81 461 LEU A O 1
ATOM 3557 N N . ARG A 1 462 ? 15.051 13.024 -7.143 1.00 69.62 462 ARG A N 1
ATOM 3558 C CA . ARG A 1 462 ? 14.422 13.506 -8.378 1.00 69.62 462 ARG A CA 1
ATOM 3559 C C . ARG A 1 462 ? 13.359 12.540 -8.892 1.00 69.62 462 ARG A C 1
ATOM 3561 O O . ARG A 1 462 ? 12.258 12.979 -9.219 1.00 69.62 462 ARG A O 1
ATOM 3568 N N . ASN A 1 463 ? 13.651 11.242 -8.889 1.00 67.88 463 ASN A N 1
ATOM 3569 C CA . ASN A 1 463 ? 12.695 10.197 -9.262 1.00 67.88 463 ASN A CA 1
ATOM 3570 C C . ASN A 1 463 ? 11.490 10.175 -8.312 1.00 67.88 463 ASN A C 1
ATOM 3572 O O . ASN A 1 463 ? 10.358 9.952 -8.730 1.00 67.88 463 ASN A O 1
ATOM 3576 N N . ASN A 1 464 ? 11.711 10.502 -7.040 1.00 65.94 464 ASN A N 1
ATOM 3577 C CA . ASN A 1 464 ? 10.644 10.609 -6.055 1.00 65.94 464 ASN A CA 1
ATOM 3578 C C . ASN A 1 464 ? 9.827 11.909 -6.193 1.00 65.94 464 ASN A C 1
ATOM 3580 O O . ASN A 1 464 ? 8.624 11.904 -5.969 1.00 65.94 464 ASN A O 1
ATOM 3584 N N . THR A 1 465 ? 10.417 13.027 -6.600 1.00 59.06 465 THR A N 1
ATOM 3585 C CA . THR A 1 465 ? 9.780 14.360 -6.554 1.00 59.06 465 THR A CA 1
ATOM 3586 C C . THR A 1 465 ? 8.338 14.407 -7.098 1.00 59.06 465 THR A C 1
ATOM 3588 O O . THR A 1 465 ? 7.459 14.996 -6.463 1.00 59.06 465 THR A O 1
ATOM 3591 N N . ASN A 1 466 ? 8.071 13.722 -8.214 1.00 54.59 466 ASN A N 1
ATOM 3592 C CA . ASN A 1 466 ? 6.743 13.648 -8.830 1.00 54.59 466 ASN A CA 1
ATOM 3593 C C . ASN A 1 466 ? 5.769 12.710 -8.090 1.00 54.59 466 ASN A C 1
ATOM 3595 O O . ASN A 1 466 ? 4.597 13.061 -7.943 1.00 54.59 466 ASN A O 1
ATOM 3599 N N . VAL A 1 467 ? 6.238 11.563 -7.567 1.00 58.22 467 VAL A N 1
ATOM 3600 C CA . VAL A 1 467 ? 5.445 10.664 -6.691 1.00 58.22 467 VAL A CA 1
ATOM 3601 C C . VAL A 1 467 ? 4.921 11.444 -5.483 1.00 58.22 467 VAL A C 1
ATOM 3603 O O . VAL A 1 467 ? 3.763 11.313 -5.077 1.00 58.22 467 VAL A O 1
ATOM 3606 N N . TRP A 1 468 ? 5.788 12.288 -4.919 1.00 55.91 468 TRP A N 1
ATOM 3607 C CA . TRP A 1 468 ? 5.517 13.053 -3.710 1.00 55.91 468 TRP A CA 1
ATOM 3608 C C . TRP A 1 468 ? 4.802 14.391 -4.002 1.00 55.91 468 TRP A C 1
ATOM 3610 O O . TRP A 1 468 ? 4.434 15.091 -3.059 1.00 55.91 468 TRP A O 1
ATOM 3620 N N . ARG A 1 469 ? 4.546 14.737 -5.280 1.00 55.62 469 ARG A N 1
ATOM 3621 C CA . ARG A 1 469 ? 3.857 15.969 -5.736 1.00 55.62 469 ARG A CA 1
ATOM 3622 C C . ARG A 1 469 ? 4.230 17.212 -4.919 1.00 55.62 469 ARG A C 1
ATOM 3624 O O . ARG A 1 469 ? 3.372 18.032 -4.581 1.00 55.62 469 ARG A O 1
ATOM 3631 N N . LEU A 1 470 ? 5.507 17.325 -4.550 1.00 50.22 470 LEU A N 1
ATOM 3632 C CA . LEU A 1 470 ? 5.992 18.413 -3.696 1.00 50.22 470 LEU A CA 1
ATOM 3633 C C . LEU A 1 470 ? 5.834 19.771 -4.403 1.00 50.22 470 LEU A C 1
ATOM 3635 O O . LEU A 1 470 ? 5.737 20.805 -3.750 1.00 50.22 470 LEU A O 1
ATOM 3639 N N . ASP A 1 471 ? 5.708 19.735 -5.729 1.00 45.53 471 ASP A N 1
ATOM 3640 C CA . ASP A 1 471 ? 5.503 20.842 -6.649 1.00 45.53 471 ASP A CA 1
ATOM 3641 C C . ASP A 1 471 ? 4.062 21.382 -6.722 1.00 45.53 471 ASP A C 1
ATOM 3643 O O . ASP A 1 471 ? 3.879 22.574 -6.964 1.00 45.53 471 ASP A O 1
ATOM 3647 N N . ARG A 1 472 ? 3.028 20.556 -6.487 1.00 48.78 472 ARG A N 1
ATOM 3648 C CA . ARG A 1 472 ? 1.606 20.936 -6.688 1.00 48.78 472 ARG A CA 1
ATOM 3649 C C . ARG A 1 472 ? 0.852 21.359 -5.424 1.00 48.78 472 ARG A C 1
ATOM 3651 O O . ARG A 1 472 ? -0.378 21.352 -5.397 1.00 48.78 472 ARG A O 1
ATOM 3658 N N . GLY A 1 473 ? 1.583 21.801 -4.404 1.00 44.31 473 GLY A N 1
ATOM 3659 C CA . GLY A 1 473 ? 1.018 22.367 -3.182 1.00 44.31 473 GLY A CA 1
ATOM 3660 C C . GLY A 1 473 ? 0.585 21.307 -2.169 1.00 44.31 473 GLY A C 1
ATOM 3661 O O . GLY A 1 473 ? -0.125 20.344 -2.462 1.00 44.31 473 GLY A O 1
ATOM 3662 N N . LEU A 1 474 ? 1.000 21.510 -0.922 1.00 49.78 474 LEU A N 1
ATOM 3663 C CA . LEU A 1 474 ? 0.620 20.665 0.201 1.00 49.78 474 LEU A CA 1
ATOM 3664 C C . LEU A 1 474 ? -0.774 21.038 0.689 1.00 49.78 474 LEU A C 1
ATOM 3666 O O . LEU A 1 474 ? -0.950 21.830 1.613 1.00 49.78 474 LEU A O 1
ATOM 3670 N N . GLY A 1 475 ? -1.784 20.449 0.062 1.00 46.22 475 GLY A N 1
ATOM 3671 C CA . GLY A 1 475 ? -3.114 20.426 0.652 1.00 46.22 475 GLY A CA 1
ATOM 3672 C C . GLY A 1 475 ? -3.120 19.654 1.986 1.00 46.22 475 GLY A C 1
ATOM 3673 O O . GLY A 1 475 ? -2.218 18.844 2.244 1.00 46.22 475 GLY A O 1
ATOM 3674 N N . PRO A 1 476 ? -4.171 19.814 2.811 1.00 47.12 476 PRO A N 1
ATOM 3675 C CA . PRO A 1 476 ? -4.371 19.065 4.064 1.00 47.12 476 PRO A CA 1
ATOM 3676 C C . PRO A 1 476 ? -4.495 17.536 3.879 1.00 47.12 476 PRO A C 1
ATOM 3678 O O . PRO A 1 476 ? -4.600 16.802 4.854 1.00 47.12 476 PRO A O 1
ATOM 3681 N N . PHE A 1 477 ? -4.449 17.059 2.632 1.00 55.25 477 PHE A N 1
ATOM 3682 C CA . PHE A 1 477 ? -4.466 15.651 2.232 1.00 55.25 477 PHE A CA 1
ATOM 3683 C C . PHE A 1 477 ? -3.140 15.187 1.611 1.00 55.25 477 PHE A C 1
ATOM 3685 O O . PHE A 1 477 ? -3.096 14.142 0.969 1.00 55.25 477 PHE A O 1
ATOM 3692 N N . SER A 1 478 ? -2.056 15.955 1.751 1.00 63.50 478 SER A N 1
ATOM 3693 C CA . SER A 1 478 ? -0.725 15.518 1.318 1.00 63.50 478 SER A CA 1
ATOM 3694 C C . SER A 1 478 ? -0.163 14.465 2.274 1.00 63.50 478 SER A C 1
ATOM 3696 O O . SER A 1 478 ? -0.338 14.541 3.489 1.00 63.50 478 SER A O 1
ATOM 3698 N N . HIS A 1 479 ? 0.555 13.473 1.752 1.00 66.00 479 HIS A N 1
ATOM 3699 C CA . HIS A 1 479 ? 1.210 12.459 2.585 1.00 66.00 479 HIS A CA 1
ATOM 3700 C C . HIS A 1 479 ? 2.235 13.101 3.528 1.00 66.00 479 HIS A C 1
ATOM 3702 O O . HIS A 1 479 ? 2.341 12.660 4.662 1.00 66.00 479 HIS A O 1
ATOM 3708 N N . VAL A 1 480 ? 2.919 14.185 3.130 1.00 66.06 480 VAL A N 1
ATOM 3709 C CA . VAL A 1 480 ? 3.830 14.933 4.017 1.00 66.06 480 VAL A CA 1
ATOM 3710 C C . VAL A 1 480 ? 3.093 15.433 5.260 1.00 66.06 480 VAL A C 1
ATOM 3712 O O . VAL A 1 480 ? 3.599 15.267 6.367 1.00 66.06 480 VAL A O 1
ATOM 3715 N N . PHE A 1 481 ? 1.875 15.965 5.107 1.00 64.94 481 PHE A N 1
ATOM 3716 C CA . PHE A 1 481 ? 1.041 16.358 6.245 1.00 64.94 481 PHE A CA 1
ATOM 3717 C C . PHE A 1 481 ? 0.714 15.160 7.151 1.00 64.94 481 PHE A C 1
ATOM 3719 O O . PHE A 1 481 ? 0.890 15.238 8.367 1.00 64.94 481 PHE A O 1
ATOM 3726 N N . TYR A 1 482 ? 0.305 14.028 6.571 1.00 70.88 482 TYR A N 1
ATOM 3727 C CA . TYR A 1 482 ? 0.028 12.800 7.323 1.00 70.88 482 TYR A CA 1
ATOM 3728 C C . TYR A 1 482 ? 1.257 12.266 8.073 1.00 70.88 482 TYR A C 1
ATOM 3730 O O . TYR A 1 482 ? 1.150 11.866 9.233 1.00 70.88 482 TYR A O 1
ATOM 3738 N N . LEU A 1 483 ? 2.433 12.298 7.445 1.00 71.12 483 LEU A N 1
ATOM 3739 C CA . LEU A 1 483 ? 3.691 11.886 8.061 1.00 71.12 483 LEU A CA 1
ATOM 3740 C C . LEU A 1 483 ? 4.111 12.832 9.179 1.00 71.12 483 LEU A C 1
ATOM 3742 O O . LEU A 1 483 ? 4.492 12.363 10.249 1.00 71.12 483 LEU A O 1
ATOM 3746 N N . ALA A 1 484 ? 3.977 14.142 8.974 1.00 67.38 484 ALA A N 1
ATOM 3747 C CA . ALA A 1 484 ? 4.232 15.137 10.007 1.00 67.38 484 ALA A CA 1
ATOM 3748 C C . ALA A 1 484 ? 3.297 14.936 11.210 1.00 67.38 484 ALA A C 1
ATOM 3750 O O . ALA A 1 484 ? 3.754 14.956 12.352 1.00 67.38 484 ALA A O 1
ATOM 3751 N N . ALA A 1 485 ? 2.009 14.662 10.972 1.00 67.94 485 ALA A N 1
ATOM 3752 C CA . ALA A 1 485 ? 1.042 14.376 12.029 1.00 67.94 485 ALA A CA 1
ATOM 3753 C C . ALA A 1 485 ? 1.409 13.114 12.831 1.00 67.94 485 ALA A C 1
ATOM 3755 O O . ALA A 1 485 ? 1.354 13.135 14.063 1.00 67.94 485 ALA A O 1
ATOM 3756 N N . VAL A 1 486 ? 1.826 12.033 12.160 1.00 76.25 486 VAL A N 1
ATOM 3757 C CA . VAL A 1 486 ? 2.280 10.802 12.831 1.00 76.25 486 VAL A CA 1
ATOM 3758 C C . VAL A 1 486 ? 3.573 11.032 13.600 1.00 76.25 486 VAL A C 1
ATOM 3760 O O . VAL A 1 486 ? 3.648 10.644 14.763 1.00 76.25 486 VAL A O 1
ATOM 3763 N N . ALA A 1 487 ? 4.571 11.674 12.990 1.00 72.69 487 ALA A N 1
ATOM 3764 C CA . ALA A 1 487 ? 5.846 11.972 13.634 1.00 72.69 487 ALA A CA 1
ATOM 3765 C C . ALA A 1 487 ? 5.629 12.821 14.890 1.00 72.69 487 ALA A C 1
ATOM 3767 O O . ALA A 1 487 ? 6.127 12.488 15.964 1.00 72.69 487 ALA A O 1
ATOM 3768 N N . LEU A 1 488 ? 4.808 13.866 14.792 1.00 68.56 488 LEU A N 1
ATOM 3769 C CA . LEU A 1 488 ? 4.466 14.708 15.926 1.00 68.56 488 LEU A CA 1
ATOM 3770 C C . LEU A 1 488 ? 3.757 13.915 17.029 1.00 68.56 488 LEU A C 1
ATOM 3772 O O . LEU A 1 488 ? 4.143 14.017 18.193 1.00 68.56 488 LEU A O 1
ATOM 3776 N N . ALA A 1 489 ? 2.754 13.102 16.684 1.00 70.00 489 ALA A N 1
ATOM 3777 C CA . ALA A 1 489 ? 2.053 12.262 17.651 1.00 70.00 489 ALA A CA 1
ATOM 3778 C C . ALA A 1 489 ? 2.993 11.247 18.324 1.00 70.00 489 ALA A C 1
ATOM 3780 O O . ALA A 1 489 ? 2.903 11.043 19.534 1.00 70.00 489 ALA A O 1
ATOM 3781 N N . PHE A 1 490 ? 3.916 10.661 17.559 1.00 73.56 490 PHE A N 1
ATOM 3782 C CA . PHE A 1 490 ? 4.926 9.724 18.037 1.00 73.56 490 PHE A CA 1
ATOM 3783 C C . PHE A 1 490 ? 5.898 10.395 19.015 1.00 73.56 490 PHE A C 1
ATOM 3785 O O . PHE A 1 490 ? 5.946 10.012 20.182 1.00 73.56 490 PHE A O 1
ATOM 3792 N N . PHE A 1 491 ? 6.609 11.446 18.594 1.00 69.88 491 PHE A N 1
ATOM 3793 C CA . PHE A 1 491 ? 7.631 12.110 19.416 1.00 69.88 491 PHE A CA 1
ATOM 3794 C C . PHE A 1 491 ? 7.056 12.836 20.632 1.00 69.88 491 PHE A C 1
ATOM 3796 O O . PHE A 1 491 ? 7.686 12.901 21.687 1.00 69.88 491 PHE A O 1
ATOM 3803 N N . CYS A 1 492 ? 5.834 13.353 20.528 1.00 65.00 492 CYS A N 1
ATOM 3804 C CA . CYS A 1 492 ? 5.182 14.007 21.656 1.00 65.00 492 CYS A CA 1
ATOM 3805 C C . CYS A 1 492 ? 4.474 13.024 22.598 1.00 65.00 492 CYS A C 1
ATOM 3807 O O . CYS A 1 492 ? 3.973 13.447 23.648 1.00 65.00 492 CYS A O 1
ATOM 3809 N N . GLY A 1 493 ? 4.433 11.746 22.207 1.00 58.78 493 GLY A N 1
ATOM 3810 C CA . GLY A 1 493 ? 3.718 10.639 22.820 1.00 58.78 493 GLY A CA 1
ATOM 3811 C C . GLY A 1 493 ? 4.480 9.868 23.900 1.00 58.78 493 GLY A C 1
ATOM 3812 O O . GLY A 1 493 ? 4.171 8.701 24.103 1.00 58.78 493 GLY A O 1
ATOM 3813 N N . SER A 1 494 ? 5.412 10.510 24.619 1.00 54.00 494 SER A N 1
ATOM 3814 C CA . SER A 1 494 ? 6.233 9.999 25.745 1.00 54.00 494 SER A CA 1
ATOM 3815 C C . SER A 1 494 ? 7.625 9.452 25.382 1.00 54.00 494 SER A C 1
ATOM 3817 O O . SER A 1 494 ? 7.778 8.528 24.593 1.00 54.00 494 SER A O 1
ATOM 3819 N N . GLY A 1 495 ? 8.661 10.011 26.023 1.00 59.44 495 GLY A N 1
ATOM 3820 C CA . GLY A 1 495 ? 10.065 9.702 25.727 1.00 59.44 495 GLY A CA 1
ATOM 3821 C C . GLY A 1 495 ? 10.554 8.312 26.162 1.00 59.44 495 GLY A C 1
ATOM 3822 O O . GLY A 1 495 ? 11.421 7.763 25.494 1.00 59.44 495 GLY A O 1
ATOM 3823 N N . ARG A 1 496 ? 10.019 7.711 27.242 1.00 55.72 496 ARG A N 1
ATOM 3824 C CA . ARG A 1 496 ? 10.527 6.423 27.782 1.00 55.72 496 ARG A CA 1
ATOM 3825 C C . ARG A 1 496 ? 9.819 5.170 27.239 1.00 55.72 496 ARG A C 1
ATOM 3827 O O . ARG A 1 496 ? 10.476 4.149 27.085 1.00 55.72 496 ARG A O 1
ATOM 3834 N N . ASP A 1 497 ? 8.535 5.247 26.877 1.00 66.50 497 ASP A N 1
ATOM 3835 C CA . ASP A 1 497 ? 7.772 4.109 26.315 1.00 66.50 497 ASP A CA 1
ATOM 3836 C C . ASP A 1 497 ? 7.775 4.064 24.775 1.00 66.50 497 ASP A C 1
ATOM 3838 O O . ASP A 1 497 ? 7.216 3.147 24.163 1.00 66.50 497 ASP A O 1
ATOM 3842 N N . LEU A 1 498 ? 8.442 5.030 24.137 1.00 68.38 498 LEU A N 1
ATOM 3843 C CA . LEU A 1 498 ? 8.579 5.147 22.684 1.00 68.38 498 LEU A CA 1
ATOM 3844 C C . LEU A 1 498 ? 9.144 3.856 22.062 1.00 68.38 498 LEU A C 1
ATOM 3846 O O . LEU A 1 498 ? 8.605 3.330 21.086 1.00 68.38 498 LEU A O 1
ATOM 3850 N N . LEU A 1 499 ? 10.170 3.284 22.705 1.00 72.75 499 LEU A N 1
ATOM 3851 C CA . LEU A 1 499 ? 10.832 2.042 22.291 1.00 72.75 499 LEU A CA 1
ATOM 3852 C C . LEU A 1 499 ? 9.940 0.798 22.406 1.00 72.75 499 LEU A C 1
ATOM 3854 O O . LEU A 1 499 ? 10.203 -0.209 21.754 1.00 72.75 499 LEU A O 1
ATOM 3858 N N . ARG A 1 500 ? 8.872 0.828 23.208 1.00 82.25 500 ARG A N 1
ATOM 3859 C CA . ARG A 1 500 ? 7.930 -0.299 23.278 1.00 82.25 500 ARG A CA 1
ATOM 3860 C C . ARG A 1 500 ? 6.883 -0.226 22.170 1.00 82.25 500 ARG A C 1
ATOM 3862 O O . ARG A 1 500 ? 6.379 -1.261 21.747 1.00 82.25 500 ARG A O 1
ATOM 3869 N N . ARG A 1 501 ? 6.543 0.985 21.719 1.00 85.81 501 ARG A N 1
ATOM 3870 C CA . ARG A 1 501 ? 5.384 1.253 20.851 1.00 85.81 501 ARG A CA 1
ATOM 3871 C C . ARG A 1 501 ? 5.742 1.568 19.400 1.00 85.81 501 ARG A C 1
ATOM 3873 O O . ARG A 1 501 ? 4.848 1.519 18.558 1.00 85.81 501 ARG A O 1
ATOM 3880 N N . TRP A 1 502 ? 7.019 1.803 19.088 1.00 88.75 502 TRP A N 1
ATOM 3881 C CA . TRP A 1 502 ? 7.493 1.985 17.711 1.00 88.75 502 TRP A CA 1
ATOM 3882 C C . TRP A 1 502 ? 7.048 0.893 16.723 1.00 88.75 502 TRP A C 1
ATOM 3884 O O . TRP A 1 502 ? 6.858 1.254 15.564 1.00 88.75 502 TRP A O 1
ATOM 3894 N N . PRO A 1 503 ? 6.795 -0.387 17.099 1.00 93.69 503 PRO A N 1
ATOM 3895 C CA . PRO A 1 503 ? 6.351 -1.372 16.117 1.00 93.69 503 PRO A CA 1
ATOM 3896 C C . PRO A 1 503 ? 5.028 -0.994 15.437 1.00 93.69 503 PRO A C 1
ATOM 3898 O O . PRO A 1 503 ? 4.813 -1.386 14.298 1.00 93.69 503 PRO A O 1
ATOM 3901 N N . ALA A 1 504 ? 4.166 -0.172 16.055 1.00 92.00 504 ALA A N 1
ATOM 3902 C CA . ALA A 1 504 ? 2.967 0.351 15.387 1.00 92.00 504 ALA A CA 1
ATOM 3903 C C . ALA A 1 504 ? 3.283 1.251 14.173 1.00 92.00 504 ALA A C 1
ATOM 3905 O O . ALA A 1 504 ? 2.406 1.478 13.347 1.00 92.00 504 ALA A O 1
ATOM 3906 N N . LEU A 1 505 ? 4.519 1.747 14.037 1.00 91.69 505 LEU A N 1
ATOM 3907 C CA . LEU A 1 505 ? 4.974 2.473 12.852 1.00 91.69 505 LEU A CA 1
ATOM 3908 C C . LEU A 1 505 ? 5.376 1.552 11.703 1.00 91.69 505 LEU A C 1
ATOM 3910 O O . LEU A 1 505 ? 5.450 2.045 10.584 1.00 91.69 505 LEU A O 1
ATOM 3914 N N . LEU A 1 506 ? 5.627 0.255 11.931 1.00 94.56 506 LEU A N 1
ATOM 3915 C CA . LEU A 1 506 ? 6.133 -0.646 10.887 1.00 94.56 506 LEU A CA 1
ATOM 3916 C C . LEU A 1 506 ? 5.283 -0.619 9.605 1.00 94.56 506 LEU A C 1
ATOM 3918 O O . LEU A 1 506 ? 5.878 -0.425 8.547 1.00 94.56 506 LEU A O 1
ATOM 3922 N N . PRO A 1 507 ? 3.936 -0.708 9.651 1.00 94.50 507 PRO A N 1
ATOM 3923 C CA . PRO A 1 507 ? 3.115 -0.639 8.440 1.00 94.50 507 PRO A CA 1
ATOM 3924 C C . PRO A 1 507 ? 3.306 0.652 7.634 1.00 94.50 507 PRO A C 1
ATOM 3926 O O . PRO A 1 507 ? 3.350 0.622 6.408 1.00 94.50 507 PRO A O 1
ATOM 3929 N N . LEU A 1 508 ? 3.475 1.784 8.321 1.00 90.88 508 LEU A N 1
ATOM 3930 C CA . LEU A 1 508 ? 3.670 3.091 7.699 1.00 90.88 508 LEU A CA 1
ATOM 3931 C C . LEU A 1 508 ? 5.106 3.263 7.179 1.00 90.88 508 LEU A C 1
ATOM 3933 O O . LEU A 1 508 ? 5.313 3.648 6.031 1.00 90.88 508 LEU A O 1
ATOM 3937 N N . ALA A 1 509 ? 6.093 2.948 8.018 1.00 89.75 509 ALA A N 1
ATOM 3938 C CA . ALA A 1 509 ? 7.512 3.091 7.721 1.00 89.75 509 ALA A CA 1
ATOM 3939 C C . ALA A 1 509 ? 7.953 2.161 6.586 1.00 89.75 509 ALA A C 1
ATOM 3941 O O . ALA A 1 509 ? 8.656 2.605 5.684 1.00 89.75 509 ALA A O 1
ATOM 3942 N N . CYS A 1 510 ? 7.497 0.903 6.586 1.00 91.88 510 CYS A N 1
ATOM 3943 C CA . CYS A 1 510 ? 7.802 -0.046 5.516 1.00 91.88 510 CYS A CA 1
ATOM 3944 C C . CYS A 1 510 ? 7.169 0.388 4.193 1.00 91.88 510 CYS A C 1
ATOM 3946 O O . CYS A 1 510 ? 7.829 0.297 3.163 1.00 91.88 510 CYS A O 1
ATOM 3948 N N . ASN A 1 511 ? 5.936 0.917 4.215 1.00 89.06 511 ASN A N 1
ATOM 3949 C CA . ASN A 1 511 ? 5.317 1.452 3.005 1.00 89.06 511 ASN A CA 1
ATOM 3950 C C . ASN A 1 511 ? 6.149 2.609 2.435 1.00 89.06 511 ASN A C 1
ATOM 3952 O O . ASN A 1 511 ? 6.565 2.548 1.285 1.00 89.06 511 ASN A O 1
ATOM 3956 N N . ILE A 1 512 ? 6.477 3.615 3.252 1.00 83.75 512 ILE A N 1
ATOM 3957 C CA . ILE A 1 512 ? 7.298 4.762 2.828 1.00 83.75 512 ILE A CA 1
ATOM 3958 C C . ILE A 1 512 ? 8.659 4.314 2.303 1.00 83.75 512 ILE A C 1
ATOM 3960 O O . ILE A 1 512 ? 9.044 4.718 1.212 1.00 83.75 512 ILE A O 1
ATOM 3964 N N . ALA A 1 513 ? 9.371 3.473 3.056 1.00 83.44 513 ALA A N 1
ATOM 3965 C CA . ALA A 1 513 ? 10.683 2.980 2.661 1.00 83.44 513 ALA A CA 1
ATOM 3966 C C . ALA A 1 513 ? 10.607 2.238 1.323 1.00 83.44 513 ALA A C 1
ATOM 3968 O O . ALA A 1 513 ? 11.411 2.497 0.433 1.00 83.44 513 ALA A O 1
ATOM 3969 N N . SER A 1 514 ? 9.593 1.385 1.144 1.00 82.88 514 SER A N 1
ATOM 3970 C CA . SER A 1 514 ? 9.388 0.672 -0.116 1.00 82.88 514 SER A CA 1
ATOM 3971 C C . SER A 1 514 ? 9.099 1.618 -1.283 1.00 82.88 514 SER A C 1
ATOM 3973 O O . SER A 1 514 ? 9.610 1.391 -2.371 1.00 82.88 514 SER A O 1
ATOM 3975 N N . VAL A 1 515 ? 8.343 2.701 -1.068 1.00 78.25 515 VAL A N 1
ATOM 3976 C CA . VAL A 1 515 ? 8.052 3.698 -2.111 1.00 78.25 515 VAL A CA 1
ATOM 3977 C C . VAL A 1 515 ? 9.288 4.513 -2.463 1.00 78.25 515 VAL A C 1
ATOM 3979 O O . VAL A 1 515 ? 9.525 4.734 -3.642 1.00 78.25 515 VAL A O 1
ATOM 3982 N N . ILE A 1 516 ? 10.092 4.915 -1.474 1.00 73.56 516 ILE A N 1
ATOM 3983 C CA . ILE A 1 516 ? 11.342 5.656 -1.705 1.00 73.56 516 ILE A CA 1
ATOM 3984 C C . ILE A 1 516 ? 12.304 4.832 -2.565 1.00 73.56 516 ILE A C 1
ATOM 3986 O O . ILE A 1 516 ? 12.915 5.371 -3.488 1.00 73.56 516 ILE A O 1
ATOM 3990 N N . VAL A 1 517 ? 12.415 3.534 -2.267 1.00 70.69 517 VAL A N 1
ATOM 3991 C CA . VAL A 1 517 ? 13.304 2.604 -2.974 1.00 70.69 517 VAL A CA 1
ATOM 3992 C C . VAL A 1 517 ? 12.756 2.238 -4.359 1.00 70.69 517 VAL A C 1
ATOM 3994 O O . VAL A 1 517 ? 13.511 2.216 -5.324 1.00 70.69 517 VAL A O 1
ATOM 3997 N N . ALA A 1 518 ? 11.449 1.996 -4.478 1.00 65.44 518 ALA A N 1
ATOM 3998 C CA . ALA A 1 518 ? 10.796 1.529 -5.704 1.00 65.44 518 ALA A CA 1
ATOM 3999 C C . ALA A 1 518 ? 10.171 2.661 -6.544 1.00 65.44 518 ALA A C 1
ATOM 4001 O O . ALA A 1 518 ? 9.208 2.412 -7.261 1.00 65.44 518 ALA A O 1
ATOM 4002 N N . ALA A 1 519 ? 10.655 3.905 -6.431 1.00 56.84 519 ALA A N 1
ATOM 4003 C CA . ALA A 1 519 ? 10.050 5.124 -6.996 1.00 56.84 519 ALA A CA 1
ATOM 4004 C C . ALA A 1 519 ? 10.084 5.236 -8.538 1.00 56.84 519 ALA A C 1
ATOM 4006 O O . ALA A 1 519 ? 10.180 6.330 -9.092 1.00 56.84 519 ALA A O 1
ATOM 4007 N N . SER A 1 520 ? 10.011 4.117 -9.248 1.00 50.47 520 SER A N 1
ATOM 4008 C CA . SER A 1 520 ? 10.022 4.029 -10.702 1.00 50.47 520 SER A CA 1
ATOM 4009 C C . SER A 1 520 ? 8.764 4.588 -11.372 1.00 50.47 520 SER A C 1
ATOM 4011 O O . SER A 1 520 ? 8.841 5.087 -12.496 1.00 50.47 520 SER A O 1
ATOM 4013 N N . THR A 1 521 ? 7.608 4.547 -10.702 1.00 52.81 521 THR A N 1
ATOM 4014 C CA . THR A 1 521 ? 6.310 4.686 -11.383 1.00 52.81 521 THR A CA 1
ATOM 4015 C C . THR A 1 521 ? 5.520 5.964 -11.093 1.00 52.81 521 THR A C 1
ATOM 4017 O O . THR A 1 521 ? 4.433 6.118 -11.623 1.00 52.81 521 THR A O 1
ATOM 4020 N N . ASN A 1 522 ? 6.054 6.945 -10.355 1.00 55.75 522 ASN A N 1
ATOM 4021 C CA . ASN A 1 522 ? 5.465 8.299 -10.217 1.00 55.75 522 ASN A CA 1
ATOM 4022 C C . ASN A 1 522 ? 4.033 8.410 -9.655 1.00 55.75 522 ASN A C 1
ATOM 4024 O O . ASN A 1 522 ? 3.490 9.516 -9.598 1.00 55.75 522 ASN A O 1
ATOM 4028 N N . GLU A 1 523 ? 3.402 7.326 -9.206 1.00 66.88 523 GLU A N 1
ATOM 4029 C CA . GLU A 1 523 ? 1.989 7.386 -8.845 1.00 66.88 523 GLU A CA 1
ATOM 4030 C C . GLU A 1 523 ? 1.768 7.521 -7.337 1.00 66.88 523 GLU A C 1
ATOM 4032 O O . GLU A 1 523 ? 2.227 6.738 -6.505 1.00 66.88 523 GLU A O 1
ATOM 4037 N N . ILE A 1 524 ? 0.945 8.497 -6.971 1.00 72.12 524 ILE A N 1
ATOM 4038 C CA . ILE A 1 524 ? 0.550 8.744 -5.582 1.00 72.12 524 ILE A CA 1
ATOM 4039 C C . ILE A 1 524 ? -0.186 7.547 -4.943 1.00 72.12 524 ILE A C 1
ATOM 4041 O O . ILE A 1 524 ? -0.207 7.425 -3.717 1.00 72.12 524 ILE A O 1
ATOM 4045 N N . ARG A 1 525 ? -0.746 6.629 -5.752 1.00 75.62 525 ARG A N 1
ATOM 4046 C CA . ARG A 1 525 ? -1.440 5.415 -5.278 1.00 75.62 525 ARG A CA 1
ATOM 4047 C C . ARG A 1 525 ? -0.525 4.442 -4.525 1.00 75.62 525 ARG A C 1
ATOM 4049 O O . ARG A 1 525 ? -1.007 3.694 -3.681 1.00 75.62 525 ARG A O 1
ATOM 4056 N N . TYR A 1 526 ? 0.795 4.508 -4.714 1.00 78.81 526 TYR A N 1
ATOM 4057 C CA . TYR A 1 526 ? 1.749 3.718 -3.921 1.00 78.81 526 TYR A CA 1
ATOM 4058 C C . TYR A 1 526 ? 1.782 4.150 -2.442 1.00 78.81 526 TYR A C 1
ATOM 4060 O O . TYR A 1 526 ? 2.091 3.359 -1.552 1.00 78.81 526 TYR A O 1
ATOM 4068 N N . LEU A 1 527 ? 1.393 5.393 -2.149 1.00 82.75 527 LEU A N 1
ATOM 4069 C CA . LEU A 1 527 ? 1.260 5.915 -0.789 1.00 82.75 527 LEU A CA 1
ATOM 4070 C C . LEU A 1 527 ? -0.135 5.664 -0.196 1.00 82.75 527 LEU A C 1
ATOM 4072 O O . LEU A 1 527 ? -0.429 6.151 0.893 1.00 82.75 527 LEU A O 1
ATOM 4076 N N . LEU A 1 528 ? -0.995 4.885 -0.860 1.00 86.94 528 LEU A N 1
ATOM 4077 C CA . LEU A 1 528 ? -2.346 4.584 -0.384 1.00 86.94 528 LEU A CA 1
ATOM 4078 C C . LEU A 1 528 ? -2.385 4.004 1.043 1.00 86.94 528 LEU A C 1
ATOM 4080 O O . LEU A 1 528 ? -3.167 4.519 1.851 1.00 86.94 528 LEU A O 1
ATOM 4084 N N . PRO A 1 529 ? -1.519 3.041 1.430 1.00 89.25 529 PRO A N 1
ATOM 4085 C CA . PRO A 1 529 ? -1.435 2.621 2.826 1.00 89.25 529 PRO A CA 1
ATOM 4086 C C . PRO A 1 529 ? -1.075 3.788 3.755 1.00 89.25 529 PRO A C 1
ATOM 4088 O O . PRO A 1 529 ? -1.662 3.933 4.819 1.00 89.25 529 PRO A O 1
ATOM 4091 N N . THR A 1 530 ? -0.178 4.692 3.359 1.00 86.44 530 THR A N 1
ATOM 4092 C CA . THR A 1 530 ? 0.170 5.873 4.168 1.00 86.44 530 THR A CA 1
ATOM 4093 C C . THR A 1 530 ? -1.054 6.744 4.460 1.00 86.44 530 THR A C 1
ATOM 4095 O O . THR A 1 530 ? -1.292 7.090 5.619 1.00 86.44 530 THR A O 1
ATOM 4098 N N . PHE A 1 531 ? -1.861 7.051 3.439 1.00 84.12 531 PHE A N 1
ATOM 4099 C CA . PHE A 1 531 ? -3.080 7.853 3.591 1.00 84.12 531 PHE A CA 1
ATOM 4100 C C . PHE A 1 531 ? -4.110 7.193 4.512 1.00 84.12 531 PHE A C 1
ATOM 4102 O O . PHE A 1 531 ? -4.708 7.856 5.359 1.00 84.12 531 PHE A O 1
ATOM 4109 N N . LEU A 1 532 ? -4.286 5.877 4.385 1.00 88.31 532 LEU A N 1
ATOM 4110 C CA . LEU A 1 532 ? -5.244 5.127 5.191 1.00 88.31 532 LEU A CA 1
ATOM 4111 C C . LEU A 1 532 ? -4.818 5.025 6.667 1.00 88.31 532 LEU A C 1
ATOM 4113 O O . LEU A 1 532 ? -5.654 5.082 7.569 1.00 88.31 532 LEU A O 1
ATOM 4117 N N . LEU A 1 533 ? -3.517 4.867 6.919 1.00 90.44 533 LEU A N 1
ATOM 4118 C CA . LEU A 1 533 ? -2.991 4.415 8.211 1.00 90.44 533 LEU A CA 1
ATOM 4119 C C . LEU A 1 533 ? -2.483 5.534 9.109 1.00 90.44 533 LEU A C 1
ATOM 4121 O O . LEU A 1 533 ? -2.451 5.367 10.330 1.00 90.44 533 LEU A O 1
ATOM 4125 N N . ALA A 1 534 ? -2.095 6.672 8.536 1.00 85.94 534 ALA A N 1
ATOM 4126 C CA . ALA A 1 534 ? -1.479 7.748 9.297 1.00 85.94 534 ALA A CA 1
ATOM 4127 C C . ALA A 1 534 ? -2.380 8.274 10.422 1.00 85.94 534 ALA A C 1
ATOM 4129 O O . ALA A 1 534 ? -1.917 8.459 11.547 1.00 85.94 534 ALA A O 1
ATOM 4130 N N . VAL A 1 535 ? -3.677 8.461 10.165 1.00 84.69 535 VAL A N 1
ATOM 4131 C CA . VAL A 1 535 ? -4.593 8.965 11.196 1.00 84.69 535 VAL A CA 1
ATOM 4132 C C . VAL A 1 535 ? -4.800 7.955 12.330 1.00 84.69 535 VAL A C 1
ATOM 4134 O O . VAL A 1 535 ? -4.581 8.341 13.481 1.00 84.69 535 VAL A O 1
ATOM 4137 N N . PRO A 1 536 ? -5.143 6.673 12.078 1.00 90.44 536 PRO A N 1
ATOM 4138 C CA . PRO A 1 536 ? -5.153 5.658 13.129 1.00 90.44 536 PRO A CA 1
ATOM 4139 C C . PRO A 1 536 ? -3.838 5.597 13.921 1.00 90.44 536 PRO A C 1
ATOM 4141 O O . PRO A 1 536 ? -3.875 5.594 15.151 1.00 90.44 536 PRO A O 1
ATOM 4144 N N . CYS A 1 537 ? -2.680 5.625 13.248 1.00 89.81 537 CYS A N 1
ATOM 4145 C CA . CYS A 1 537 ? -1.362 5.680 13.895 1.00 89.81 537 CYS A CA 1
ATOM 4146 C C . CYS A 1 537 ? -1.223 6.878 14.838 1.00 89.81 537 CYS A C 1
ATOM 4148 O O . CYS A 1 537 ? -0.868 6.709 16.005 1.00 89.81 537 CYS A O 1
ATOM 4150 N N . ALA A 1 538 ? -1.532 8.085 14.364 1.00 83.62 538 ALA A N 1
ATOM 4151 C CA . ALA A 1 538 ? -1.430 9.298 15.165 1.00 83.62 538 ALA A CA 1
ATOM 4152 C C . ALA A 1 538 ? -2.363 9.259 16.388 1.00 83.62 538 ALA A C 1
ATOM 4154 O O . ALA A 1 538 ? -1.952 9.614 17.493 1.00 83.62 538 ALA A O 1
ATOM 4155 N N . LEU A 1 539 ? -3.598 8.772 16.219 1.00 84.25 539 LEU A N 1
ATOM 4156 C CA . LEU A 1 539 ? -4.554 8.610 17.318 1.00 84.25 539 LEU A CA 1
ATOM 4157 C C . LEU A 1 539 ? -4.075 7.599 18.364 1.00 84.25 539 LEU A C 1
ATOM 4159 O O . LEU A 1 539 ? -4.224 7.842 19.563 1.00 84.25 539 LEU A O 1
ATOM 4163 N N . PHE A 1 540 ? -3.473 6.492 17.928 1.00 88.06 540 PHE A N 1
ATOM 4164 C CA . PHE A 1 540 ? -2.880 5.507 18.828 1.00 88.06 540 PHE A CA 1
ATOM 4165 C C . PHE A 1 540 ? -1.780 6.123 19.690 1.00 88.06 540 PHE A C 1
ATOM 4167 O O . PHE A 1 540 ? -1.871 6.069 20.916 1.00 88.06 540 PHE A O 1
ATOM 4174 N N . PHE A 1 541 ? -0.788 6.773 19.075 1.00 83.56 541 PHE A N 1
ATOM 4175 C CA . PHE A 1 541 ? 0.295 7.400 19.834 1.00 83.56 541 PHE A CA 1
ATOM 4176 C C . PHE A 1 541 ? -0.209 8.514 20.749 1.00 83.56 541 PHE A C 1
ATOM 4178 O O . PHE A 1 541 ? 0.238 8.607 21.889 1.00 83.56 541 PHE A O 1
ATOM 4185 N N . ALA A 1 542 ? -1.194 9.299 20.306 1.00 78.19 542 ALA A N 1
ATOM 4186 C CA . ALA A 1 542 ? -1.821 10.323 21.131 1.00 78.19 542 ALA A CA 1
ATOM 4187 C C . ALA A 1 542 ? -2.503 9.750 22.382 1.00 78.19 542 ALA A C 1
ATOM 4189 O O . ALA A 1 542 ? -2.362 10.312 23.468 1.00 78.19 542 ALA A O 1
ATOM 4190 N N . LEU A 1 543 ? -3.238 8.643 22.254 1.00 79.06 543 LEU A N 1
ATOM 4191 C CA . LEU A 1 543 ? -3.908 7.998 23.387 1.00 79.06 543 LEU A CA 1
ATOM 4192 C C . LEU A 1 543 ? -2.928 7.379 24.373 1.00 79.06 543 LEU A C 1
ATOM 4194 O O . LEU A 1 543 ? -3.120 7.470 25.584 1.00 79.06 543 LEU A O 1
ATOM 4198 N N . GLU A 1 544 ? -1.882 6.764 23.842 1.00 78.50 544 GLU A N 1
ATOM 4199 C CA . GLU A 1 544 ? -0.864 6.077 24.619 1.00 78.50 544 GLU A CA 1
ATOM 4200 C C . GLU A 1 544 ? 0.151 7.056 25.257 1.00 78.50 544 GLU A C 1
ATOM 4202 O O . GLU A 1 544 ? 0.892 6.681 26.167 1.00 78.50 544 GLU A O 1
ATOM 4207 N N . ALA A 1 545 ? 0.130 8.334 24.857 1.00 66.56 545 ALA A N 1
ATOM 4208 C CA . ALA A 1 545 ? 1.072 9.397 25.215 1.00 66.56 545 ALA A CA 1
ATOM 4209 C C . ALA A 1 545 ? 1.230 9.749 26.701 1.00 66.56 545 ALA A C 1
ATOM 4211 O O . ALA A 1 545 ? 2.056 10.599 27.036 1.00 66.56 545 ALA A O 1
ATOM 4212 N N . GLY A 1 546 ? 0.450 9.175 27.614 1.00 56.44 546 GLY A N 1
ATOM 4213 C CA . GLY A 1 546 ? 0.601 9.503 29.024 1.00 56.44 546 GLY A CA 1
ATOM 4214 C C . GLY A 1 546 ? 0.429 8.308 29.934 1.00 56.44 546 GLY A C 1
ATOM 4215 O O . GLY A 1 546 ? -0.702 7.942 30.216 1.00 56.44 546 GLY A O 1
ATOM 4216 N N . GLY A 1 547 ? 1.577 7.818 30.410 1.00 51.41 547 GLY A N 1
ATOM 4217 C CA . GLY A 1 547 ? 1.770 7.048 31.638 1.00 51.41 547 GLY A CA 1
ATOM 4218 C C . GLY A 1 547 ? 1.040 5.711 31.718 1.00 51.41 547 GLY A C 1
ATOM 4219 O O . GLY A 1 547 ? -0.126 5.586 31.363 1.00 51.41 547 GLY A O 1
ATOM 4220 N N . ALA A 1 548 ? 1.717 4.702 32.256 1.00 41.56 548 ALA A N 1
ATOM 4221 C CA . ALA A 1 548 ? 1.044 3.513 32.748 1.00 41.56 548 ALA A CA 1
ATOM 4222 C C . ALA A 1 548 ? 0.079 3.914 33.878 1.00 41.56 548 ALA A C 1
ATOM 4224 O O . ALA A 1 548 ? 0.488 4.058 35.027 1.00 41.56 548 ALA A O 1
ATOM 4225 N N . ASP A 1 549 ? -1.204 4.096 33.565 1.00 42.78 549 ASP A N 1
ATOM 4226 C CA . ASP A 1 549 ? -2.230 3.998 34.594 1.00 42.78 549 ASP A CA 1
ATOM 4227 C C . ASP A 1 549 ? -2.204 2.553 35.096 1.00 42.78 549 ASP A C 1
ATOM 4229 O O . ASP A 1 549 ? -2.552 1.608 34.382 1.00 42.78 549 ASP A O 1
ATOM 4233 N N . HIS A 1 550 ? -1.793 2.384 36.352 1.00 40.97 550 HIS A N 1
ATOM 4234 C CA . HIS A 1 550 ? -1.782 1.127 37.104 1.00 40.97 550 HIS A CA 1
ATOM 4235 C C . HIS A 1 550 ? -3.170 0.452 37.239 1.00 40.97 550 HIS A C 1
ATOM 4237 O O . HIS A 1 550 ? -3.300 -0.541 37.952 1.00 40.97 550 HIS A O 1
ATOM 4243 N N . GLN A 1 551 ? -4.207 0.936 36.548 1.00 40.94 551 GLN A N 1
ATOM 4244 C CA . GLN A 1 551 ? -5.586 0.453 36.645 1.00 40.94 551 GLN A CA 1
ATOM 4245 C C . GLN A 1 551 ? -5.949 -0.688 35.677 1.00 40.94 551 GLN A C 1
ATOM 4247 O O . GLN A 1 551 ? -7.039 -1.240 35.771 1.00 40.94 551 GLN A O 1
ATOM 4252 N N . THR A 1 552 ? -5.054 -1.127 34.784 1.00 41.41 552 THR A N 1
ATOM 4253 C CA . THR A 1 552 ? -5.333 -2.276 33.889 1.00 41.41 552 THR A CA 1
ATOM 4254 C C . THR A 1 552 ? -5.099 -3.654 34.518 1.00 41.41 552 THR A C 1
ATOM 4256 O O . THR A 1 552 ? -5.259 -4.666 33.841 1.00 41.41 552 THR A O 1
ATOM 4259 N N . LYS A 1 553 ? -4.826 -3.750 35.827 1.00 36.97 553 LYS A N 1
ATOM 4260 C CA . LYS A 1 553 ? -4.722 -5.049 36.528 1.00 36.97 553 LYS A CA 1
ATOM 4261 C C . LYS A 1 553 ? -6.056 -5.805 36.702 1.00 36.97 553 LYS A C 1
ATOM 4263 O O . LYS A 1 553 ? -6.061 -6.852 37.335 1.00 36.97 553 LYS A O 1
ATOM 4268 N N . GLY A 1 554 ? -7.172 -5.317 36.152 1.00 37.12 554 GLY A N 1
ATOM 4269 C CA . GLY A 1 554 ? -8.500 -5.888 36.405 1.00 37.12 554 GLY A CA 1
ATOM 4270 C C . GLY A 1 554 ? -9.006 -6.974 35.446 1.00 37.12 554 GLY A C 1
ATOM 4271 O O . GLY A 1 554 ? -9.807 -7.794 35.875 1.00 37.12 554 GLY A O 1
ATOM 4272 N N . VAL A 1 555 ? -8.611 -7.015 34.164 1.00 40.47 555 VAL A N 1
ATOM 4273 C CA . VAL A 1 555 ? -9.260 -7.933 33.193 1.00 40.47 555 VAL A CA 1
ATOM 4274 C C . VAL A 1 555 ? -8.303 -8.418 32.099 1.00 40.47 555 VAL A C 1
ATOM 4276 O O . VAL A 1 555 ? -8.509 -8.199 30.907 1.00 40.47 555 VAL A O 1
ATOM 4279 N N . SER A 1 556 ? -7.261 -9.142 32.482 1.00 35.00 556 SER A N 1
ATOM 4280 C CA . SER A 1 556 ? -6.644 -10.111 31.574 1.00 35.00 556 SER A CA 1
ATOM 4281 C C . SER A 1 556 ? -5.965 -11.185 32.403 1.00 35.00 556 SER A C 1
ATOM 4283 O O . SER A 1 556 ? -4.891 -10.957 32.960 1.00 35.00 556 SER A O 1
ATOM 4285 N N . GLU A 1 557 ? -6.582 -12.362 32.479 1.00 30.27 557 GLU A N 1
ATOM 4286 C CA . GLU A 1 557 ? -5.812 -13.562 32.777 1.00 30.27 557 GLU A CA 1
ATOM 4287 C C . GLU A 1 557 ? -4.648 -13.633 31.775 1.00 30.27 557 GLU A C 1
ATOM 4289 O O . GLU A 1 557 ? -4.864 -13.452 30.567 1.00 30.27 557 GLU A O 1
ATOM 4294 N N . PRO A 1 558 ? -3.406 -13.844 32.236 1.00 34.62 558 PRO A N 1
ATOM 4295 C CA . PRO A 1 558 ? -2.313 -14.118 31.327 1.00 34.62 558 PRO A CA 1
ATOM 4296 C C . PRO A 1 558 ? -2.646 -15.410 30.582 1.00 34.62 558 PRO A C 1
ATOM 4298 O O . PRO A 1 558 ? -3.002 -16.409 31.204 1.00 34.62 558 PRO A O 1
ATOM 4301 N N . CYS A 1 559 ? -2.533 -15.385 29.251 1.00 34.34 559 CYS A N 1
ATOM 4302 C CA . CYS A 1 559 ? -2.540 -16.603 28.445 1.00 34.34 559 CYS A CA 1
ATOM 4303 C C . CYS A 1 559 ? -1.537 -17.594 29.054 1.00 34.34 559 CYS A C 1
ATOM 4305 O O . CYS A 1 559 ? -0.328 -17.354 28.981 1.00 34.34 559 CYS A O 1
ATOM 4307 N N . ARG A 1 560 ? -2.050 -18.660 29.671 1.00 30.98 560 ARG A N 1
ATOM 4308 C CA . ARG A 1 560 ? -1.310 -19.900 29.891 1.00 30.98 560 ARG A CA 1
ATOM 4309 C C . ARG A 1 560 ? -1.346 -20.733 28.619 1.00 30.98 560 ARG A C 1
ATOM 4311 O O . ARG A 1 560 ? -2.403 -20.722 27.947 1.00 30.98 560 ARG A O 1
#

Secondary structure (DSSP, 8-state):
-HHHHHHHHHHHHHHHTT-HHHHHHHHHHHHHHHHTTTSHHHHHHHHHS-SSHHHHHHHHHHHHHHHTTTTSS-HHHHHHHHHHHHHHHHHHHHHHHHHHHHHHHHHHHHHHHHHGGGS-PPPP-HHHHHHHHHHHHHHHHHHTTT----HHHHHHHHHHTTSS--BSSS-HHHHHHHHHTTT-HHHHHHHHH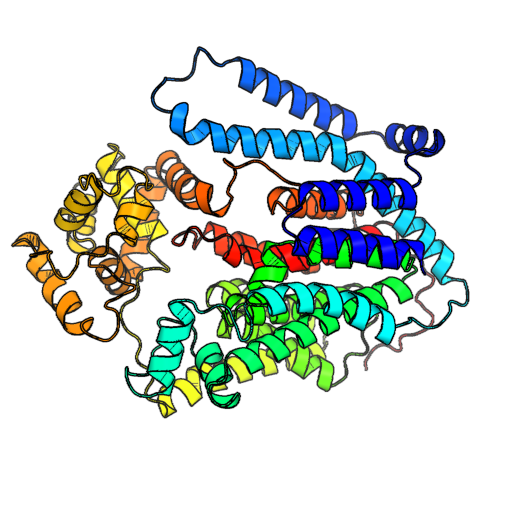HHHHH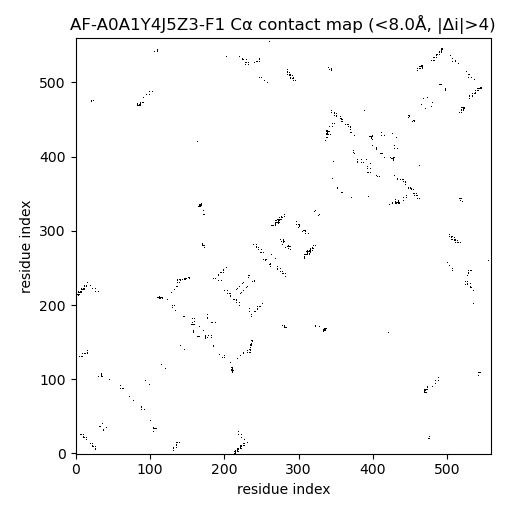HHHHHHHHHHHTT--HHHHIIIIIHHHS-HHHHHHHHS--THHHHHHHHHHHHHHHHHHHTT-----HHHHHHHHHHHHHHHHH-GGGHHHHHHHHHHHHHHHHHTT-HHHHHHHHHHHHHHIIIIIIIHHHTT-B-----TTTHHHHHHHHHHHHTT----HHHHHHHHHHS-HHHHHHHHH-GGGTTS-HHHHHHH---TTT----GGGGGGHHHHHHHTTTTTTT--HHHHHHHHSHHHHHHHHHHHHHHSHHHHHHHHHHHHHHHTTTTS---TT-HHHHHHHHHHHHHTS-TTTHHHHGGGGHHHHHHHHHHHHTTTS--GGGGHHHHHHHHHHHHHHHHHSS---GGGGGS-----

pLDDT: mean 76.29, std 18.18, range [30.27, 98.56]

Mean predicted aligned error: 10.82 Å

Foldseek 3Di:
DVVLLVLLLQLLVCLLVVNNVSSLVSLVVLLCVLLVVVDPVLVVVLVPPDDVLVVLVVVLVVLVVVVVVVPPDDPVPCVQCVLLSLLVSVLSVCLSVVVSSLLSSLQVLLVQLQVQLPPDDDADPLVVQLCSQLVSLVSLLVVAPLFDDDPVLVLLLCCLVVVAPAAVLAQVVLSVVCVVVVVDLSVLLVVLSSLLSNLLSLLLNVVVNSRGDPSVSSSLQSSQQSHNLLSNVSRHSALLSLLLSLLSLLLSVLLCVLVVPDPLDPVNLLSNLVSLLSNCSSPVLSVLLNVPVLVVLVCCCVVVVPVSSVSSSVSNVVNNCCRVVPVCVVSVYDYAQFQLQVLLLLLLLVQCVVVVHDDDPVLVVLNLVQFLVVLLVCLQPDPVCVVPDSLCSLFQVQPQVPDDRDPSCPVLVVLSVVCPSPPNRGGDSGRRSSRVCVPSSVVSSVVSCVRCVPSSVVSLVSLCCLLQVSNVDDRCQRLSVLVSLLVSLLVLLDDPCSVSSCSSCSSVVSLVVSCSSSSSPSHPSSCSSSSNRSSSNSSSSSNNSDDPPPPPPPDDDPDD

Sequence (560 aa):
MVPGVLCGWGCAGLLALGHPWLAGALALAAAVVAGGWWQPAFWKESWRGRGWVLPSLVLGVILAAVMLLEPVADAYYAAWYWPVYKGLAFGFVLGALAGPPLLCTLRRMAKKARAARSEERPPFPGLWFFLAVLLPLAVYWARVFPYESSFDLEYQLEMLRGQIPLNDVHTLAHTLLLGVLGQQPGLLVAVQLLALAGLLTAFAAWFYRRGMGLFALCACLCGGCLGPVVGQAAASPIKDMPAALCTGVVLYYMMRLLAEDLRFTWPHRIALGAALAFTGLFRHNGFVLVLAAGLWLLVRGICRRQKCLLAAVAVCAACIVLVDGVAAPILNVQHPANGFAVQVYATGIVAVDQRGGEMTEEQRRRMEELLPMDYVAQCLENPDTAHFTRAQRLCWTRDLGSYTPSEREQQFVPLLEDSAGVNDVFNNLFILAAGQNKAELLRLYLELFLQNPWLCTTEILRNNTNVWRLDRGLGPFSHVFYLAAVALAFFCGSGRDLLRRWPALLPLACNIASVIVAASTNEIRYLLPTFLLAVPCALFFALEAGGADHQTKGVSEPCR

Solvent-accessible surface area (backbone atoms only — not comparable to full-atom values): 29604 Å² total; per-residue (Å²): 111,67,71,26,50,52,48,18,44,48,16,22,45,29,25,57,72,71,35,55,67,62,14,43,50,49,42,47,50,48,47,36,66,74,48,40,62,86,38,72,66,44,52,57,52,58,70,62,65,76,78,56,67,65,56,39,48,50,50,44,49,52,52,54,50,62,63,68,52,63,91,76,60,60,80,82,58,48,79,74,49,42,38,45,53,49,23,54,48,51,49,48,44,47,41,52,65,48,36,59,59,50,50,49,26,39,46,50,47,27,50,51,5,55,65,44,58,81,48,94,70,80,80,75,64,56,68,62,49,26,50,61,46,35,52,38,45,49,54,34,28,66,78,33,64,72,46,46,86,47,72,73,43,53,56,40,48,34,30,75,70,66,76,31,80,46,45,52,94,52,42,51,54,42,44,51,51,41,52,77,55,70,71,36,56,41,58,50,17,53,52,45,42,52,49,51,22,50,51,55,34,52,52,43,51,52,45,38,73,59,21,42,53,67,47,58,43,30,39,45,52,38,42,52,35,43,36,58,70,47,30,49,44,39,27,26,59,48,47,60,43,62,16,26,53,20,40,46,50,34,41,55,51,45,46,32,60,71,67,71,76,58,84,78,46,71,68,55,25,47,51,42,7,43,22,36,29,37,16,21,42,29,31,71,60,29,37,53,32,36,53,56,53,42,50,49,37,42,52,49,15,61,78,66,67,35,62,58,40,42,49,13,47,50,38,16,52,49,50,44,42,48,47,67,68,44,45,32,66,76,65,61,49,40,82,72,66,62,6,62,76,46,37,53,41,53,48,35,46,56,49,34,64,76,67,72,44,73,71,53,71,68,56,51,52,53,46,57,76,48,37,49,58,69,61,48,51,54,38,70,68,38,70,93,45,64,90,47,53,73,64,48,24,58,58,64,53,71,58,63,92,78,60,75,74,51,86,88,36,52,87,53,48,62,58,55,64,75,28,62,81,78,37,68,89,71,51,29,70,50,32,34,34,37,24,69,39,46,68,62,49,50,50,53,31,53,56,42,31,74,68,26,49,68,61,40,49,50,45,51,50,57,46,33,43,60,33,66,41,26,62,77,57,79,50,92,81,30,64,68,52,40,49,47,48,27,50,50,23,48,70,69,21,35,85,82,59,41,85,73,53,51,71,56,43,43,60,49,53,29,46,52,54,36,45,66,64,47,33,57,73,50,52,56,64,74,48,44,42,47,49,56,40,26,53,63,47,20,52,49,30,25,54,63,29,64,72,87,68,85,72,72,83,77,83,67,83,77,89,124

Radius of gyration: 25.07 Å; Cα contacts (8 Å, |Δi|>4): 730; chains: 1; bounding box: 62×61×72 Å